Protein AF-0000000070730296 (afdb_homodimer)

Solvent-accessible surface area (backbone atoms only — not comparable to full-atom values): 23753 Å² total; per-residue (Å²): 88,36,36,36,37,32,30,54,25,33,41,62,68,58,47,52,51,47,56,69,66,56,75,72,57,91,71,47,45,78,48,78,43,66,24,54,77,90,18,42,64,61,72,83,48,72,69,43,32,53,50,13,29,54,49,40,52,51,51,37,58,76,68,54,49,53,80,74,41,52,30,38,37,37,55,45,58,41,85,49,63,42,41,45,54,48,26,67,72,51,72,35,52,35,42,28,20,40,57,30,42,54,48,48,59,63,52,40,64,84,56,56,21,29,30,38,44,30,36,38,57,84,45,24,68,59,48,44,49,35,53,20,59,64,64,24,45,94,56,75,35,65,63,39,35,53,77,42,44,39,68,67,43,61,54,91,45,48,70,37,74,83,39,43,60,57,52,51,51,50,51,45,46,40,56,68,57,79,39,46,88,61,59,64,32,32,38,34,43,37,36,56,40,48,51,68,44,27,62,63,49,27,68,75,36,75,83,31,46,42,42,37,21,62,61,47,26,51,31,42,46,55,18,49,36,57,48,55,73,76,100,88,36,35,36,38,33,29,54,25,33,42,62,67,58,47,52,52,46,56,69,65,56,76,73,58,92,71,48,47,79,46,78,43,66,25,55,79,90,18,40,65,60,72,82,47,70,69,43,33,52,51,14,28,53,49,40,52,51,50,36,58,76,67,53,49,52,80,76,41,51,30,39,34,37,54,46,57,38,84,50,62,42,41,45,54,49,25,66,72,53,72,34,52,34,42,28,21,38,56,30,41,53,47,48,58,63,51,41,66,86,57,54,19,28,30,38,44,29,37,37,56,85,45,24,67,58,47,43,49,34,54,20,59,62,63,23,47,94,57,77,35,64,64,39,35,52,75,41,44,40,68,67,43,60,54,92,46,49,69,36,74,84,39,43,61,57,52,51,51,50,50,46,44,40,57,67,54,78,39,48,87,60,59,66,32,31,38,34,43,37,35,56,42,48,50,69,45,28,62,62,51,28,70,74,36,75,83,32,47,41,42,38,20,63,61,46,26,52,30,43,46,54,18,49,36,58,49,54,74,75,99

Structure (mmCIF, N/CA/C/O backbone):
data_AF-0000000070730296-model_v1
#
loop_
_entity.id
_entity.type
_entity.pdbx_description
1 polymer 'Hydantoin racemase'
#
loop_
_atom_site.group_PDB
_atom_site.id
_atom_site.type_symbol
_atom_site.label_atom_id
_atom_site.label_alt_id
_atom_site.label_comp_id
_atom_site.label_asym_id
_atom_site.label_entity_id
_atom_site.label_seq_id
_atom_site.pdbx_PDB_ins_code
_atom_site.Cartn_x
_atom_site.Cartn_y
_atom_site.Cartn_z
_atom_site.occupancy
_atom_site.B_iso_or_equiv
_atom_site.auth_seq_id
_atom_site.auth_comp_id
_atom_site.auth_asym_id
_atom_site.auth_atom_id
_atom_site.pdbx_PDB_model_num
ATOM 1 N N . MET A 1 1 ? 8.211 -3.508 18.797 1 95.44 1 MET A N 1
ATOM 2 C CA . MET A 1 1 ? 8.516 -2.568 17.719 1 95.44 1 MET A CA 1
ATOM 3 C C . MET A 1 1 ? 8.258 -1.132 18.156 1 95.44 1 MET A C 1
ATOM 5 O O . MET A 1 1 ? 7.254 -0.851 18.812 1 95.44 1 MET A O 1
ATOM 9 N N . LYS A 1 2 ? 9.227 -0.217 17.938 1 98.31 2 LYS A N 1
ATOM 10 C CA . LYS A 1 2 ? 9.078 1.189 18.297 1 98.31 2 LYS A CA 1
ATOM 11 C C . LYS A 1 2 ? 8.867 2.059 17.062 1 98.31 2 LYS A C 1
ATOM 13 O O . LYS A 1 2 ? 9.703 2.072 16.156 1 98.31 2 LYS A O 1
ATOM 18 N N . ILE A 1 3 ? 7.801 2.777 17.016 1 98.44 3 ILE A N 1
ATOM 19 C CA . ILE A 1 3 ? 7.441 3.627 15.883 1 98.44 3 ILE A CA 1
ATOM 20 C C . ILE A 1 3 ? 7.336 5.078 16.344 1 98.44 3 ILE A C 1
ATOM 22 O O . ILE A 1 3 ? 6.793 5.363 17.406 1 98.44 3 ILE A O 1
ATOM 26 N N . LEU A 1 4 ? 7.883 6.008 15.625 1 98.5 4 LEU A N 1
ATOM 27 C CA . LEU A 1 4 ? 7.828 7.434 15.93 1 98.5 4 LEU A CA 1
ATOM 28 C C . LEU A 1 4 ? 6.871 8.156 14.984 1 98.5 4 LEU A C 1
ATOM 30 O O . LEU A 1 4 ? 7.031 8.094 13.766 1 98.5 4 LEU A O 1
ATOM 34 N N . LEU A 1 5 ? 5.863 8.742 15.555 1 97.56 5 LEU A N 1
ATOM 35 C CA . LEU A 1 5 ? 5.051 9.711 14.82 1 97.56 5 LEU A CA 1
ATOM 36 C C . LEU A 1 5 ? 5.754 11.062 14.742 1 97.56 5 LEU A C 1
ATOM 38 O O . LEU A 1 5 ? 6.035 11.688 15.766 1 97.56 5 LEU A O 1
ATOM 42 N N . VAL A 1 6 ? 5.988 11.523 13.531 1 98.12 6 VAL A N 1
ATOM 43 C CA . VAL A 1 6 ? 6.746 12.758 13.359 1 98.12 6 VAL A CA 1
ATOM 44 C C . VAL A 1 6 ? 5.812 13.875 12.898 1 98.12 6 VAL A C 1
ATOM 46 O O . VAL A 1 6 ? 5.402 13.906 11.734 1 98.12 6 VAL A O 1
ATOM 49 N N . ASN A 1 7 ? 5.434 14.711 13.766 1 96.88 7 ASN A N 1
ATOM 50 C CA . ASN A 1 7 ? 4.824 15.984 13.398 1 96.88 7 ASN A CA 1
ATOM 51 C C . ASN A 1 7 ? 5.867 16.984 12.906 1 96.88 7 ASN A C 1
ATOM 53 O O . ASN A 1 7 ? 6.641 17.516 13.703 1 96.88 7 ASN A O 1
ATOM 57 N N . PRO A 1 8 ? 5.828 17.25 11.602 1 97.25 8 PRO A N 1
ATOM 58 C CA . PRO A 1 8 ? 6.922 18.078 11.094 1 97.25 8 PRO A CA 1
ATOM 59 C C . PRO A 1 8 ? 6.66 19.562 11.281 1 97.25 8 PRO A C 1
ATOM 61 O O . PRO A 1 8 ? 7.445 20.406 10.812 1 97.25 8 PRO A O 1
ATOM 64 N N . ASN A 1 9 ? 5.562 19.969 11.844 1 93.88 9 ASN A N 1
ATOM 65 C CA . ASN A 1 9 ? 5.367 21.344 12.266 1 93.88 9 ASN A CA 1
ATOM 66 C C . ASN A 1 9 ? 5.527 21.484 13.781 1 93.88 9 ASN A C 1
ATOM 68 O O . ASN A 1 9 ? 5.656 20.5 14.492 1 93.88 9 ASN A O 1
ATOM 72 N N . SER A 1 10 ? 5.477 22.703 14.273 1 95.62 10 SER A N 1
ATOM 73 C CA . SER A 1 10 ? 5.867 22.922 15.656 1 95.62 10 SER A CA 1
ATOM 74 C C . SER A 1 10 ? 4.645 23.016 16.562 1 95.62 10 SER A C 1
ATOM 76 O O . SER A 1 10 ? 4.75 23.438 17.719 1 95.62 10 SER A O 1
ATOM 78 N N . SER A 1 11 ? 3.439 22.641 16.094 1 89.88 11 SER A N 1
ATOM 79 C CA . SER A 1 11 ? 2.227 22.719 16.906 1 89.88 11 SER A CA 1
ATOM 80 C C . SER A 1 11 ? 2.057 21.5 17.781 1 89.88 11 SER A C 1
ATOM 82 O O . SER A 1 11 ? 1.746 20.406 17.297 1 89.88 11 SER A O 1
ATOM 84 N N . GLU A 1 12 ? 2.129 21.656 19.078 1 91.94 12 GLU A N 1
ATOM 85 C CA . GLU A 1 12 ? 1.917 20.562 20.031 1 91.94 12 GLU A CA 1
ATOM 86 C C . GLU A 1 12 ? 0.47 20.078 20 1 91.94 12 GLU A C 1
ATOM 88 O O . GLU A 1 12 ? 0.199 18.906 20.234 1 91.94 12 GLU A O 1
ATOM 93 N N . LYS A 1 13 ? -0.394 21 19.766 1 85.12 13 LYS A N 1
ATOM 94 C CA . LYS A 1 13 ? -1.811 20.656 19.688 1 85.12 13 LYS A CA 1
ATOM 95 C C . LYS A 1 13 ? -2.059 19.578 18.625 1 85.12 13 LYS A C 1
ATOM 97 O O . LYS A 1 13 ? -2.805 18.625 18.859 1 85.12 13 LYS A O 1
ATOM 102 N N . VAL A 1 14 ? -1.4 19.734 17.5 1 84.31 14 VAL A N 1
ATOM 103 C CA . VAL A 1 14 ? -1.542 18.781 16.422 1 84.31 14 VAL A CA 1
ATOM 104 C C . VAL A 1 14 ? -1 17.422 16.859 1 84.31 14 VAL A C 1
ATOM 106 O O . VAL A 1 14 ? -1.634 16.391 16.625 1 84.31 14 VAL A O 1
ATOM 109 N N . SER A 1 15 ? 0.139 17.406 17.531 1 90.88 15 SER A N 1
ATOM 110 C CA . SER A 1 15 ? 0.751 16.172 18.031 1 90.88 15 SER A CA 1
ATOM 111 C C . SER A 1 15 ? -0.183 15.438 18.984 1 90.88 15 SER A C 1
ATOM 113 O O . SER A 1 15 ? -0.392 14.227 18.844 1 90.88 15 SER A O 1
ATOM 115 N N . HIS A 1 16 ? -0.716 16.156 19.859 1 88.5 16 HIS A N 1
ATOM 116 C CA . HIS A 1 16 ? -1.602 15.57 20.859 1 88.5 16 HIS A CA 1
ATOM 117 C C . HIS A 1 16 ? -2.85 14.984 20.219 1 88.5 16 HIS A C 1
ATOM 119 O O . HIS A 1 16 ? -3.275 13.883 20.562 1 88.5 16 HIS A O 1
ATOM 125 N N . ASN A 1 17 ? -3.377 15.695 19.266 1 82.06 17 ASN A N 1
ATOM 126 C CA . ASN A 1 17 ? -4.574 15.234 18.578 1 82.06 17 ASN A CA 1
ATOM 127 C C . ASN A 1 17 ? -4.316 13.93 17.828 1 82.06 17 ASN A C 1
ATOM 129 O O . ASN A 1 17 ? -5.121 13 17.875 1 82.06 17 ASN A O 1
ATOM 133 N N . MET A 1 18 ? -3.236 13.844 17.141 1 85 18 MET A N 1
ATOM 134 C CA . MET A 1 18 ? -2.889 12.664 16.359 1 85 18 MET A CA 1
ATOM 135 C C . MET A 1 18 ? -2.672 11.453 17.266 1 85 18 MET A C 1
ATOM 137 O O . MET A 1 18 ? -3.164 10.359 16.984 1 85 18 MET A O 1
ATOM 141 N N . ARG A 1 19 ? -1.994 11.719 18.359 1 89.25 19 ARG A N 1
ATOM 142 C CA . ARG A 1 19 ? -1.667 10.625 19.266 1 89.25 19 ARG A CA 1
ATOM 143 C C . ARG A 1 19 ? -2.92 10.086 19.953 1 89.25 19 ARG A C 1
ATOM 145 O O . ARG A 1 19 ? -3.025 8.883 20.219 1 89.25 19 ARG A O 1
ATOM 152 N N . SER A 1 20 ? -3.83 10.891 20.141 1 85.94 20 SER A N 1
ATOM 153 C CA . SER A 1 20 ? -4.992 10.539 20.953 1 85.94 20 SER A CA 1
ATOM 154 C C . SER A 1 20 ? -5.934 9.609 20.203 1 85.94 20 SER A C 1
ATOM 156 O O . SER A 1 20 ? -6.711 8.875 20.812 1 85.94 20 SER A O 1
ATOM 158 N N . VAL A 1 21 ? -5.816 9.57 18.938 1 82.62 21 VAL A N 1
ATOM 159 C CA . VAL A 1 21 ? -6.785 8.805 18.156 1 82.62 21 VAL A CA 1
ATOM 160 C C . VAL A 1 21 ? -6.223 7.418 17.859 1 82.62 21 VAL A C 1
ATOM 162 O O . VAL A 1 21 ? -6.934 6.555 17.328 1 82.62 21 VAL A O 1
ATOM 165 N N . LEU A 1 22 ? -4.973 7.211 18.141 1 91.31 22 LEU A N 1
ATOM 166 C CA . LEU A 1 22 ? -4.328 5.957 17.766 1 91.31 22 LEU A CA 1
ATOM 167 C C . LEU A 1 22 ? -4.297 4.988 18.938 1 91.31 22 LEU A C 1
ATOM 169 O O . LEU A 1 22 ? -4.059 5.395 20.078 1 91.31 22 LEU A O 1
ATOM 173 N N . THR A 1 23 ? -4.621 3.791 18.703 1 88.81 23 THR A N 1
ATOM 174 C CA . THR A 1 23 ? -4.441 2.666 19.625 1 88.81 23 THR A CA 1
ATOM 175 C C . THR A 1 23 ? -3.512 1.619 19.016 1 88.81 23 THR A C 1
ATOM 177 O O . THR A 1 23 ? -3.949 0.777 18.219 1 88.81 23 THR A O 1
ATOM 180 N N . PRO A 1 24 ? -2.289 1.726 19.312 1 92.12 24 PRO A N 1
ATOM 181 C CA . PRO A 1 24 ? -1.345 0.775 18.719 1 92.12 24 PRO A CA 1
ATOM 182 C C . PRO A 1 24 ? -1.651 -0.673 19.094 1 92.12 24 PRO A C 1
ATOM 184 O O . PRO A 1 24 ? -2.082 -0.943 20.219 1 92.12 24 PRO A O 1
ATOM 187 N N . PRO A 1 25 ? -1.531 -1.575 18.188 1 92.38 25 PRO A N 1
ATOM 188 C CA . PRO A 1 25 ? -1.714 -2.99 18.516 1 92.38 25 PRO A CA 1
ATOM 189 C C . PRO A 1 25 ? -0.648 -3.51 19.484 1 92.38 25 PRO A C 1
ATOM 191 O O . PRO A 1 25 ? 0.315 -2.801 19.781 1 92.38 25 PRO A O 1
ATOM 194 N N . GLN A 1 26 ? -0.911 -4.703 19.969 1 91.19 26 GLN A N 1
ATOM 195 C CA . GLN A 1 26 ? 0.031 -5.328 20.906 1 91.19 26 GLN A CA 1
ATOM 196 C C . GLN A 1 26 ? 1.423 -5.43 20.281 1 91.19 26 GLN A C 1
ATOM 198 O O . GLN A 1 26 ? 1.562 -5.754 19.094 1 91.19 26 GLN A O 1
ATOM 203 N N . GLY A 1 27 ? 2.477 -5.09 21.062 1 94.31 27 GLY A N 1
ATOM 204 C CA . GLY A 1 27 ? 3.854 -5.223 20.625 1 94.31 27 GLY A CA 1
ATOM 205 C C . GLY A 1 27 ? 4.379 -3.984 19.922 1 94.31 27 GLY A C 1
ATOM 206 O O . GLY A 1 27 ? 5.531 -3.947 19.5 1 94.31 27 GLY A O 1
ATOM 207 N N . VAL A 1 28 ? 3.543 -2.965 19.797 1 96.62 28 VAL A N 1
ATOM 208 C CA . VAL A 1 28 ? 3.947 -1.733 19.125 1 96.62 28 VAL A CA 1
ATOM 209 C C . VAL A 1 28 ? 3.98 -0.584 20.141 1 96.62 28 VAL A C 1
ATOM 211 O O . VAL A 1 28 ? 2.988 -0.317 20.812 1 96.62 28 VAL A O 1
ATOM 214 N N . GLU A 1 29 ? 5.098 0.028 20.344 1 97.62 29 GLU A N 1
ATOM 215 C CA . GLU A 1 29 ? 5.258 1.255 21.109 1 97.62 29 GLU A CA 1
ATOM 216 C C . GLU A 1 29 ? 5.238 2.484 20.203 1 97.62 29 GLU A C 1
ATOM 218 O O . GLU A 1 29 ? 6.023 2.582 19.266 1 97.62 29 GLU A O 1
ATOM 223 N N . LEU A 1 30 ? 4.387 3.354 20.484 1 97 30 LEU A N 1
ATOM 224 C CA . LEU A 1 30 ? 4.215 4.555 19.688 1 97 30 LEU A CA 1
ATOM 225 C C . LEU A 1 30 ? 4.633 5.801 20.453 1 97 30 LEU A C 1
ATOM 227 O O . LEU A 1 30 ? 4.191 6.004 21.594 1 97 30 LEU A O 1
ATOM 231 N N . GLN A 1 31 ? 5.512 6.559 19.938 1 96.81 31 GLN A N 1
ATOM 232 C CA . GLN A 1 31 ? 5.902 7.855 20.484 1 96.81 31 GLN A CA 1
ATOM 233 C C . GLN A 1 31 ? 5.684 8.969 19.453 1 96.81 31 GLN A C 1
ATOM 235 O O . GLN A 1 31 ? 5.551 8.703 18.266 1 96.81 31 GLN A O 1
ATOM 240 N N . ILE A 1 32 ? 5.648 10.188 19.938 1 96.81 32 ILE A N 1
ATOM 241 C CA . ILE A 1 32 ? 5.375 11.305 19.047 1 96.81 32 ILE A CA 1
ATOM 242 C C . ILE A 1 32 ? 6.512 12.32 19.141 1 96.81 32 ILE A C 1
ATOM 244 O O . ILE A 1 32 ? 7.031 12.586 20.234 1 96.81 32 ILE A O 1
ATOM 248 N N . TYR A 1 33 ? 6.965 12.766 18.047 1 97.94 33 TYR A N 1
ATOM 249 C CA . TYR A 1 33 ? 7.926 13.852 17.875 1 97.94 33 TYR A CA 1
ATOM 250 C C . TYR A 1 33 ? 7.242 15.109 17.359 1 97.94 33 TYR A C 1
ATOM 252 O O . TYR A 1 33 ? 6.473 15.062 16.391 1 97.94 33 TYR A O 1
ATOM 260 N N . THR A 1 34 ? 7.48 16.188 18.016 1 97.62 34 THR A N 1
ATOM 261 C CA . THR A 1 34 ? 7.051 17.5 17.547 1 97.62 34 THR A CA 1
ATOM 262 C C . THR A 1 34 ? 8.25 18.344 17.125 1 97.62 34 THR A C 1
ATOM 264 O O . THR A 1 34 ? 9.227 18.453 17.891 1 97.62 34 THR A O 1
ATOM 267 N N . ALA A 1 35 ? 8.164 18.906 15.953 1 98.06 35 ALA A N 1
ATOM 268 C CA . ALA A 1 35 ? 9.273 19.719 15.461 1 98.06 35 ALA A CA 1
ATOM 269 C C . ALA A 1 35 ? 9.562 20.875 16.406 1 98.06 35 ALA A C 1
ATOM 271 O O . ALA A 1 35 ? 8.672 21.359 17.109 1 98.06 35 ALA A O 1
ATOM 272 N N . PRO A 1 36 ? 10.836 21.312 16.453 1 97.69 36 PRO A N 1
ATOM 273 C CA . PRO A 1 36 ? 11.203 22.469 17.281 1 97.69 36 PRO A CA 1
ATOM 274 C C . PRO A 1 36 ? 10.477 23.75 16.859 1 97.69 36 PRO A C 1
ATOM 276 O O . PRO A 1 36 ? 9.945 23.828 15.758 1 97.69 36 PRO A O 1
ATOM 279 N N . ASP A 1 37 ? 10.508 24.703 17.688 1 96.88 37 ASP A N 1
ATOM 280 C CA . ASP A 1 37 ? 9.797 25.969 17.484 1 96.88 37 ASP A CA 1
ATOM 281 C C . ASP A 1 37 ? 10.297 26.688 16.234 1 96.88 37 ASP A C 1
ATOM 283 O O . ASP A 1 37 ? 9.586 27.516 15.656 1 96.88 37 ASP A O 1
ATOM 287 N N . SER A 1 38 ? 11.508 26.406 15.875 1 97.44 38 SER A N 1
ATOM 288 C CA . SER A 1 38 ? 12.07 27.062 14.695 1 97.44 38 SER A CA 1
ATOM 289 C C . SER A 1 38 ? 11.438 26.531 13.414 1 97.44 38 SER A C 1
ATOM 291 O O . SER A 1 38 ? 11.609 27.109 12.344 1 97.44 38 SER A O 1
ATOM 293 N N . ALA A 1 39 ? 10.727 25.391 13.484 1 97.81 39 ALA A N 1
ATOM 294 C CA . ALA A 1 39 ? 9.961 24.891 12.352 1 97.81 39 ALA A CA 1
ATOM 295 C C . ALA A 1 39 ? 8.648 25.656 12.195 1 97.81 39 ALA A C 1
ATOM 297 O O . ALA A 1 39 ? 8.164 26.266 13.148 1 97.81 39 ALA A O 1
ATOM 298 N N . PRO A 1 40 ? 8.133 25.688 11.008 1 96.25 40 PRO A N 1
ATOM 299 C CA . PRO A 1 40 ? 6.836 26.344 10.836 1 96.25 40 PRO A CA 1
ATOM 300 C C . PRO A 1 40 ? 5.75 25.75 11.727 1 96.25 40 PRO A C 1
ATOM 302 O O . PRO A 1 40 ? 5.727 24.531 11.953 1 96.25 40 PRO A O 1
ATOM 305 N N . ARG A 1 41 ? 4.895 26.594 12.242 1 91.81 41 ARG A N 1
ATOM 306 C CA . ARG A 1 41 ? 3.768 26.141 13.047 1 91.81 41 ARG A CA 1
ATOM 307 C C . ARG A 1 41 ? 2.764 25.359 12.203 1 91.81 41 ARG A C 1
ATOM 309 O O . ARG A 1 41 ? 2.059 24.5 12.719 1 91.81 41 ARG A O 1
ATOM 316 N N . GLU A 1 42 ? 2.699 25.703 10.953 1 88.56 42 GLU A N 1
ATOM 317 C CA . GLU A 1 42 ? 1.858 25.047 9.961 1 88.56 42 GLU A CA 1
ATOM 318 C C . GLU A 1 42 ? 2.586 24.906 8.625 1 88.56 42 GLU A C 1
ATOM 320 O O . GLU A 1 42 ? 3.287 25.828 8.195 1 88.56 42 GLU A O 1
ATOM 325 N N . ILE A 1 43 ? 2.496 23.75 8.047 1 92.12 43 ILE A N 1
ATOM 326 C CA . ILE A 1 43 ? 3.01 23.562 6.695 1 92.12 43 ILE A CA 1
ATOM 327 C C . ILE A 1 43 ? 1.969 24.031 5.68 1 92.12 43 ILE A C 1
ATOM 329 O O . ILE A 1 43 ? 0.852 23.516 5.641 1 92.12 43 ILE A O 1
ATOM 333 N N . THR A 1 44 ? 2.279 24.984 4.836 1 88.62 44 THR A N 1
ATOM 334 C CA . THR A 1 44 ? 1.276 25.609 3.979 1 88.62 44 THR A CA 1
ATOM 335 C C . THR A 1 44 ? 1.589 25.359 2.508 1 88.62 44 THR A C 1
ATOM 337 O O . THR A 1 44 ? 0.829 25.766 1.626 1 88.62 44 THR A O 1
ATOM 340 N N . GLY A 1 45 ? 2.707 24.719 2.275 1 90.12 45 GLY A N 1
ATOM 341 C CA . GLY A 1 45 ? 3.1 24.438 0.901 1 90.12 45 GLY A CA 1
ATOM 342 C C . GLY A 1 45 ? 4.543 23.984 0.773 1 90.12 45 GLY A C 1
ATOM 343 O O . GLY A 1 45 ? 5.129 23.5 1.738 1 90.12 45 GLY A O 1
ATOM 344 N N . VAL A 1 46 ? 5.07 24.172 -0.385 1 92.31 46 VAL A N 1
ATOM 345 C CA . VAL A 1 46 ? 6.375 23.641 -0.754 1 92.31 46 VAL A CA 1
ATOM 346 C C . VAL A 1 46 ? 7.465 24.312 0.073 1 92.31 46 VAL A C 1
ATOM 348 O O . VAL A 1 46 ? 8.328 23.641 0.65 1 92.31 46 VAL A O 1
ATOM 351 N N . GLU A 1 47 ? 7.406 25.625 0.183 1 95.12 47 GLU A N 1
ATOM 352 C CA . GLU A 1 47 ? 8.445 26.391 0.873 1 95.12 47 GLU A CA 1
ATOM 353 C C . GLU A 1 47 ? 8.5 26.016 2.354 1 95.12 47 GLU A C 1
ATOM 355 O O . GLU A 1 47 ? 9.578 25.766 2.896 1 95.12 47 GLU A O 1
ATOM 360 N N . THR A 1 48 ? 7.375 26.031 2.965 1 96 48 THR A N 1
ATOM 361 C CA . THR A 1 48 ? 7.344 25.719 4.387 1 96 48 THR A CA 1
ATOM 362 C C . THR A 1 48 ? 7.688 24.25 4.617 1 96 48 THR A C 1
ATOM 364 O O . THR A 1 48 ? 8.227 23.891 5.664 1 96 48 THR A O 1
ATOM 367 N N . SER A 1 49 ? 7.426 23.359 3.693 1 96.88 49 SER A N 1
ATOM 368 C CA . SER A 1 49 ? 7.805 21.953 3.793 1 96.88 49 SER A CA 1
ATOM 369 C C . SER A 1 49 ? 9.32 21.781 3.805 1 96.88 49 SER A C 1
ATOM 371 O O . SER A 1 49 ? 9.859 20.984 4.574 1 96.88 49 SER A O 1
ATOM 373 N N . LYS A 1 50 ? 9.953 22.531 2.947 1 97.94 50 LYS A N 1
ATOM 374 C CA . LYS A 1 50 ? 11.414 22.469 2.875 1 97.94 50 LYS A CA 1
ATOM 375 C C . LYS A 1 50 ? 12.047 22.984 4.164 1 97.94 50 LYS A C 1
ATOM 377 O O . LYS A 1 50 ? 13.016 22.391 4.66 1 97.94 50 LYS A O 1
ATOM 382 N N . LYS A 1 51 ? 11.516 24.078 4.637 1 98.25 51 LYS A N 1
ATOM 383 C CA . LYS A 1 51 ? 12 24.625 5.902 1 98.25 51 LYS A CA 1
ATOM 384 C C . LYS A 1 51 ? 11.805 23.625 7.035 1 98.25 51 LYS A C 1
ATOM 386 O O . LYS A 1 51 ? 12.719 23.391 7.828 1 98.25 51 LYS A O 1
ATOM 391 N N . SER A 1 52 ? 10.664 23.062 7.07 1 98.19 52 SER A N 1
ATOM 392 C CA . SER A 1 52 ? 10.352 22.031 8.07 1 98.19 52 SER A CA 1
ATOM 393 C C . SER A 1 52 ? 11.312 20.859 7.969 1 98.19 52 SER A C 1
ATOM 395 O O . SER A 1 52 ? 11.82 20.391 8.984 1 98.19 52 SER A O 1
ATOM 397 N N . GLU A 1 53 ? 11.539 20.344 6.781 1 98.62 53 GLU A N 1
ATOM 398 C CA . GLU A 1 53 ? 12.461 19.234 6.559 1 98.62 53 GLU A CA 1
ATOM 399 C C . GLU A 1 53 ? 13.836 19.531 7.152 1 98.62 53 GLU A C 1
ATOM 401 O O . GLU A 1 53 ? 14.391 18.719 7.891 1 98.62 53 GLU A O 1
ATOM 406 N N . SER A 1 54 ? 14.328 20.719 6.793 1 98.62 54 SER A N 1
ATOM 407 C CA . SER A 1 54 ? 15.664 21.094 7.23 1 98.62 54 SER A CA 1
ATOM 408 C C . SER A 1 54 ? 15.758 21.125 8.75 1 98.62 54 SER A C 1
ATOM 410 O O . SER A 1 54 ? 16.672 20.531 9.328 1 98.62 54 SER A O 1
ATOM 412 N N . VAL A 1 55 ? 14.836 21.719 9.406 1 98.75 55 VAL A N 1
ATOM 413 C CA . VAL A 1 55 ? 14.844 21.891 10.852 1 98.75 55 VAL A CA 1
ATOM 414 C C . VAL A 1 55 ? 14.688 20.531 11.539 1 98.75 55 VAL A C 1
ATOM 416 O O . VAL A 1 55 ? 15.438 20.203 12.453 1 98.75 55 VAL A O 1
ATOM 419 N N . VAL A 1 56 ? 13.734 19.766 11.055 1 98.75 56 VAL A N 1
ATOM 420 C CA . VAL A 1 56 ? 13.406 18.484 11.68 1 98.75 56 VAL A CA 1
ATOM 421 C C . VAL A 1 56 ? 14.562 17.5 11.484 1 98.75 56 VAL A C 1
ATOM 423 O O . VAL A 1 56 ? 14.984 16.828 12.43 1 98.75 56 VAL A O 1
ATOM 426 N N . LEU A 1 57 ? 15.047 17.406 10.242 1 98.62 57 LEU A N 1
ATOM 427 C CA . LEU A 1 57 ? 16.125 16.469 9.953 1 98.62 57 LEU A CA 1
ATOM 428 C C . LEU A 1 57 ? 17.359 16.781 10.789 1 98.62 57 LEU A C 1
ATOM 430 O O . LEU A 1 57 ? 18 15.875 11.328 1 98.62 57 LEU A O 1
ATOM 434 N N . GLU A 1 58 ? 17.719 18.047 10.883 1 98.38 58 GLU A N 1
ATOM 435 C CA . GLU A 1 58 ? 18.859 18.453 11.688 1 98.38 58 GLU A CA 1
ATOM 436 C C . GLU A 1 58 ? 18.656 18.078 13.156 1 98.38 58 GLU A C 1
ATOM 438 O O . GLU A 1 58 ? 19.578 17.578 13.805 1 98.38 58 GLU A O 1
ATOM 443 N N . ASP A 1 59 ? 17.5 18.312 13.672 1 98.69 59 ASP A N 1
ATOM 444 C CA . ASP A 1 59 ? 17.203 17.984 15.062 1 98.69 59 ASP A CA 1
ATOM 445 C C . ASP A 1 59 ? 17.281 16.469 15.305 1 98.69 59 ASP A C 1
ATOM 447 O O . ASP A 1 59 ? 17.875 16.031 16.281 1 98.69 59 ASP A O 1
ATOM 451 N N . ILE A 1 60 ? 16.688 15.688 14.422 1 98.44 60 ILE A N 1
ATOM 452 C CA . ILE A 1 60 ? 16.688 14.234 14.531 1 98.44 60 ILE A CA 1
ATOM 453 C C . ILE A 1 60 ? 18.125 13.719 14.453 1 98.44 60 ILE A C 1
ATOM 455 O O . ILE A 1 60 ? 18.5 12.82 15.211 1 98.44 60 ILE A O 1
ATOM 459 N N . LYS A 1 61 ? 18.922 14.266 13.57 1 97.88 61 LYS A N 1
ATOM 460 C CA . LYS A 1 61 ? 20.312 13.875 13.422 1 97.88 61 LYS A CA 1
ATOM 461 C C . LYS A 1 61 ? 21.125 14.219 14.672 1 97.88 61 LYS A C 1
ATOM 463 O O . LYS A 1 61 ? 21.812 13.367 15.219 1 97.88 61 LYS A O 1
ATOM 468 N N . SER A 1 62 ? 21.016 15.477 15.148 1 97.88 62 SER A N 1
ATOM 469 C CA . SER A 1 62 ? 21.812 15.977 16.266 1 97.88 62 SER A CA 1
ATOM 470 C C . SER A 1 62 ? 21.516 15.227 17.547 1 97.88 62 SER A C 1
ATOM 472 O O . SER A 1 62 ? 22.391 15.031 18.391 1 97.88 62 SER A O 1
ATOM 474 N N . ARG A 1 63 ? 20.297 14.789 17.719 1 97.94 63 ARG A N 1
ATOM 475 C CA . ARG A 1 63 ? 19.875 14.102 18.938 1 97.94 63 ARG A CA 1
ATOM 476 C C . ARG A 1 63 ? 19.922 12.594 18.75 1 97.94 63 ARG A C 1
ATOM 478 O O . ARG A 1 63 ? 19.547 11.844 19.656 1 97.94 63 ARG A O 1
ATOM 485 N N . ASN A 1 64 ? 20.297 12.109 17.594 1 97.5 64 ASN A N 1
ATOM 486 C CA . ASN A 1 64 ? 20.406 10.695 17.219 1 97.5 64 ASN A CA 1
ATOM 487 C C . ASN A 1 64 ? 19.094 9.961 17.484 1 97.5 64 ASN A C 1
ATOM 489 O O . ASN A 1 64 ? 19.094 8.844 18.016 1 97.5 64 ASN A O 1
ATOM 493 N N . ILE A 1 65 ? 18.016 10.57 17.156 1 97.62 65 ILE A N 1
ATOM 494 C CA . ILE A 1 65 ? 16.688 10.047 17.438 1 97.62 65 ILE A CA 1
ATOM 495 C C . ILE A 1 65 ? 16.406 8.828 16.562 1 97.62 65 ILE A C 1
ATOM 497 O O . ILE A 1 65 ? 15.82 7.848 17.031 1 97.62 65 ILE A O 1
ATOM 501 N N . ALA A 1 66 ? 16.828 8.836 15.344 1 97 66 ALA A N 1
ATOM 502 C CA . ALA A 1 66 ? 16.469 7.832 14.344 1 97 66 ALA A CA 1
ATOM 503 C C . ALA A 1 66 ? 16.922 6.441 14.781 1 97 66 ALA A C 1
ATOM 505 O O . ALA A 1 66 ? 16.281 5.445 14.461 1 97 66 ALA A O 1
ATOM 506 N N . ALA A 1 67 ? 17.969 6.371 15.57 1 96.5 67 ALA A N 1
ATOM 507 C CA . ALA A 1 67 ? 18.562 5.098 15.953 1 96.5 67 ALA A CA 1
ATOM 508 C C . ALA A 1 67 ? 17.672 4.344 16.938 1 96.5 67 ALA A C 1
ATOM 510 O O . ALA A 1 67 ? 17.797 3.127 17.094 1 96.5 67 ALA A O 1
ATOM 511 N N . SER A 1 68 ? 16.719 5.031 17.562 1 97.56 68 SER A N 1
ATOM 512 C CA . SER A 1 68 ? 15.938 4.469 18.672 1 97.56 68 SER A CA 1
ATOM 513 C C . SER A 1 68 ? 14.625 3.881 18.172 1 97.56 68 SER A C 1
ATOM 515 O O . SER A 1 68 ? 13.852 3.32 18.953 1 97.56 68 SER A O 1
ATOM 517 N N . TYR A 1 69 ? 14.359 3.992 16.891 1 98.56 69 TYR A N 1
ATOM 518 C CA . TYR A 1 69 ? 13.047 3.594 16.391 1 98.56 69 TYR A CA 1
ATOM 519 C C . TYR A 1 69 ? 13.18 2.631 15.227 1 98.56 69 TYR A C 1
ATOM 521 O O . TYR A 1 69 ? 14.211 2.604 14.547 1 98.56 69 TYR A O 1
ATOM 529 N N . ASP A 1 70 ? 12.148 1.853 15.016 1 98.5 70 ASP A N 1
ATOM 530 C CA . ASP A 1 70 ? 12.133 0.848 13.953 1 98.5 70 ASP A CA 1
ATOM 531 C C . ASP A 1 70 ? 11.469 1.394 12.695 1 98.5 70 ASP A C 1
ATOM 533 O O . ASP A 1 70 ? 11.609 0.817 11.609 1 98.5 70 ASP A O 1
ATOM 537 N N . GLY A 1 71 ? 10.727 2.471 12.758 1 98.69 71 GLY A N 1
ATOM 538 C CA . GLY A 1 71 ? 10.031 3.086 11.641 1 98.69 71 GLY A CA 1
ATOM 539 C C . GLY A 1 71 ? 9.438 4.441 11.977 1 98.69 71 GLY A C 1
ATOM 540 O O . GLY A 1 71 ? 9.344 4.809 13.156 1 98.69 71 GLY A O 1
ATOM 541 N N . PHE A 1 72 ? 9.008 5.172 10.961 1 98.88 72 PHE A N 1
ATOM 542 C CA . PHE A 1 72 ? 8.578 6.555 11.141 1 98.88 72 PHE A CA 1
ATOM 543 C C . PHE A 1 72 ? 7.355 6.855 10.289 1 98.88 72 PHE A C 1
ATOM 545 O O . PHE A 1 72 ? 7.234 6.359 9.164 1 98.88 72 PHE A O 1
ATOM 552 N N . ILE A 1 73 ? 6.516 7.625 10.82 1 98.31 73 ILE A N 1
ATOM 553 C CA . ILE A 1 73 ? 5.383 8.18 10.086 1 98.31 73 ILE A CA 1
ATOM 554 C C . ILE A 1 73 ? 5.5 9.703 10.039 1 98.31 73 ILE A C 1
ATOM 556 O O . ILE A 1 73 ? 5.504 10.367 11.078 1 98.31 73 ILE A O 1
ATOM 560 N N . VAL A 1 74 ? 5.641 10.258 8.867 1 98.5 74 VAL A N 1
ATOM 561 C CA . VAL A 1 74 ? 5.645 11.711 8.703 1 98.5 74 VAL A CA 1
ATOM 562 C C . VAL A 1 74 ? 4.211 12.219 8.578 1 98.5 74 VAL A C 1
ATOM 564 O O . VAL A 1 74 ? 3.512 11.891 7.613 1 98.5 74 VAL A O 1
ATOM 567 N N . CYS A 1 75 ? 3.812 13.062 9.5 1 96.31 75 CYS A N 1
ATOM 568 C CA . CYS A 1 75 ? 2.398 13.367 9.688 1 96.31 75 CYS A CA 1
ATOM 569 C C . CYS A 1 75 ? 2.055 14.734 9.094 1 96.31 75 CYS A C 1
ATOM 571 O O . CYS A 1 75 ? 1.423 15.562 9.75 1 96.31 75 CYS A O 1
ATOM 573 N N . CYS A 1 76 ? 2.432 15.023 7.941 1 95.56 76 CYS A N 1
ATOM 574 C CA . CYS A 1 76 ? 1.947 16.078 7.055 1 95.56 76 CYS A CA 1
ATOM 575 C C . CYS A 1 76 ? 1.305 15.492 5.805 1 95.56 76 CYS A C 1
ATOM 577 O O . CYS A 1 76 ? 1.916 14.672 5.113 1 95.56 76 CYS A O 1
ATOM 579 N N . TYR A 1 77 ? 0.107 15.906 5.605 1 95.94 77 TYR A N 1
ATOM 580 C CA . TYR A 1 77 ? -0.587 15.312 4.465 1 95.94 77 TYR A CA 1
ATOM 581 C C . TYR A 1 77 ? -0.129 15.953 3.158 1 95.94 77 TYR A C 1
ATOM 583 O O . TYR A 1 77 ? -0.825 16.797 2.598 1 95.94 77 TYR A O 1
ATOM 591 N N . SER A 1 78 ? 0.956 15.508 2.688 1 96.69 78 SER A N 1
ATOM 592 C CA . SER A 1 78 ? 1.59 15.93 1.442 1 96.69 78 SER A CA 1
ATOM 593 C C . SER A 1 78 ? 2.766 15.023 1.09 1 96.69 78 SER A C 1
ATOM 595 O O . SER A 1 78 ? 3.109 14.117 1.854 1 96.69 78 SER A O 1
ATOM 597 N N . ASP A 1 79 ? 3.256 15.18 -0.122 1 96.75 79 ASP A N 1
ATOM 598 C CA . ASP A 1 79 ? 4.547 14.586 -0.443 1 96.75 79 ASP A CA 1
ATOM 599 C C . ASP A 1 79 ? 5.688 15.352 0.223 1 96.75 79 ASP A C 1
ATOM 601 O O . ASP A 1 79 ? 6.512 15.969 -0.459 1 96.75 79 ASP A O 1
ATOM 605 N N . HIS A 1 80 ? 5.711 15.336 1.553 1 97.62 80 HIS A N 1
ATOM 606 C CA . HIS A 1 80 ? 6.676 16.078 2.355 1 97.62 80 HIS A CA 1
ATOM 607 C C . HIS A 1 80 ? 8.094 15.562 2.127 1 97.62 80 HIS A C 1
ATOM 609 O O . HIS A 1 80 ? 8.336 14.352 2.195 1 97.62 80 HIS A O 1
ATOM 615 N N . PRO A 1 81 ? 9.062 16.422 1.881 1 98.12 81 PRO A N 1
ATOM 616 C CA . PRO A 1 81 ? 10.43 15.992 1.563 1 98.12 81 PRO A CA 1
ATOM 617 C C . PRO A 1 81 ? 11.094 15.25 2.719 1 98.12 81 PRO A C 1
ATOM 619 O O . PRO A 1 81 ? 12.039 14.484 2.502 1 98.12 81 PRO A O 1
ATOM 622 N N . LEU A 1 82 ? 10.617 15.391 3.967 1 98.69 82 LEU A N 1
ATOM 623 C CA . LEU A 1 82 ? 11.164 14.719 5.141 1 98.69 82 LEU A CA 1
ATOM 624 C C . LEU A 1 82 ? 11.039 13.203 5.008 1 98.69 82 LEU A C 1
ATOM 626 O O . LEU A 1 82 ? 11.828 12.453 5.586 1 98.69 82 LEU A O 1
ATOM 630 N N . ILE A 1 83 ? 10.102 12.719 4.262 1 98.69 83 ILE A N 1
ATOM 631 C CA . ILE A 1 83 ? 9.875 11.289 4.082 1 98.69 83 ILE A CA 1
ATOM 632 C C . ILE A 1 83 ? 11.133 10.641 3.498 1 98.69 83 ILE A C 1
ATOM 634 O O . ILE A 1 83 ? 11.672 9.695 4.074 1 98.69 83 ILE A O 1
ATOM 638 N N . LYS A 1 84 ? 11.602 11.195 2.398 1 97.88 84 LYS A N 1
ATOM 639 C CA . LYS A 1 84 ? 12.773 10.648 1.721 1 97.88 84 LYS A CA 1
ATOM 640 C C . LYS A 1 84 ? 14.039 10.852 2.553 1 97.88 84 LYS A C 1
ATOM 642 O O . LYS A 1 84 ? 14.852 9.938 2.693 1 97.88 84 LYS A O 1
ATOM 647 N N . SER A 1 85 ? 14.195 12.062 3.1 1 98.44 85 SER A N 1
ATOM 648 C CA . SER A 1 85 ? 15.422 12.375 3.828 1 98.44 85 SER A CA 1
ATOM 649 C C . SER A 1 85 ? 15.523 11.555 5.113 1 98.44 85 SER A C 1
ATOM 651 O O . SER A 1 85 ? 16.609 11.102 5.48 1 98.44 85 SER A O 1
ATOM 653 N N . LEU A 1 86 ? 14.406 11.367 5.824 1 98.62 86 LEU A N 1
ATOM 654 C CA . LEU A 1 86 ? 14.398 10.578 7.047 1 98.62 86 LEU A CA 1
ATOM 655 C C . LEU A 1 86 ? 14.641 9.102 6.742 1 98.62 86 LEU A C 1
ATOM 657 O O . LEU A 1 86 ? 15.32 8.406 7.5 1 98.62 86 LEU A O 1
ATOM 661 N N . ALA A 1 87 ? 14.055 8.609 5.645 1 98.31 87 ALA A N 1
ATOM 662 C CA . ALA A 1 87 ? 14.305 7.238 5.219 1 98.31 87 ALA A CA 1
ATOM 663 C C . ALA A 1 87 ? 15.789 7.023 4.922 1 98.31 87 ALA A C 1
ATOM 665 O O . ALA A 1 87 ? 16.375 6.012 5.328 1 98.31 87 ALA A O 1
ATOM 666 N N . ALA A 1 88 ? 16.391 7.961 4.227 1 96.75 88 ALA A N 1
ATOM 667 C CA . ALA A 1 88 ? 17.812 7.879 3.904 1 96.75 88 ALA A CA 1
ATOM 668 C C . ALA A 1 88 ? 18.656 7.914 5.168 1 96.75 88 ALA A C 1
ATOM 670 O O . ALA A 1 88 ? 19.625 7.148 5.297 1 96.75 88 ALA A O 1
ATOM 671 N N . LEU A 1 89 ? 18.328 8.766 6.094 1 97.5 89 LEU A N 1
ATOM 672 C CA . LEU A 1 89 ? 19.094 8.945 7.324 1 97.5 89 LEU A CA 1
ATOM 673 C C . LEU A 1 89 ? 18.984 7.715 8.219 1 97.5 89 LEU A C 1
ATOM 675 O O . LEU A 1 89 ? 19.984 7.254 8.766 1 97.5 89 LEU A O 1
ATOM 679 N N . SER A 1 90 ? 17.781 7.172 8.383 1 97.44 90 SER A N 1
ATOM 680 C CA . SER A 1 90 ? 17.531 6.137 9.383 1 97.44 90 SER A CA 1
ATOM 681 C C . SER A 1 90 ? 17.797 4.746 8.82 1 97.44 90 SER A C 1
ATOM 683 O O . SER A 1 90 ? 18.109 3.818 9.57 1 97.44 90 SER A O 1
ATOM 685 N N . GLY A 1 91 ? 17.594 4.59 7.477 1 95.5 91 GLY A N 1
ATOM 686 C CA . GLY A 1 91 ? 17.641 3.268 6.875 1 95.5 91 GLY A CA 1
ATOM 687 C C . GLY A 1 91 ? 16.453 2.398 7.254 1 95.5 91 GLY A C 1
ATOM 688 O O . GLY A 1 91 ? 16.516 1.175 7.121 1 95.5 91 GLY A O 1
ATOM 689 N N . LYS A 1 92 ? 15.438 3.047 7.875 1 97.69 92 LYS A N 1
ATOM 690 C CA . LYS A 1 92 ? 14.242 2.352 8.352 1 97.69 92 LYS A CA 1
ATOM 691 C C . LYS A 1 92 ? 13.031 2.691 7.488 1 97.69 92 LYS A C 1
ATOM 693 O O . LYS A 1 92 ? 13.047 3.666 6.734 1 97.69 92 LYS A O 1
ATOM 698 N N . PRO A 1 93 ? 11.984 1.849 7.543 1 98.5 93 PRO A N 1
ATOM 699 C CA . PRO A 1 93 ? 10.75 2.199 6.84 1 98.5 93 PRO A CA 1
ATOM 700 C C . PRO A 1 93 ? 10.172 3.537 7.297 1 98.5 93 PRO A C 1
ATOM 702 O O . PRO A 1 93 ? 10.078 3.797 8.5 1 98.5 93 PRO A O 1
ATOM 705 N N . VAL A 1 94 ? 9.898 4.383 6.352 1 98.81 94 VAL A N 1
ATOM 706 C CA . VAL A 1 94 ? 9.242 5.668 6.562 1 98.81 94 VAL A CA 1
ATOM 707 C C . VAL A 1 94 ? 8.023 5.785 5.645 1 98.81 94 VAL A C 1
ATOM 709 O O . VAL A 1 94 ? 8.094 5.441 4.461 1 98.81 94 VAL A O 1
ATOM 712 N N . ILE A 1 95 ? 6.906 6.188 6.148 1 98.81 95 ILE A N 1
ATOM 713 C CA . ILE A 1 95 ? 5.715 6.395 5.336 1 98.81 95 ILE A CA 1
ATOM 714 C C . ILE A 1 95 ? 5.105 7.758 5.652 1 98.81 95 ILE A C 1
ATOM 716 O O . ILE A 1 95 ? 5.105 8.195 6.805 1 98.81 95 ILE A O 1
ATOM 720 N N . GLY A 1 96 ? 4.703 8.5 4.691 1 98.56 96 GLY A N 1
ATOM 721 C CA . GLY A 1 96 ? 3.859 9.672 4.875 1 98.56 96 GLY A CA 1
ATOM 722 C C . GLY A 1 96 ? 2.381 9.336 4.957 1 98.56 96 GLY A C 1
ATOM 723 O O . GLY A 1 96 ? 1.93 8.352 4.363 1 98.56 96 GLY A O 1
ATOM 724 N N . ILE A 1 97 ? 1.659 10.203 5.586 1 97.75 97 ILE A N 1
ATOM 725 C CA . ILE A 1 97 ? 0.252 9.883 5.801 1 97.75 97 ILE A CA 1
ATOM 726 C C . ILE A 1 97 ? -0.524 10.062 4.5 1 97.75 97 ILE A C 1
ATOM 728 O O . ILE A 1 97 ? -1.517 9.375 4.258 1 97.75 97 ILE A O 1
ATOM 732 N N . MET A 1 98 ? -0.14 10.969 3.59 1 98.38 98 MET A N 1
ATOM 733 C CA . MET A 1 98 ? -0.774 11.039 2.275 1 98.38 98 MET A CA 1
ATOM 734 C C . MET A 1 98 ? -0.535 9.75 1.489 1 98.38 98 MET A C 1
ATOM 736 O O . MET A 1 98 ? -1.479 9.148 0.975 1 98.38 98 MET A O 1
ATOM 740 N N . GLN A 1 99 ? 0.762 9.305 1.432 1 98.62 99 GLN A N 1
ATOM 741 C CA . GLN A 1 99 ? 1.119 8.086 0.715 1 98.62 99 GLN A CA 1
ATOM 742 C C . GLN A 1 99 ? 0.354 6.883 1.26 1 98.62 99 GLN A C 1
ATOM 744 O O . GLN A 1 99 ? -0.102 6.031 0.493 1 98.62 99 GLN A O 1
ATOM 749 N N . ALA A 1 100 ? 0.197 6.859 2.578 1 98.62 100 ALA A N 1
ATOM 750 C CA . ALA A 1 100 ? -0.512 5.75 3.209 1 98.62 100 ALA A CA 1
ATOM 751 C C . ALA A 1 100 ? -1.954 5.672 2.717 1 98.62 100 ALA A C 1
ATOM 753 O O . ALA A 1 100 ? -2.463 4.578 2.445 1 98.62 100 ALA A O 1
ATOM 754 N N . THR A 1 101 ? -2.645 6.832 2.609 1 98.62 101 THR A N 1
ATOM 755 C CA . THR A 1 101 ? -4.031 6.812 2.158 1 98.62 101 THR A CA 1
ATOM 756 C C . THR A 1 101 ? -4.117 6.391 0.694 1 98.62 101 THR A C 1
ATOM 758 O O . THR A 1 101 ? -5.055 5.691 0.298 1 98.62 101 THR A O 1
ATOM 761 N N . LEU A 1 102 ? -3.176 6.824 -0.118 1 98.75 102 LEU A N 1
ATOM 762 C CA . LEU A 1 102 ? -3.143 6.418 -1.519 1 98.75 102 LEU A CA 1
ATOM 763 C C . LEU A 1 102 ? -2.91 4.918 -1.646 1 98.75 102 LEU A C 1
ATOM 765 O O . LEU A 1 102 ? -3.557 4.25 -2.457 1 98.75 102 LEU A O 1
ATOM 769 N N . LEU A 1 103 ? -1.998 4.367 -0.839 1 98.81 103 LEU A N 1
ATOM 770 C CA . LEU A 1 103 ? -1.757 2.93 -0.808 1 98.81 103 LEU A CA 1
ATOM 771 C C . LEU A 1 103 ? -3.025 2.174 -0.425 1 98.81 103 LEU A C 1
ATOM 773 O O . LEU A 1 103 ? -3.348 1.148 -1.028 1 98.81 103 LEU A O 1
ATOM 777 N N . TYR A 1 104 ? -3.736 2.705 0.536 1 98.62 104 TYR A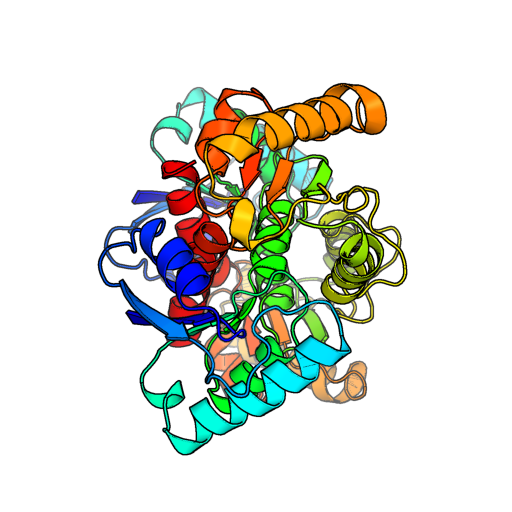 N 1
ATOM 778 C CA . TYR A 1 104 ? -4.988 2.072 0.937 1 98.62 104 TYR A CA 1
ATOM 779 C C . TYR A 1 104 ? -5.977 2.033 -0.223 1 98.62 104 TYR A C 1
ATOM 781 O O . TYR A 1 104 ? -6.555 0.987 -0.52 1 98.62 104 TYR A O 1
ATOM 789 N N . ALA A 1 105 ? -6.156 3.191 -0.84 1 98.5 105 ALA A N 1
ATOM 790 C CA . ALA A 1 105 ? -7.109 3.287 -1.941 1 98.5 105 ALA A CA 1
ATOM 791 C C . ALA A 1 105 ? -6.781 2.281 -3.041 1 98.5 105 ALA A C 1
ATOM 793 O O . ALA A 1 105 ? -7.68 1.654 -3.607 1 98.5 105 ALA A O 1
ATOM 794 N N . LEU A 1 106 ? -5.508 2.107 -3.311 1 98.31 106 LEU A N 1
ATOM 795 C CA . LEU A 1 106 ? -5.074 1.188 -4.355 1 98.31 106 LEU A CA 1
ATOM 796 C C . LEU A 1 106 ? -5.199 -0.26 -3.895 1 98.31 106 LEU A C 1
ATOM 798 O O . LEU A 1 106 ? -5.398 -1.162 -4.711 1 98.31 106 LEU A O 1
ATOM 802 N N . SER A 1 107 ? -5.082 -0.527 -2.613 1 98.12 107 SER A N 1
ATOM 803 C CA . SER A 1 107 ? -5.023 -1.884 -2.076 1 98.12 107 SER A CA 1
ATOM 804 C C . SER A 1 107 ? -6.414 -2.504 -1.992 1 98.12 107 SER A C 1
ATOM 806 O O . SER A 1 107 ? -6.551 -3.729 -1.961 1 98.12 107 SER A O 1
ATOM 808 N N . ASN A 1 108 ? -7.434 -1.684 -1.816 1 97.5 108 ASN A N 1
ATOM 809 C CA . ASN A 1 108 ? -8.789 -2.168 -1.603 1 97.5 108 ASN A CA 1
ATOM 810 C C . ASN A 1 108 ? -9.5 -2.449 -2.924 1 97.5 108 ASN A C 1
ATOM 812 O O . ASN A 1 108 ? -9.891 -1.52 -3.633 1 97.5 108 ASN A O 1
ATOM 816 N N . PRO A 1 109 ? -9.695 -3.73 -3.238 1 96.25 109 PRO A N 1
ATOM 817 C CA . PRO A 1 109 ? -10.234 -4.074 -4.555 1 96.25 109 PRO A CA 1
ATOM 818 C C . PRO A 1 109 ? -11.703 -3.67 -4.715 1 96.25 109 PRO A C 1
ATOM 820 O O . PRO A 1 109 ? -12.227 -3.672 -5.832 1 96.25 109 PRO A O 1
ATOM 823 N N . ASN A 1 110 ? -12.344 -3.293 -3.666 1 94.5 110 ASN A N 1
ATOM 824 C CA . ASN A 1 110 ? -13.758 -2.934 -3.725 1 94.5 110 ASN A CA 1
ATOM 825 C C . ASN A 1 110 ? -13.945 -1.453 -4.047 1 94.5 110 ASN A C 1
ATOM 827 O O . ASN A 1 110 ? -15.055 -1.019 -4.363 1 94.5 110 ASN A O 1
ATOM 831 N N . LEU A 1 111 ? -12.922 -0.698 -3.967 1 96.5 111 LEU A N 1
ATOM 832 C CA . LEU A 1 111 ? -13.047 0.741 -4.172 1 96.5 111 LEU A CA 1
ATOM 833 C C . LEU A 1 111 ? -13.031 1.081 -5.656 1 96.5 111 LEU A C 1
ATOM 835 O O . LEU A 1 111 ? -12.266 0.491 -6.426 1 96.5 111 LEU A O 1
ATOM 839 N N . GLN A 1 112 ? -13.852 1.974 -6.004 1 95.5 112 GLN A N 1
ATOM 840 C CA . GLN A 1 112 ? -13.93 2.42 -7.391 1 95.5 112 GLN A CA 1
ATOM 841 C C . GLN A 1 112 ? -13.172 3.73 -7.59 1 95.5 112 GLN A C 1
ATOM 843 O O . GLN A 1 112 ? -12.32 3.83 -8.477 1 95.5 112 GLN A O 1
ATOM 848 N N . LYS A 1 113 ? -13.562 4.703 -6.828 1 97.75 113 LYS A N 1
ATOM 849 C CA . LYS A 1 113 ? -13.008 6.043 -7.008 1 97.75 113 LYS A CA 1
ATOM 850 C C . LYS A 1 113 ? -12.844 6.754 -5.664 1 97.75 113 LYS A C 1
ATOM 852 O O . LYS A 1 113 ? -13.734 6.688 -4.812 1 97.75 113 LYS A O 1
ATOM 857 N N . SER A 1 114 ? -11.688 7.438 -5.449 1 98.62 114 SER A N 1
ATOM 858 C CA . SER A 1 114 ? -11.383 8.164 -4.219 1 98.62 114 SER A CA 1
ATOM 859 C C . SER A 1 114 ? -11.062 9.625 -4.508 1 98.62 114 SER A C 1
ATOM 861 O O . SER A 1 114 ? -10.734 9.984 -5.637 1 98.62 114 SER A O 1
ATOM 863 N N . PHE A 1 115 ? -11.195 10.469 -3.611 1 98.56 115 PHE A N 1
ATOM 864 C CA . PHE A 1 115 ? -10.641 11.812 -3.682 1 98.56 115 PHE A CA 1
ATOM 865 C C . PHE A 1 115 ? -10.133 12.266 -2.316 1 98.56 115 PHE A C 1
ATOM 867 O O . PHE A 1 115 ? -10.508 11.695 -1.29 1 98.56 115 PHE A O 1
ATOM 874 N N . ILE A 1 116 ? -9.25 13.203 -2.297 1 98.44 116 ILE A N 1
ATOM 875 C CA . ILE A 1 116 ? -8.68 13.781 -1.084 1 98.44 116 ILE A CA 1
ATOM 876 C C . ILE A 1 116 ? -9.539 14.953 -0.617 1 98.44 116 ILE A C 1
ATOM 878 O O . ILE A 1 116 ? -9.859 15.852 -1.405 1 98.44 116 ILE A O 1
ATOM 882 N N . LEU A 1 117 ? -10.023 14.898 0.576 1 96.94 117 LEU A N 1
ATOM 883 C CA . LEU A 1 117 ? -10.648 16.031 1.256 1 96.94 117 LEU A CA 1
ATOM 884 C C . LEU A 1 117 ? -9.656 16.734 2.178 1 96.94 117 LEU A C 1
ATOM 886 O O . LEU A 1 117 ? -9.234 16.156 3.189 1 96.94 117 LEU A O 1
ATOM 890 N N . THR A 1 118 ? -9.273 17.969 1.854 1 93.94 118 THR A N 1
ATOM 891 C CA . THR A 1 118 ? -8.219 18.641 2.6 1 93.94 118 THR A CA 1
ATOM 892 C C . THR A 1 118 ? -8.758 19.891 3.293 1 93.94 118 THR A C 1
ATOM 894 O O . THR A 1 118 ? -9.961 20.172 3.232 1 93.94 118 THR A O 1
ATOM 897 N N . SER A 1 119 ? -7.934 20.547 4.043 1 87.56 119 SER A N 1
ATOM 898 C CA . SER A 1 119 ? -8.328 21.656 4.895 1 87.56 119 SER A CA 1
ATOM 899 C C . SER A 1 119 ? -8.656 22.891 4.07 1 87.56 119 SER A C 1
ATOM 901 O O . SER A 1 119 ? -9.734 23.484 4.211 1 87.56 119 SER A O 1
ATOM 903 N N . THR A 1 120 ? -7.695 23.281 3.166 1 89.62 120 THR A N 1
ATOM 904 C CA . THR A 1 120 ? -7.891 24.5 2.396 1 89.62 120 THR A CA 1
ATOM 905 C C . THR A 1 120 ? -7.668 24.25 0.909 1 89.62 120 THR A C 1
ATOM 907 O O . THR A 1 120 ? -6.906 23.344 0.534 1 89.62 120 THR A O 1
ATOM 910 N N . SER A 1 121 ? -8.266 25.156 0.076 1 92.56 121 SER A N 1
ATOM 911 C CA . SER A 1 121 ? -8.211 25.016 -1.375 1 92.56 121 SER A CA 1
ATOM 912 C C . SER A 1 121 ? -6.809 25.266 -1.907 1 92.56 121 SER A C 1
ATOM 914 O O . SER A 1 121 ? -6.473 24.828 -3.016 1 92.56 121 SER A O 1
ATOM 916 N N . GLY A 1 122 ? -6.039 25.938 -1.125 1 91.62 122 GLY A N 1
ATOM 917 C CA . GLY A 1 122 ? -4.664 26.172 -1.526 1 91.62 122 GLY A CA 1
ATOM 918 C C . GLY A 1 122 ? -3.869 24.906 -1.732 1 91.62 122 GLY A C 1
ATOM 919 O O . GLY A 1 122 ? -2.916 24.875 -2.516 1 91.62 122 GLY A O 1
ATOM 920 N N . TRP A 1 123 ? -4.266 23.781 -1.171 1 93.38 123 TRP A N 1
ATOM 921 C CA . TRP A 1 123 ? -3.555 22.5 -1.227 1 93.38 123 TRP A CA 1
ATOM 922 C C . TRP A 1 123 ? -3.988 21.688 -2.439 1 93.38 123 TRP A C 1
ATOM 924 O O . TRP A 1 123 ? -3.326 20.719 -2.814 1 93.38 123 TRP A O 1
ATOM 934 N N . GLU A 1 124 ? -5.074 22.078 -3.074 1 96.62 124 GLU A N 1
ATOM 935 C CA . GLU A 1 124 ? -5.68 21.25 -4.102 1 96.62 124 GLU A CA 1
ATOM 936 C C . GLU A 1 124 ? -4.691 20.938 -5.219 1 96.62 124 GLU A C 1
ATOM 938 O O . GLU A 1 124 ? -4.402 19.766 -5.496 1 96.62 124 GLU A O 1
ATOM 943 N N . PRO A 1 125 ? -4.02 21.984 -5.84 1 97 125 PRO A N 1
ATOM 944 C CA . PRO A 1 125 ? -3.098 21.641 -6.926 1 97 125 PRO A CA 1
ATOM 945 C C . PRO A 1 125 ? -1.862 20.891 -6.441 1 97 125 PRO A C 1
ATOM 947 O O . PRO A 1 125 ? -1.325 20.047 -7.16 1 97 125 PRO A O 1
ATOM 950 N N . ILE A 1 126 ? -1.399 21.109 -5.246 1 96.62 126 ILE A N 1
ATOM 951 C CA . ILE A 1 126 ? -0.194 20.5 -4.695 1 96.62 126 ILE A CA 1
ATOM 952 C C . ILE A 1 126 ? -0.436 19.016 -4.438 1 96.62 126 ILE A C 1
ATOM 954 O O . ILE A 1 126 ? 0.392 18.172 -4.797 1 96.62 126 ILE A O 1
ATOM 958 N N . LEU A 1 127 ? -1.587 18.703 -3.906 1 97.94 127 LEU A N 1
ATOM 959 C CA . LEU A 1 127 ? -1.899 17.312 -3.576 1 97.94 127 LEU A CA 1
ATOM 960 C C . LEU A 1 127 ? -2.215 16.516 -4.836 1 97.94 127 LEU A C 1
ATOM 962 O O . LEU A 1 127 ? -1.87 15.336 -4.93 1 97.94 127 LEU A O 1
ATOM 966 N N . ASP A 1 128 ? -2.889 17.188 -5.812 1 98.31 128 ASP A N 1
ATOM 967 C CA . ASP A 1 128 ? -3.109 16.516 -7.094 1 98.31 128 ASP A CA 1
ATOM 968 C C . ASP A 1 128 ? -1.785 16.156 -7.758 1 98.31 128 ASP A C 1
ATOM 970 O O . ASP A 1 128 ? -1.622 15.039 -8.258 1 98.31 128 ASP A O 1
ATOM 974 N N . GLN A 1 129 ? -0.874 17.109 -7.703 1 97.88 129 GLN A N 1
ATOM 975 C CA . GLN A 1 129 ? 0.454 16.828 -8.234 1 97.88 129 GLN A CA 1
ATOM 976 C C . GLN A 1 129 ? 1.137 15.719 -7.43 1 97.88 129 GLN A C 1
ATOM 978 O O . GLN A 1 129 ? 1.854 14.883 -7.992 1 97.88 129 GLN A O 1
ATOM 983 N N . GLY A 1 130 ? 0.896 15.695 -6.148 1 97.44 130 GLY A N 1
ATOM 984 C CA . GLY A 1 130 ? 1.432 14.648 -5.289 1 97.44 130 GLY A CA 1
ATOM 985 C C . GLY A 1 130 ? 0.975 13.258 -5.688 1 97.44 130 GLY A C 1
ATOM 986 O O . GLY A 1 130 ? 1.753 12.305 -5.633 1 97.44 130 GLY A O 1
ATOM 987 N N . ILE A 1 131 ? -0.296 13.117 -6.098 1 98.31 131 ILE A N 1
ATOM 988 C CA . ILE A 1 131 ? -0.827 11.836 -6.555 1 98.31 131 ILE A CA 1
ATOM 989 C C . ILE A 1 131 ? -0.086 11.391 -7.816 1 98.31 131 ILE A C 1
ATOM 991 O O . ILE A 1 131 ? 0.341 10.242 -7.918 1 98.31 131 ILE A O 1
ATOM 995 N N . ILE A 1 132 ? 0.088 12.328 -8.727 1 97.62 132 ILE A N 1
ATOM 996 C CA . ILE A 1 132 ? 0.757 12.062 -9.992 1 97.62 132 ILE A CA 1
ATOM 997 C C . ILE A 1 132 ? 2.186 11.594 -9.742 1 97.62 132 ILE A C 1
ATOM 999 O O . ILE A 1 132 ? 2.607 10.562 -10.266 1 97.62 132 ILE A O 1
ATOM 1003 N N . ASP A 1 133 ? 2.902 12.289 -8.891 1 96.94 133 ASP A N 1
ATOM 1004 C CA . ASP A 1 133 ? 4.293 11.969 -8.578 1 96.94 133 ASP A CA 1
ATOM 1005 C C . ASP A 1 133 ? 4.398 10.633 -7.852 1 96.94 133 ASP A C 1
ATOM 1007 O O . ASP A 1 133 ? 5.301 9.836 -8.125 1 96.94 133 ASP A O 1
ATOM 1011 N N . PHE A 1 134 ? 3.504 10.391 -6.984 1 97.69 134 PHE A N 1
ATOM 1012 C CA . PHE A 1 134 ? 3.49 9.156 -6.199 1 97.69 134 PHE A CA 1
ATOM 1013 C C . PHE A 1 134 ? 3.373 7.938 -7.105 1 97.69 134 PHE A C 1
ATOM 1015 O O . PHE A 1 134 ? 4.07 6.941 -6.902 1 97.69 134 PHE A O 1
ATOM 1022 N N . LEU A 1 135 ? 2.541 8.039 -8.109 1 97.31 135 LEU A N 1
ATOM 1023 C CA . LEU A 1 135 ? 2.27 6.91 -8.992 1 97.31 135 LEU A CA 1
ATOM 1024 C C . LEU A 1 135 ? 3.301 6.84 -10.117 1 97.31 135 LEU A C 1
ATOM 1026 O O . LEU A 1 135 ? 3.373 5.844 -10.836 1 97.31 135 LEU A O 1
ATOM 1030 N N . GLY A 1 136 ? 4.16 7.867 -10.25 1 95.62 136 GLY A N 1
ATOM 1031 C CA . GLY A 1 136 ? 5.184 7.891 -11.289 1 95.62 136 GLY A CA 1
ATOM 1032 C C . GLY A 1 136 ? 4.613 7.992 -12.688 1 95.62 136 GLY A C 1
ATOM 1033 O O . GLY A 1 136 ? 5.082 7.316 -13.609 1 95.62 136 GLY A O 1
ATOM 1034 N N . VAL A 1 137 ? 3.574 8.805 -12.828 1 96.31 137 VAL A N 1
ATOM 1035 C CA . VAL A 1 137 ? 2.908 8.945 -14.117 1 96.31 137 VAL A CA 1
ATOM 1036 C C . VAL A 1 137 ? 2.906 10.406 -14.547 1 96.31 137 VAL A C 1
ATOM 1038 O O . VAL A 1 137 ? 3.373 11.281 -13.805 1 96.31 137 VAL A O 1
ATOM 1041 N N . ASP A 1 138 ? 2.439 10.703 -15.766 1 95.12 138 ASP A N 1
ATOM 1042 C CA . ASP A 1 138 ? 2.518 12.062 -16.297 1 95.12 138 ASP A CA 1
ATOM 1043 C C . ASP A 1 138 ? 1.16 12.758 -16.219 1 95.12 138 ASP A C 1
ATOM 1045 O O . ASP A 1 138 ? 1.085 13.992 -16.266 1 95.12 138 ASP A O 1
ATOM 1049 N N . GLU A 1 139 ? 0.116 11.961 -16.078 1 95.38 139 GLU A N 1
ATOM 1050 C CA . GLU A 1 139 ? -1.231 12.523 -16.031 1 95.38 139 GLU A CA 1
ATOM 1051 C C . GLU A 1 139 ? -1.981 12.078 -14.781 1 95.38 139 GLU A C 1
ATOM 1053 O O . GLU A 1 139 ? -1.652 11.047 -14.188 1 95.38 139 GLU A O 1
ATOM 1058 N N . PHE A 1 140 ? -2.949 12.945 -14.391 1 96.94 140 PHE A N 1
ATOM 1059 C CA . PHE A 1 140 ? -3.762 12.625 -13.219 1 96.94 140 PHE A CA 1
ATOM 1060 C C . PHE A 1 140 ? -4.523 11.328 -13.438 1 96.94 140 PHE A C 1
ATOM 1062 O O . PHE A 1 140 ? -5.137 11.125 -14.484 1 96.94 140 PHE A O 1
ATOM 1069 N N . PRO A 1 141 ? -4.465 10.391 -12.5 1 97.19 141 PRO A N 1
ATOM 1070 C CA . PRO A 1 141 ? -5.082 9.078 -12.664 1 97.19 141 PRO A CA 1
ATOM 1071 C C . PRO A 1 141 ? -6.59 9.102 -12.43 1 97.19 141 PRO A C 1
ATOM 1073 O O . PRO A 1 141 ? -7.066 8.602 -11.406 1 97.19 141 PRO A O 1
ATOM 1076 N N . THR A 1 142 ? -7.359 9.469 -13.336 1 96.06 142 THR A N 1
ATOM 1077 C CA . THR A 1 142 ? -8.781 9.766 -13.219 1 96.06 142 THR A CA 1
ATOM 1078 C C . THR A 1 142 ? -9.594 8.492 -13.047 1 96.06 142 THR A C 1
ATOM 1080 O O . THR A 1 142 ? -10.766 8.539 -12.672 1 96.06 142 THR A O 1
ATOM 1083 N N . LYS A 1 143 ? -9.023 7.344 -13.352 1 96.56 143 LYS A N 1
ATOM 1084 C CA . LYS A 1 143 ? -9.766 6.094 -13.219 1 96.56 143 LYS A CA 1
ATOM 1085 C C . LYS A 1 143 ? -9.859 5.652 -11.766 1 96.56 143 LYS A C 1
ATOM 1087 O O . LYS A 1 143 ? -10.719 4.852 -11.406 1 96.56 143 LYS A O 1
ATOM 1092 N N . LYS A 1 144 ? -8.953 6.203 -10.906 1 97.69 144 LYS A N 1
ATOM 1093 C CA . LYS A 1 144 ? -8.922 5.773 -9.516 1 97.69 144 LYS A CA 1
ATOM 1094 C C . LYS A 1 144 ? -9.172 6.945 -8.57 1 97.69 144 LYS A C 1
ATOM 1096 O O . LYS A 1 144 ? -9.57 6.754 -7.422 1 97.69 144 LYS A O 1
ATOM 1101 N N . PHE A 1 145 ? -8.938 8.141 -9.078 1 98.31 145 PHE A N 1
ATOM 1102 C CA . PHE A 1 145 ? -9 9.305 -8.188 1 98.31 145 PHE A CA 1
ATOM 1103 C C . PHE A 1 145 ? -9.773 10.438 -8.844 1 98.31 145 PHE A C 1
ATOM 1105 O O . PHE A 1 145 ? -9.75 10.594 -10.062 1 98.31 145 PHE A O 1
ATOM 1112 N N . GLN A 1 146 ? -10.477 11.211 -8.094 1 98.31 146 GLN A N 1
ATOM 1113 C CA . GLN A 1 146 ? -10.938 12.547 -8.453 1 98.31 146 GLN A CA 1
ATOM 1114 C C . GLN A 1 146 ? -10.062 13.625 -7.832 1 98.31 146 GLN A C 1
ATOM 1116 O O . GLN A 1 146 ? -9.258 13.336 -6.941 1 98.31 146 GLN A O 1
ATOM 1121 N N . ARG A 1 147 ? -10.203 14.828 -8.297 1 98.38 147 ARG A N 1
ATOM 1122 C CA . ARG A 1 147 ? -9.375 15.945 -7.848 1 98.38 147 ARG A CA 1
ATOM 1123 C C . ARG A 1 147 ? -9.625 16.25 -6.375 1 98.38 147 ARG A C 1
ATOM 1125 O O . ARG A 1 147 ? -10.742 16.094 -5.883 1 98.38 147 ARG A O 1
ATOM 1132 N N . THR A 1 148 ? -8.609 16.703 -5.754 1 98.31 148 THR A N 1
ATOM 1133 C CA . THR A 1 148 ? -8.648 17.094 -4.352 1 98.31 148 THR A CA 1
ATOM 1134 C C . THR A 1 148 ? -9.617 18.266 -4.148 1 98.31 148 THR A C 1
ATOM 1136 O O . THR A 1 148 ? -9.695 19.172 -4.98 1 98.31 148 THR A O 1
ATOM 1139 N N . ILE A 1 149 ? -10.32 18.25 -3.049 1 97.56 149 ILE A N 1
ATOM 1140 C CA . ILE A 1 149 ? -11.195 19.375 -2.713 1 97.56 149 ILE A CA 1
ATOM 1141 C C . ILE A 1 149 ? -10.859 19.875 -1.312 1 97.56 149 ILE A C 1
ATOM 1143 O O . ILE A 1 149 ? -10.711 19.094 -0.375 1 97.56 149 ILE A O 1
ATOM 1147 N N . GLY A 1 150 ? -10.781 21.156 -1.164 1 94.5 150 GLY A N 1
ATOM 1148 C CA . GLY A 1 150 ? -10.547 21.812 0.116 1 94.5 150 GLY A CA 1
ATOM 1149 C C . GLY A 1 150 ? -11.82 22.219 0.818 1 94.5 150 GLY A C 1
ATOM 1150 O O . GLY A 1 150 ? -12.773 22.672 0.175 1 94.5 150 GLY A O 1
ATOM 1151 N N . LEU A 1 151 ? -11.805 22.078 2.086 1 90.38 151 LEU A N 1
ATOM 1152 C CA . LEU A 1 151 ? -12.938 22.469 2.92 1 90.38 151 LEU A CA 1
ATOM 1153 C C . LEU A 1 151 ? -12.93 23.969 3.184 1 90.38 151 LEU A C 1
ATOM 1155 O O . LEU A 1 151 ? -13.969 24.547 3.508 1 90.38 151 LEU A O 1
ATOM 1159 N N . ASP A 1 152 ? -11.781 24.562 3.082 1 88.19 152 ASP A N 1
ATOM 1160 C CA . ASP A 1 152 ? -11.523 25.938 3.477 1 88.19 152 ASP A CA 1
ATOM 1161 C C . ASP A 1 152 ? -11.805 26.156 4.965 1 88.19 152 ASP A C 1
ATOM 1163 O O . ASP A 1 152 ? -12.5 27.094 5.348 1 88.19 152 ASP A O 1
ATOM 1167 N N . ILE A 1 153 ? -11.445 25.25 5.789 1 82.06 153 ILE A N 1
ATOM 1168 C CA . ILE A 1 153 ? -11.398 25.266 7.246 1 82.06 153 ILE A CA 1
ATOM 1169 C C . ILE A 1 153 ? -9.969 25.047 7.719 1 82.06 153 ILE A C 1
ATOM 1171 O O . ILE A 1 153 ? -9.281 24.141 7.258 1 82.06 153 ILE A O 1
ATOM 1175 N N . ALA A 1 154 ? -9.602 25.938 8.617 1 74.94 154 ALA A N 1
ATOM 1176 C CA . ALA A 1 154 ? -8.234 25.812 9.117 1 74.94 154 ALA A CA 1
ATOM 1177 C C . ALA A 1 154 ? -8.047 24.484 9.852 1 74.94 154 ALA A C 1
ATOM 1179 O O . ALA A 1 154 ? -8.938 24.031 10.578 1 74.94 154 ALA A O 1
ATOM 1180 N N . VAL A 1 155 ? -6.824 23.891 9.758 1 70.88 155 VAL A N 1
ATOM 1181 C CA . VAL A 1 155 ? -6.469 22.578 10.305 1 70.88 155 VAL A CA 1
ATOM 1182 C C . VAL A 1 155 ? -6.707 22.578 11.812 1 70.88 155 VAL A C 1
ATOM 1184 O O . VAL A 1 155 ? -7.23 21.609 12.359 1 70.88 155 VAL A O 1
ATOM 1187 N N . THR A 1 156 ? -6.434 23.656 12.484 1 70.19 156 THR A N 1
ATOM 1188 C CA . THR A 1 156 ? -6.508 23.766 13.938 1 70.19 156 THR A CA 1
ATOM 1189 C C . THR A 1 156 ? -7.961 23.734 14.406 1 70.19 156 THR A C 1
ATOM 1191 O O . THR A 1 156 ? -8.227 23.516 15.594 1 70.19 156 THR A O 1
ATOM 1194 N N . ASN A 1 157 ? -8.867 23.891 13.484 1 73.75 157 ASN A N 1
ATOM 1195 C CA . ASN A 1 157 ? -10.273 23.984 13.844 1 73.75 157 ASN A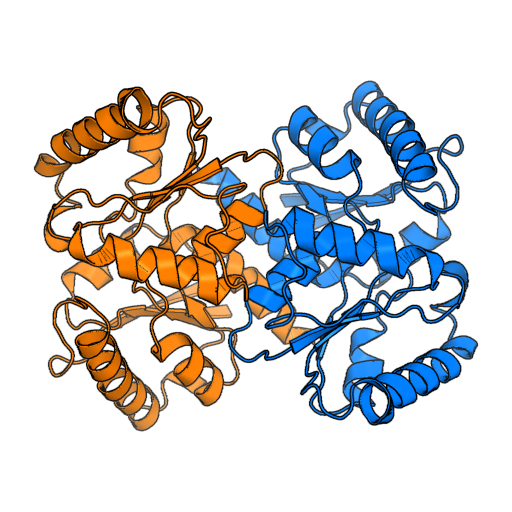 CA 1
ATOM 1196 C C . ASN A 1 157 ? -11.031 22.719 13.445 1 73.75 157 ASN A C 1
ATOM 1198 O O . ASN A 1 157 ? -12.18 22.516 13.852 1 73.75 157 ASN A O 1
ATOM 1202 N N . LEU A 1 158 ? -10.359 21.844 12.812 1 72.81 158 LEU A N 1
ATOM 1203 C CA . LEU A 1 158 ? -11.062 20.719 12.18 1 72.81 158 LEU A CA 1
ATOM 1204 C C . LEU A 1 158 ? -11.57 19.734 13.219 1 72.81 158 LEU A C 1
ATOM 1206 O O . LEU A 1 158 ? -12.602 19.078 13.016 1 72.81 158 LEU A O 1
ATOM 1210 N N . ALA A 1 159 ? -10.93 19.656 14.359 1 67.81 159 ALA A N 1
ATOM 1211 C CA . ALA A 1 159 ? -11.312 18.688 15.367 1 67.81 159 ALA A CA 1
ATOM 1212 C C . ALA A 1 159 ? -12.359 19.25 16.312 1 67.81 159 ALA A C 1
ATOM 1214 O O . ALA A 1 159 ? -12.875 18.531 17.188 1 67.81 159 ALA A O 1
ATOM 1215 N N . ASN A 1 160 ? -12.656 20.469 16.031 1 73.88 160 ASN A N 1
ATOM 1216 C CA . ASN A 1 160 ? -13.672 21.094 16.859 1 73.88 160 ASN A CA 1
ATOM 1217 C C . ASN A 1 160 ? -15.078 20.641 16.484 1 73.88 160 ASN A C 1
ATOM 1219 O O . ASN A 1 160 ? -15.445 20.672 15.305 1 73.88 160 ASN A O 1
ATOM 1223 N N . GLU A 1 161 ? -15.812 20.219 17.469 1 75.5 161 GLU A N 1
ATOM 1224 C CA . GLU A 1 161 ? -17.172 19.719 17.266 1 75.5 161 GLU A CA 1
ATOM 1225 C C . GLU A 1 161 ? -18.031 20.75 16.531 1 75.5 161 GLU A C 1
ATOM 1227 O O . GLU A 1 161 ? -18.906 20.391 15.742 1 75.5 161 GLU A O 1
ATOM 1232 N N . GLU A 1 162 ? -17.688 22 16.812 1 79.94 162 GLU A N 1
ATOM 1233 C CA . GLU A 1 162 ? -18.484 23.078 16.203 1 79.94 162 GLU A CA 1
ATOM 1234 C C . GLU A 1 162 ? -18.266 23.125 14.695 1 79.94 162 GLU A C 1
ATOM 1236 O O . GLU A 1 162 ? -19.156 23.547 13.953 1 79.94 162 GLU A O 1
ATOM 1241 N N . GLU A 1 163 ? -17.141 22.578 14.336 1 83.12 163 GLU A N 1
ATOM 1242 C CA . GLU A 1 163 ? -16.812 22.656 12.914 1 83.12 163 GLU A CA 1
ATOM 1243 C C . GLU A 1 163 ? -17.281 21.422 12.164 1 83.12 163 GLU A C 1
ATOM 1245 O O . GLU A 1 163 ? -17.281 21.391 10.938 1 83.12 163 GLU A O 1
ATOM 1250 N N . TYR A 1 164 ? -17.688 20.438 12.852 1 87.94 164 TYR A N 1
ATOM 1251 C CA . TYR A 1 164 ? -18.078 19.188 12.211 1 87.94 164 TYR A CA 1
ATOM 1252 C C . TYR A 1 164 ? -19.25 19.406 11.258 1 87.94 164 TYR A C 1
ATOM 1254 O O . TYR A 1 164 ? -19.297 18.797 10.18 1 87.94 164 TYR A O 1
ATOM 1262 N N . SER A 1 165 ? -20.172 20.25 11.664 1 88.5 165 SER A N 1
ATOM 1263 C CA . SER A 1 165 ? -21.328 20.516 10.82 1 88.5 165 SER A CA 1
ATOM 1264 C C . SER A 1 165 ? -20.922 21.094 9.469 1 88.5 165 SER A C 1
ATOM 1266 O O . SER A 1 165 ? -21.516 20.781 8.445 1 88.5 165 SER A O 1
ATOM 1268 N N . LYS A 1 166 ? -19.969 21.922 9.477 1 89.56 166 LYS A N 1
ATOM 1269 C CA . LYS A 1 166 ? -19.453 22.516 8.242 1 89.56 166 LYS A CA 1
ATOM 1270 C C . LYS A 1 166 ? -18.812 21.469 7.355 1 89.56 166 LYS A C 1
ATOM 1272 O O . LYS A 1 166 ? -19 21.453 6.141 1 89.56 166 LYS A O 1
ATOM 1277 N N . ILE A 1 167 ? -18.062 20.594 7.992 1 91 167 ILE A N 1
ATOM 1278 C CA . ILE A 1 167 ? -17.422 19.5 7.27 1 91 167 ILE A CA 1
ATOM 1279 C C . ILE A 1 167 ? -18.469 18.609 6.625 1 91 167 ILE A C 1
ATOM 1281 O O . ILE A 1 167 ? -18.375 18.266 5.441 1 91 167 ILE A O 1
ATOM 1285 N N . ARG A 1 168 ? -19.438 18.297 7.387 1 93.31 168 ARG A N 1
ATOM 1286 C CA . ARG A 1 168 ? -20.516 17.422 6.906 1 93.31 168 ARG A CA 1
ATOM 1287 C C . ARG A 1 168 ? -21.25 18.078 5.742 1 93.31 168 ARG A C 1
ATOM 1289 O O . ARG A 1 168 ? -21.578 17.406 4.762 1 93.31 168 ARG A O 1
ATOM 1296 N N . GLU A 1 169 ? -21.516 19.344 5.895 1 94.19 169 GLU A N 1
ATOM 1297 C CA . GLU A 1 169 ? -22.219 20.062 4.836 1 94.19 169 GLU A CA 1
ATOM 1298 C C . GLU A 1 169 ? -21.406 20.078 3.545 1 94.19 169 GLU A C 1
ATOM 1300 O O . GLU A 1 169 ? -21.938 19.844 2.463 1 94.19 169 GLU A O 1
ATOM 1305 N N . LYS A 1 170 ? -20.203 20.359 3.66 1 93.69 170 LYS A N 1
ATOM 1306 C CA . LYS A 1 170 ? -19.344 20.391 2.486 1 93.69 170 LYS A CA 1
ATOM 1307 C C . LYS A 1 170 ? -19.234 19 1.856 1 93.69 170 LYS A C 1
ATOM 1309 O O . LYS A 1 170 ? -19.328 18.859 0.636 1 93.69 170 LYS A O 1
ATOM 1314 N N . ALA A 1 171 ? -19.016 17.984 2.711 1 95.12 171 ALA A N 1
ATOM 1315 C CA . ALA A 1 171 ? -18.953 16.609 2.217 1 95.12 171 ALA A CA 1
ATOM 1316 C C . ALA A 1 171 ? -20.234 16.219 1.492 1 95.12 171 ALA A C 1
ATOM 1318 O O . ALA A 1 171 ? -20.203 15.562 0.451 1 95.12 171 ALA A O 1
ATOM 1319 N N . THR A 1 172 ? -21.328 16.688 2.008 1 96.69 172 THR A N 1
ATOM 1320 C CA . THR A 1 172 ? -22.625 16.438 1.379 1 96.69 172 THR A CA 1
ATOM 1321 C C . THR A 1 172 ? -22.688 17.062 -0.009 1 96.69 172 THR A C 1
ATOM 1323 O O . THR A 1 172 ? -23.062 16.406 -0.98 1 96.69 172 THR A O 1
ATOM 1326 N N . HIS A 1 173 ? -22.297 18.297 -0.041 1 97.12 173 HIS A N 1
ATOM 1327 C CA . HIS A 1 173 ? -22.312 19.016 -1.314 1 97.12 173 HIS A CA 1
ATOM 1328 C C . HIS A 1 173 ? -21.422 18.328 -2.346 1 97.12 173 HIS A C 1
ATOM 1330 O O . HIS A 1 173 ? -21.828 18.141 -3.494 1 97.12 173 HIS A O 1
ATOM 1336 N N . ILE A 1 174 ? -20.25 17.922 -1.938 1 97.12 174 ILE A N 1
ATOM 1337 C CA . ILE A 1 174 ? -19.297 17.312 -2.842 1 97.12 174 ILE A CA 1
ATOM 1338 C C . ILE A 1 174 ? -19.844 15.977 -3.342 1 97.12 174 ILE A C 1
ATOM 1340 O O . ILE A 1 174 ? -19.906 15.734 -4.551 1 97.12 174 ILE A O 1
ATOM 1344 N N . LEU A 1 175 ? -20.297 15.07 -2.455 1 97.25 175 LEU A N 1
ATOM 1345 C CA . LEU A 1 175 ? -20.656 13.695 -2.766 1 97.25 175 LEU A CA 1
ATOM 1346 C C . LEU A 1 175 ? -22.016 13.641 -3.459 1 97.25 175 LEU A C 1
ATOM 1348 O O . LEU A 1 175 ? -22.25 12.789 -4.32 1 97.25 175 LEU A O 1
ATOM 1352 N N . LYS A 1 176 ? -22.859 14.617 -3.154 1 96.88 176 LYS A N 1
ATOM 1353 C CA . LYS A 1 176 ? -24.234 14.539 -3.656 1 96.88 176 LYS A CA 1
ATOM 1354 C C . LYS A 1 176 ? -24.438 15.492 -4.828 1 96.88 176 LYS A C 1
ATOM 1356 O O . LYS A 1 176 ? -25.453 15.406 -5.531 1 96.88 176 LYS A O 1
ATOM 1361 N N . THR A 1 177 ? -23.531 16.453 -5.066 1 97.19 177 THR A N 1
ATOM 1362 C CA . THR A 1 177 ? -23.703 17.422 -6.141 1 97.19 177 THR A CA 1
ATOM 1363 C C . THR A 1 177 ? -22.5 17.422 -7.066 1 97.19 177 THR A C 1
ATOM 1365 O O . THR A 1 177 ? -22.578 16.984 -8.211 1 97.19 177 THR A O 1
ATOM 1368 N N . GLN A 1 178 ? -21.391 17.859 -6.59 1 97 178 GLN A N 1
ATOM 1369 C CA . GLN A 1 178 ? -20.203 18.078 -7.414 1 97 178 GLN A CA 1
ATOM 1370 C C . GLN A 1 178 ? -19.719 16.766 -8.047 1 97 178 GLN A C 1
ATOM 1372 O O . GLN A 1 178 ? -19.422 16.719 -9.242 1 97 178 GLN A O 1
ATOM 1377 N N . TYR A 1 179 ? -19.625 15.664 -7.184 1 97.31 179 TYR A N 1
ATOM 1378 C CA . TYR A 1 179 ? -19.109 14.383 -7.656 1 97.31 179 TYR A CA 1
ATOM 1379 C C . TYR A 1 179 ? -20.203 13.336 -7.695 1 97.31 179 TYR A C 1
ATOM 1381 O O . TYR A 1 179 ? -19.938 12.133 -7.633 1 97.31 179 TYR A O 1
ATOM 1389 N N . LYS A 1 180 ? -21.422 13.719 -7.816 1 95.94 180 LYS A N 1
ATOM 1390 C CA . LYS A 1 180 ? -22.578 12.836 -7.754 1 95.94 180 LYS A CA 1
ATOM 1391 C C . LYS A 1 180 ? -22.484 11.734 -8.805 1 95.94 180 LYS A C 1
ATOM 1393 O O . LYS A 1 180 ? -22.859 10.586 -8.539 1 95.94 180 LYS A O 1
ATOM 1398 N N . ALA A 1 181 ? -21.953 12.023 -9.945 1 96.38 181 ALA A N 1
ATOM 1399 C CA . ALA A 1 181 ? -21.953 11.086 -11.062 1 96.38 181 ALA A CA 1
ATOM 1400 C C . ALA A 1 181 ? -20.641 10.328 -11.141 1 96.38 181 ALA A C 1
ATOM 1402 O O . ALA A 1 181 ? -20.422 9.539 -12.062 1 96.38 181 ALA A O 1
ATOM 1403 N N . ASP A 1 182 ? -19.719 10.492 -10.188 1 96 182 ASP A N 1
ATOM 1404 C CA . ASP A 1 182 ? -18.344 9.992 -10.305 1 96 182 ASP A CA 1
ATOM 1405 C C . ASP A 1 182 ? -18.156 8.727 -9.477 1 96 182 ASP A C 1
ATOM 1407 O O . ASP A 1 182 ? -17.031 8.211 -9.375 1 96 182 ASP A O 1
ATOM 1411 N N . ASN A 1 183 ? -19.156 8.156 -8.844 1 94.44 183 ASN A N 1
ATOM 1412 C CA . ASN A 1 183 ? -19.125 6.895 -8.117 1 94.44 183 ASN A CA 1
ATOM 1413 C C . ASN A 1 183 ? -18.078 6.914 -7.004 1 94.44 183 ASN A C 1
ATOM 1415 O O . ASN A 1 183 ? -17.281 5.977 -6.879 1 94.44 183 ASN A O 1
ATOM 1419 N N . ILE A 1 184 ? -17.984 8.055 -6.316 1 97.88 184 ILE A N 1
ATOM 1420 C CA . ILE A 1 184 ? -17.047 8.156 -5.199 1 97.88 184 ILE A CA 1
ATOM 1421 C C . ILE A 1 184 ? -17.484 7.227 -4.07 1 97.88 184 ILE A C 1
ATOM 1423 O O . ILE A 1 184 ? -18.609 7.332 -3.574 1 97.88 184 ILE A O 1
ATOM 1427 N N . ASP A 1 185 ? -16.594 6.34 -3.682 1 97.75 185 ASP A N 1
ATOM 1428 C CA . ASP A 1 185 ? -16.938 5.43 -2.588 1 97.75 185 ASP A CA 1
ATOM 1429 C C . ASP A 1 185 ? -15.844 5.438 -1.517 1 97.75 185 ASP A C 1
ATOM 1431 O O . ASP A 1 185 ? -15.852 4.602 -0.612 1 97.75 185 ASP A O 1
ATOM 1435 N N . CYS A 1 186 ? -14.922 6.398 -1.61 1 98.06 186 CYS A N 1
ATOM 1436 C CA . CYS A 1 186 ? -13.852 6.512 -0.629 1 98.06 186 CYS A CA 1
ATOM 1437 C C . CYS A 1 186 ? -13.32 7.938 -0.564 1 98.06 186 CYS A C 1
ATOM 1439 O O . CYS A 1 186 ? -13 8.531 -1.596 1 98.06 186 CYS A O 1
ATOM 1441 N N . VAL A 1 187 ? -13.273 8.523 0.586 1 98.31 187 VAL A N 1
ATOM 1442 C CA . VAL A 1 187 ? -12.727 9.852 0.826 1 98.31 187 VAL A CA 1
ATOM 1443 C C . VAL A 1 187 ? -11.469 9.742 1.692 1 98.31 187 VAL A C 1
ATOM 1445 O O . VAL A 1 187 ? -11.508 9.148 2.77 1 98.31 187 VAL A O 1
ATOM 1448 N N . LEU A 1 188 ? -10.398 10.25 1.207 1 98.19 188 LEU A N 1
ATOM 1449 C CA . LEU A 1 188 ? -9.133 10.289 1.924 1 98.19 188 LEU A CA 1
ATOM 1450 C C . LEU A 1 188 ? -9 11.57 2.738 1 98.19 188 LEU A C 1
ATOM 1452 O O . LEU A 1 188 ? -8.898 12.664 2.174 1 98.19 188 LEU A O 1
ATOM 1456 N N . LEU A 1 189 ? -9.031 11.43 4.043 1 95.44 189 LEU A N 1
ATOM 1457 C CA . LEU A 1 189 ? -8.992 12.609 4.906 1 95.44 189 LEU A CA 1
ATOM 1458 C C . LEU A 1 189 ? -7.586 13.203 4.945 1 95.44 189 LEU A C 1
ATOM 1460 O O . LEU A 1 189 ? -6.664 12.594 5.496 1 95.44 189 LEU A O 1
ATOM 1464 N N . GLY A 1 190 ? -7.523 14.422 4.391 1 92.25 190 GLY A N 1
ATOM 1465 C CA . GLY A 1 190 ? -6.262 15.008 3.967 1 92.25 190 GLY A CA 1
ATOM 1466 C C . GLY A 1 190 ? -5.621 15.875 5.039 1 92.25 190 GLY A C 1
ATOM 1467 O O . GLY A 1 190 ? -5.047 16.922 4.738 1 92.25 190 GLY A O 1
ATOM 1468 N N . CYS A 1 191 ? -5.723 15.609 6.148 1 85.62 191 CYS A N 1
ATOM 1469 C CA . CYS A 1 191 ? -4.949 16.312 7.168 1 85.62 191 CYS A CA 1
ATOM 1470 C C . CYS A 1 191 ? -5.012 15.57 8.5 1 85.62 191 CYS A C 1
ATOM 1472 O O . CYS A 1 191 ? -6.016 14.93 8.812 1 85.62 191 CYS A O 1
ATOM 1474 N N . ALA A 1 192 ? -3.91 15.711 9.211 1 80.88 192 ALA A N 1
ATOM 1475 C CA . ALA A 1 192 ? -3.822 15.047 10.508 1 80.88 192 ALA A CA 1
ATOM 1476 C C . ALA A 1 192 ? -4.836 15.633 11.492 1 80.88 192 ALA A C 1
ATOM 1478 O O . ALA A 1 192 ? -5.254 14.969 12.438 1 80.88 192 ALA A O 1
ATOM 1479 N N . GLY A 1 193 ? -5.242 16.828 11.219 1 78 193 GLY A N 1
ATOM 1480 C CA . GLY A 1 193 ? -6.215 17.5 12.07 1 78 193 GLY A CA 1
ATOM 1481 C C . GLY A 1 193 ? -7.598 16.875 12 1 78 193 GLY A C 1
ATOM 1482 O O . GLY A 1 193 ? -8.445 17.141 12.859 1 78 193 GLY A O 1
ATOM 1483 N N . MET A 1 194 ? -7.848 16.047 11.008 1 82.5 194 MET A N 1
ATOM 1484 C CA . MET A 1 194 ? -9.133 15.383 10.844 1 82.5 194 MET A CA 1
ATOM 1485 C C . MET A 1 194 ? -9.094 13.977 11.43 1 82.5 194 MET A C 1
ATOM 1487 O O . MET A 1 194 ? -10.039 13.203 11.258 1 82.5 194 MET A O 1
ATOM 1491 N N . ALA A 1 195 ? -8.008 13.719 12.094 1 81.06 195 ALA A N 1
ATOM 1492 C CA . ALA A 1 195 ? -7.852 12.406 12.703 1 81.06 195 ALA A CA 1
ATOM 1493 C C . ALA A 1 195 ? -9.016 12.094 13.641 1 81.06 195 ALA A C 1
ATOM 1495 O O . ALA A 1 195 ? -9.414 12.93 14.453 1 81.06 195 ALA A O 1
ATOM 1496 N N . GLY A 1 196 ? -9.648 10.906 13.398 1 83.81 196 GLY A N 1
ATOM 1497 C CA . GLY A 1 196 ? -10.719 10.453 14.273 1 83.81 196 GLY A CA 1
ATOM 1498 C C . GLY A 1 196 ? -12.102 10.758 13.734 1 83.81 196 GLY A C 1
ATOM 1499 O O . GLY A 1 196 ? -13.102 10.289 14.281 1 83.81 196 GLY A O 1
ATOM 1500 N N . LEU A 1 197 ? -12.188 11.516 12.68 1 86.69 197 LEU A N 1
ATOM 1501 C CA . LEU A 1 197 ? -13.484 11.922 12.156 1 86.69 197 LEU A CA 1
ATOM 1502 C C . LEU A 1 197 ? -14.07 10.852 11.25 1 86.69 197 LEU A C 1
ATOM 1504 O O . LEU A 1 197 ? -15.258 10.906 10.898 1 86.69 197 LEU A O 1
ATOM 1508 N N . ASN A 1 198 ? -13.266 9.883 10.852 1 90.25 198 ASN A N 1
ATOM 1509 C CA . ASN A 1 198 ? -13.656 8.883 9.852 1 90.25 198 ASN A CA 1
ATOM 1510 C C . ASN A 1 198 ? -14.898 8.117 10.281 1 90.25 198 ASN A C 1
ATOM 1512 O O . ASN A 1 198 ? -15.797 7.887 9.477 1 90.25 198 ASN A O 1
ATOM 1516 N N . LYS A 1 199 ? -15.023 7.785 11.547 1 88.31 199 LYS A N 1
ATOM 1517 C CA . LYS A 1 199 ? -16.156 6.996 12.023 1 88.31 199 LYS A CA 1
ATOM 1518 C C . LYS A 1 199 ? -17.453 7.793 11.945 1 88.31 199 LYS A C 1
ATOM 1520 O O . LYS A 1 199 ? -18.469 7.289 11.461 1 88.31 199 LYS A O 1
ATOM 1525 N N . LYS A 1 200 ? -17.375 9.086 12.414 1 89.44 200 LYS A N 1
ATOM 1526 C CA . LYS A 1 200 ? -18.547 9.953 12.359 1 89.44 200 LYS A CA 1
ATOM 1527 C C . LYS A 1 200 ? -19 10.195 10.922 1 89.44 200 LYS A C 1
ATOM 1529 O O . LYS A 1 200 ? -20.188 10.102 10.609 1 89.44 200 LYS A O 1
ATOM 1534 N N . LEU A 1 201 ? -18.078 10.414 10.086 1 93.38 201 LEU A N 1
ATOM 1535 C CA . LEU A 1 201 ? -18.375 10.68 8.688 1 93.38 201 LEU A CA 1
ATOM 1536 C C . LEU A 1 201 ? -18.922 9.438 7.996 1 93.38 201 LEU A C 1
ATOM 1538 O O . LEU A 1 201 ? -19.875 9.523 7.211 1 93.38 201 LEU A O 1
ATOM 1542 N N . SER A 1 202 ? -18.328 8.297 8.266 1 92.06 202 SER A N 1
ATOM 1543 C CA . SER A 1 202 ? -18.797 7.055 7.652 1 92.06 202 SER A CA 1
ATOM 1544 C C . SER A 1 202 ? -20.234 6.742 8.062 1 92.06 202 SER A C 1
ATOM 1546 O O . SER A 1 202 ? -21 6.184 7.277 1 92.06 202 SER A O 1
ATOM 1548 N N . SER A 1 203 ? -20.562 7.055 9.281 1 92.81 203 SER A N 1
ATOM 1549 C CA . SER A 1 203 ? -21.922 6.871 9.75 1 92.81 203 SER A CA 1
ATOM 1550 C C . SER A 1 203 ? -22.891 7.797 9.023 1 92.81 203 SER A C 1
ATOM 1552 O O . SER A 1 203 ? -24.016 7.398 8.688 1 92.81 203 SER A O 1
ATOM 1554 N N . ASP A 1 204 ? -22.469 8.984 8.734 1 94.62 204 ASP A N 1
ATOM 1555 C CA . ASP A 1 204 ? -23.312 10 8.109 1 94.62 204 ASP A CA 1
ATOM 1556 C C . ASP A 1 204 ? -23.453 9.75 6.609 1 94.62 204 ASP A C 1
ATOM 1558 O O . ASP A 1 204 ? -24.391 10.234 5.977 1 94.62 204 ASP A O 1
ATOM 1562 N N . PHE A 1 205 ? -22.516 9.078 6.02 1 95.88 205 PHE A N 1
ATOM 1563 C CA . PHE A 1 205 ? -22.5 8.828 4.582 1 95.88 205 PHE A CA 1
ATOM 1564 C C . PHE A 1 205 ? -22.375 7.336 4.293 1 95.88 205 PHE A C 1
ATOM 1566 O O . PHE A 1 205 ? -21.344 6.887 3.777 1 95.88 205 PHE A O 1
ATOM 1573 N N . PRO A 1 206 ? -23.453 6.602 4.512 1 93.88 206 PRO A N 1
ATOM 1574 C CA . PRO A 1 206 ? -23.391 5.164 4.246 1 93.88 206 PRO A CA 1
ATOM 1575 C C . PRO A 1 206 ? -22.953 4.848 2.818 1 93.88 206 PRO A C 1
ATOM 1577 O O . PRO A 1 206 ? -23.359 5.535 1.878 1 93.88 206 PRO A O 1
ATOM 1580 N N . GLY A 1 207 ? -22.047 3.879 2.658 1 93.44 207 GLY A N 1
ATOM 1581 C CA . GLY A 1 207 ? -21.578 3.469 1.345 1 93.44 207 GLY A CA 1
ATOM 1582 C C . GLY A 1 207 ? -20.281 4.156 0.93 1 93.44 207 GLY A C 1
ATOM 1583 O O . GLY A 1 207 ? -19.688 3.809 -0.093 1 93.44 207 GLY A O 1
ATOM 1584 N N . VAL A 1 208 ? -19.875 5.172 1.696 1 96.56 208 VAL A N 1
ATOM 1585 C CA . VAL A 1 208 ? -18.625 5.867 1.436 1 96.56 208 VAL A CA 1
ATOM 1586 C C . VAL A 1 208 ? -17.656 5.637 2.596 1 96.56 208 VAL A C 1
ATOM 1588 O O . VAL A 1 208 ? -18 5.836 3.758 1 96.56 208 VAL A O 1
ATOM 1591 N N . LEU A 1 209 ? -16.547 5.168 2.299 1 96.44 209 LEU A N 1
ATOM 1592 C CA . LEU A 1 209 ? -15.5 5.031 3.311 1 96.44 209 LEU A CA 1
ATOM 1593 C C . LEU A 1 209 ? -14.758 6.352 3.51 1 96.44 209 LEU A C 1
ATOM 1595 O O . LEU A 1 209 ? -14.484 7.062 2.541 1 96.44 209 LEU A O 1
ATOM 1599 N N . PHE A 1 210 ? -14.477 6.707 4.715 1 96.69 210 PHE A N 1
ATOM 1600 C CA . PHE A 1 210 ? -13.602 7.816 5.078 1 96.69 210 PHE A CA 1
ATOM 1601 C C . PHE A 1 210 ? -12.344 7.305 5.77 1 96.69 210 PHE A C 1
ATOM 1603 O O . PHE A 1 210 ? -12.422 6.648 6.812 1 96.69 210 PHE A O 1
ATOM 1610 N N . ILE A 1 211 ? -11.211 7.613 5.238 1 96.69 211 ILE A N 1
ATOM 1611 C CA . ILE A 1 211 ? -9.969 6.973 5.664 1 96.69 211 ILE A CA 1
ATOM 1612 C C . ILE A 1 211 ? -9.164 7.938 6.531 1 96.69 211 ILE A C 1
ATOM 1614 O O . ILE A 1 211 ? -8.742 8.992 6.066 1 96.69 211 ILE A O 1
ATOM 1618 N N . ASP A 1 212 ? -9 7.551 7.754 1 95.38 212 ASP A N 1
ATOM 1619 C CA . ASP A 1 212 ? -8.102 8.289 8.633 1 95.38 212 ASP A CA 1
ATOM 1620 C C . ASP A 1 212 ? -6.645 8.078 8.219 1 95.38 212 ASP A C 1
ATOM 1622 O O . ASP A 1 212 ? -6.145 6.953 8.227 1 95.38 212 ASP A O 1
ATOM 1626 N N . SER A 1 213 ? -6.016 9.148 7.926 1 96.06 213 SER A N 1
ATOM 1627 C CA . SER A 1 213 ? -4.688 9.086 7.324 1 96.06 213 SER A CA 1
ATOM 1628 C C . SER A 1 213 ? -3.652 8.57 8.312 1 96.06 213 SER A C 1
ATOM 1630 O O . SER A 1 213 ? -2.764 7.801 7.945 1 96.06 213 SER A O 1
ATOM 1632 N N . VAL A 1 214 ? -3.736 8.898 9.562 1 95.5 214 VAL A N 1
ATOM 1633 C CA . VAL A 1 214 ? -2.754 8.516 10.57 1 95.5 214 VAL A CA 1
ATOM 1634 C C . VAL A 1 214 ? -2.951 7.055 10.953 1 95.5 214 VAL A C 1
ATOM 1636 O O . VAL A 1 214 ? -1.981 6.305 11.086 1 95.5 214 VAL A O 1
ATOM 1639 N N . GLU A 1 215 ? -4.156 6.613 11.102 1 95.5 215 GLU A N 1
ATOM 1640 C CA . GLU A 1 215 ? -4.457 5.227 11.453 1 95.5 215 GLU A CA 1
ATOM 1641 C C . GLU A 1 215 ? -3.963 4.262 10.383 1 95.5 215 GLU A C 1
ATOM 1643 O O . GLU A 1 215 ? -3.312 3.262 10.688 1 95.5 215 GLU A O 1
ATOM 1648 N N . ILE A 1 216 ? -4.281 4.582 9.109 1 97 216 ILE A N 1
ATOM 1649 C CA . ILE A 1 216 ? -3.891 3.668 8.039 1 97 216 ILE A CA 1
ATOM 1650 C C . ILE A 1 216 ? -2.371 3.66 7.895 1 97 216 ILE A C 1
ATOM 1652 O O . ILE A 1 216 ? -1.774 2.621 7.598 1 97 216 ILE A O 1
ATOM 1656 N N . ALA A 1 217 ? -1.762 4.824 8.086 1 97.69 217 ALA A N 1
ATOM 1657 C CA . ALA A 1 217 ? -0.303 4.891 8.031 1 97.69 217 ALA A CA 1
ATOM 1658 C C . ALA A 1 217 ? 0.326 3.967 9.07 1 97.69 217 ALA A C 1
ATOM 1660 O O . ALA A 1 217 ? 1.279 3.244 8.773 1 97.69 217 ALA A O 1
ATOM 1661 N N . LEU A 1 218 ? -0.194 3.996 10.297 1 97.38 218 LEU A N 1
ATOM 1662 C CA . LEU A 1 218 ? 0.335 3.152 11.359 1 97.38 218 LEU A CA 1
ATOM 1663 C C . LEU A 1 218 ? 0.225 1.678 10.992 1 97.38 218 LEU A C 1
ATOM 1665 O O . LEU A 1 218 ? 1.206 0.936 11.086 1 97.38 218 LEU A O 1
ATOM 1669 N N . GLU A 1 219 ? -0.93 1.283 10.531 1 97.56 219 GLU A N 1
ATOM 1670 C CA . GLU A 1 219 ? -1.175 -0.123 10.227 1 97.56 219 GLU A CA 1
ATOM 1671 C C . GLU A 1 219 ? -0.271 -0.608 9.094 1 97.56 219 GLU A C 1
ATOM 1673 O O . GLU A 1 219 ? 0.308 -1.693 9.18 1 97.56 219 GLU A O 1
ATOM 1678 N N . LEU A 1 220 ? -0.13 0.169 8.047 1 98.5 220 LEU A N 1
ATOM 1679 C CA . LEU A 1 220 ? 0.71 -0.23 6.926 1 98.5 220 LEU A CA 1
ATOM 1680 C C . LEU A 1 220 ? 2.184 -0.231 7.32 1 98.5 220 LEU A C 1
ATOM 1682 O O . LEU A 1 220 ? 2.932 -1.136 6.945 1 98.5 220 LEU A O 1
ATOM 1686 N N . LEU A 1 221 ? 2.602 0.785 8.117 1 98.69 221 LEU A N 1
ATOM 1687 C CA . LEU A 1 221 ? 4.004 0.871 8.508 1 98.69 221 LEU A CA 1
ATOM 1688 C C . LEU A 1 221 ? 4.406 -0.335 9.352 1 98.69 221 LEU A C 1
ATOM 1690 O O . LEU A 1 221 ? 5.52 -0.845 9.219 1 98.69 221 LEU A O 1
ATOM 1694 N N . ILE A 1 222 ? 3.555 -0.774 10.242 1 98.12 222 ILE A N 1
ATOM 1695 C CA . ILE A 1 222 ? 3.836 -1.936 11.078 1 98.12 222 ILE A CA 1
ATOM 1696 C C . ILE A 1 222 ? 4.195 -3.131 10.203 1 98.12 222 ILE A C 1
ATOM 1698 O O . ILE A 1 222 ? 5.172 -3.834 10.469 1 98.12 222 ILE A O 1
ATOM 1702 N N . GLY A 1 223 ? 3.383 -3.334 9.141 1 97.62 223 GLY A N 1
ATOM 1703 C CA . GLY A 1 223 ? 3.678 -4.406 8.211 1 97.62 223 GLY A CA 1
ATOM 1704 C C . GLY A 1 223 ? 5.004 -4.227 7.488 1 97.62 223 GLY A C 1
ATOM 1705 O O . GLY A 1 223 ? 5.758 -5.188 7.316 1 97.62 223 GLY A O 1
ATOM 1706 N N . LEU A 1 224 ? 5.281 -2.996 7.082 1 98.31 224 LEU A N 1
ATOM 1707 C CA . LEU A 1 224 ? 6.52 -2.701 6.367 1 98.31 224 LEU A CA 1
ATOM 1708 C C . LEU A 1 224 ? 7.73 -2.904 7.27 1 98.31 224 LEU A C 1
ATOM 1710 O O . LEU A 1 224 ? 8.781 -3.369 6.816 1 98.31 224 LEU A O 1
ATOM 1714 N N . VAL A 1 225 ? 7.621 -2.557 8.555 1 98.06 225 VAL A N 1
ATOM 1715 C CA . VAL A 1 225 ? 8.703 -2.738 9.523 1 98.06 225 VAL A CA 1
ATOM 1716 C C . VAL A 1 225 ? 8.969 -4.227 9.727 1 98.06 225 VAL A C 1
ATOM 1718 O O . VAL A 1 225 ? 10.117 -4.668 9.688 1 98.06 225 VAL A O 1
ATOM 1721 N N . ARG A 1 226 ? 7.953 -5.043 9.922 1 96.31 226 ARG A N 1
ATOM 1722 C CA . ARG A 1 226 ? 8.133 -6.484 10.07 1 96.31 226 ARG A CA 1
ATOM 1723 C C . ARG A 1 226 ? 8.781 -7.09 8.836 1 96.31 226 ARG A C 1
ATOM 1725 O O . ARG A 1 226 ? 9.672 -7.934 8.938 1 96.31 226 ARG A O 1
ATOM 1732 N N . PHE A 1 227 ? 8.305 -6.641 7.703 1 96.06 227 PHE A N 1
ATOM 1733 C CA . PHE A 1 227 ? 8.844 -7.141 6.441 1 96.06 227 PHE A CA 1
ATOM 1734 C C . PHE A 1 227 ? 10.336 -6.828 6.324 1 96.06 227 PHE A C 1
ATOM 1736 O O . PHE A 1 227 ? 11.117 -7.672 5.891 1 96.06 227 PHE A O 1
ATOM 1743 N N . SER A 1 228 ? 10.688 -5.594 6.691 1 93.81 228 SER A N 1
ATOM 1744 C CA . SER A 1 228 ? 12.062 -5.137 6.574 1 93.81 228 SER A CA 1
ATOM 1745 C C . SER A 1 228 ? 12.984 -5.91 7.512 1 93.81 228 SER A C 1
ATOM 1747 O O . SER A 1 228 ? 14.18 -6.039 7.246 1 93.81 228 SER A O 1
ATOM 1749 N N . ASN A 1 229 ? 12.453 -6.453 8.609 1 88 229 ASN A N 1
ATOM 1750 C CA . ASN A 1 229 ? 13.242 -7.23 9.562 1 88 229 ASN A CA 1
ATOM 1751 C C . ASN A 1 229 ? 13.586 -8.609 9.008 1 88 229 ASN A C 1
ATOM 1753 O O . ASN A 1 229 ? 14.516 -9.266 9.492 1 88 229 ASN A O 1
ATOM 1757 N N . HIS A 1 230 ? 12.82 -9.055 7.996 1 76.12 230 HIS A N 1
ATOM 1758 C CA . HIS A 1 230 ? 13.023 -10.383 7.43 1 76.12 230 HIS A CA 1
ATOM 1759 C C . HIS A 1 230 ? 13.797 -10.312 6.117 1 76.12 230 HIS A C 1
ATOM 1761 O O . HIS A 1 230 ? 14.141 -11.344 5.535 1 76.12 230 HIS A O 1
ATOM 1767 N N . THR A 1 231 ? 14 -9.125 5.59 1 67.94 231 THR A N 1
ATOM 1768 C CA . THR A 1 231 ? 14.648 -8.992 4.289 1 67.94 231 THR A CA 1
ATOM 1769 C C . THR A 1 231 ? 16.094 -8.562 4.453 1 67.94 231 THR A C 1
ATOM 1771 O O . THR A 1 231 ? 16.438 -7.844 5.398 1 67.94 231 THR A O 1
ATOM 1774 N N . MET B 1 1 ? -6.113 -13.141 14.766 1 95.44 1 MET B N 1
ATOM 1775 C CA . MET B 1 1 ? -6.531 -12.898 13.391 1 95.44 1 MET B CA 1
ATOM 1776 C C . MET B 1 1 ? -6.289 -14.125 12.516 1 95.44 1 MET B C 1
ATOM 1778 O O . MET B 1 1 ? -5.246 -14.773 12.633 1 95.44 1 MET B O 1
ATOM 1782 N N . LYS B 1 2 ? -7.301 -14.555 11.719 1 98.31 2 LYS B N 1
ATOM 1783 C CA . LYS B 1 2 ? -7.172 -15.711 10.836 1 98.31 2 LYS B CA 1
ATOM 1784 C C . LYS B 1 2 ? -7.078 -15.273 9.375 1 98.31 2 LYS B C 1
ATOM 1786 O O . LYS B 1 2 ? -7.977 -14.602 8.867 1 98.31 2 LYS B O 1
ATOM 1791 N N . ILE B 1 3 ? -6.051 -15.641 8.711 1 98.44 3 ILE B N 1
ATOM 1792 C CA . ILE B 1 3 ? -5.809 -15.273 7.32 1 98.44 3 ILE B CA 1
ATOM 1793 C C . ILE B 1 3 ? -5.719 -16.531 6.457 1 98.44 3 ILE B C 1
ATOM 1795 O O . ILE B 1 3 ? -5.109 -17.531 6.859 1 98.44 3 ILE B O 1
ATOM 1799 N N . LEU B 1 4 ? -6.344 -16.562 5.328 1 98.5 4 LEU B N 1
ATOM 1800 C CA . LEU B 1 4 ? -6.316 -17.688 4.402 1 98.5 4 LEU B CA 1
ATOM 1801 C C . LEU B 1 4 ? -5.457 -17.359 3.182 1 98.5 4 LEU B C 1
ATOM 1803 O O . LEU B 1 4 ? -5.699 -16.375 2.49 1 98.5 4 LEU B O 1
ATOM 1807 N N . LEU B 1 5 ? -4.434 -18.141 2.994 1 97.62 5 LEU B N 1
ATOM 1808 C CA . LEU B 1 5 ? -3.705 -18.141 1.729 1 97.62 5 LEU B CA 1
ATOM 1809 C C . LEU B 1 5 ? -4.457 -18.938 0.669 1 97.62 5 LEU B C 1
ATOM 1811 O O . LEU B 1 5 ? -4.68 -20.141 0.834 1 97.62 5 LEU B O 1
ATOM 1815 N N . VAL B 1 6 ? -4.793 -18.281 -0.423 1 98.12 6 VAL B N 1
ATOM 1816 C CA . VAL B 1 6 ? -5.605 -18.938 -1.441 1 98.12 6 VAL B CA 1
ATOM 1817 C C . VAL B 1 6 ? -4.75 -19.234 -2.672 1 98.12 6 VAL B C 1
ATOM 1819 O O . VAL B 1 6 ? -4.434 -18.328 -3.449 1 98.12 6 VAL B O 1
ATOM 1822 N N . ASN B 1 7 ? -4.328 -20.422 -2.809 1 96.88 7 ASN B N 1
ATOM 1823 C CA . ASN B 1 7 ? -3.787 -20.906 -4.074 1 96.88 7 ASN B CA 1
ATOM 1824 C C . ASN B 1 7 ? -4.895 -21.188 -5.086 1 96.88 7 ASN B C 1
ATOM 1826 O O . ASN B 1 7 ? -5.621 -22.172 -4.957 1 96.88 7 ASN B O 1
ATOM 1830 N N . PRO B 1 8 ? -4.965 -20.312 -6.098 1 97.25 8 PRO B N 1
ATOM 1831 C CA . PRO B 1 8 ? -6.117 -20.469 -6.984 1 97.25 8 PRO B CA 1
ATOM 1832 C C . PRO B 1 8 ? -5.891 -21.547 -8.055 1 97.25 8 PRO B C 1
ATOM 1834 O O . PRO B 1 8 ? -6.738 -21.719 -8.938 1 97.25 8 PRO B O 1
ATOM 1837 N N . ASN B 1 9 ? -4.762 -22.172 -8.109 1 93.81 9 ASN B N 1
ATOM 1838 C CA . ASN B 1 9 ? -4.578 -23.359 -8.938 1 93.81 9 ASN B CA 1
ATOM 1839 C C . ASN B 1 9 ? -4.633 -24.641 -8.109 1 93.81 9 ASN B C 1
ATOM 1841 O O . ASN B 1 9 ? -4.676 -24.594 -6.879 1 93.81 9 ASN B O 1
ATOM 1845 N N . SER B 1 10 ? -4.598 -25.781 -8.75 1 95.56 10 SER B N 1
ATOM 1846 C CA . SER B 1 10 ? -4.883 -27.031 -8.047 1 95.56 10 SER B CA 1
ATOM 1847 C C . SER B 1 10 ? -3.6 -27.75 -7.652 1 95.56 10 SER B C 1
ATOM 1849 O O . SER B 1 10 ? -3.633 -28.922 -7.266 1 95.56 10 SER B O 1
ATOM 1851 N N . SER B 1 11 ? -2.424 -27.078 -7.727 1 89.69 11 SER B N 1
ATOM 1852 C CA . SER B 1 11 ? -1.157 -27.719 -7.387 1 89.69 11 SER B CA 1
ATOM 1853 C C . SER B 1 11 ? -0.884 -27.656 -5.891 1 89.69 11 SER B C 1
ATOM 1855 O O . SER B 1 11 ? -0.578 -26.578 -5.363 1 89.69 11 SER B O 1
ATOM 1857 N N . GLU B 1 12 ? -0.865 -28.766 -5.199 1 91.94 12 GLU B N 1
ATOM 1858 C CA . GLU B 1 12 ? -0.553 -28.828 -3.775 1 91.94 12 GLU B CA 1
ATOM 1859 C C . GLU B 1 12 ? 0.903 -28.453 -3.512 1 91.94 12 GLU B C 1
ATOM 1861 O O . GLU B 1 12 ? 1.225 -27.891 -2.465 1 91.94 12 GLU B O 1
ATOM 1866 N N . LYS B 1 13 ? 1.724 -28.797 -4.441 1 85.25 13 LYS B N 1
ATOM 1867 C CA . LYS B 1 13 ? 3.143 -28.469 -4.316 1 85.25 13 LYS B CA 1
ATOM 1868 C C . LYS B 1 13 ? 3.348 -26.969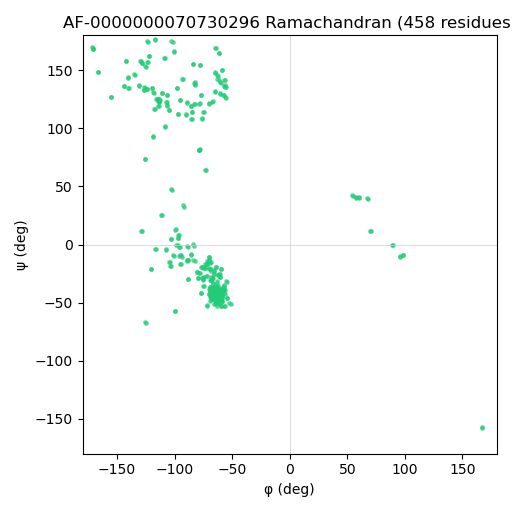 -4.145 1 85.25 13 LYS B C 1
ATOM 1870 O O . LYS B 1 13 ? 4.141 -26.531 -3.303 1 85.25 13 LYS B O 1
ATOM 1875 N N . VAL B 1 14 ? 2.6 -26.203 -4.914 1 84.38 14 VAL B N 1
ATOM 1876 C CA . VAL B 1 14 ? 2.695 -24.75 -4.844 1 84.38 14 VAL B CA 1
ATOM 1877 C C . VAL B 1 14 ? 2.227 -24.266 -3.473 1 84.38 14 VAL B C 1
ATOM 1879 O O . VAL B 1 14 ? 2.873 -23.422 -2.852 1 84.38 14 VAL B O 1
ATOM 1882 N N . SER B 1 15 ? 1.139 -24.844 -2.955 1 91.06 15 SER B N 1
ATOM 1883 C CA . SER B 1 15 ? 0.604 -24.5 -1.644 1 91.06 15 SER B CA 1
ATOM 1884 C C . SER B 1 15 ? 1.628 -24.75 -0.543 1 91.06 15 SER B C 1
ATOM 1886 O O . SER B 1 15 ? 1.865 -23.891 0.303 1 91.06 15 SER B O 1
ATOM 1888 N N . HIS B 1 16 ? 2.191 -25.875 -0.606 1 88.5 16 HIS B N 1
ATOM 1889 C CA . HIS B 1 16 ? 3.166 -26.25 0.407 1 88.5 16 HIS B CA 1
ATOM 1890 C C . HIS B 1 16 ? 4.383 -25.328 0.383 1 88.5 16 HIS B C 1
ATOM 1892 O O . HIS B 1 16 ? 4.867 -24.906 1.435 1 88.5 16 HIS B O 1
ATOM 1898 N N . ASN B 1 17 ? 4.82 -25.016 -0.8 1 82.31 17 ASN B N 1
ATOM 1899 C CA . ASN B 1 17 ? 5.977 -24.141 -0.942 1 82.31 17 ASN B CA 1
ATOM 1900 C C . ASN B 1 17 ? 5.703 -22.75 -0.373 1 82.31 17 ASN B C 1
ATOM 1902 O O . ASN B 1 17 ? 6.535 -22.188 0.338 1 82.31 17 ASN B O 1
ATOM 1906 N N . MET B 1 18 ? 4.57 -22.219 -0.652 1 85.12 18 MET B N 1
ATOM 1907 C CA . MET B 1 18 ? 4.199 -20.875 -0.181 1 85.12 18 MET B CA 1
ATOM 1908 C C . MET B 1 18 ? 4.09 -20.859 1.34 1 85.12 18 MET B C 1
ATOM 1910 O O . MET B 1 18 ? 4.594 -19.938 1.986 1 85.12 18 MET B O 1
ATOM 1914 N N . ARG B 1 19 ? 3.49 -21.891 1.858 1 89.5 19 ARG B N 1
ATOM 1915 C CA . ARG B 1 19 ? 3.268 -21.938 3.301 1 89.5 19 ARG B CA 1
ATOM 1916 C C . ARG B 1 19 ? 4.586 -22.094 4.051 1 89.5 19 ARG B C 1
ATOM 1918 O O . ARG B 1 19 ? 4.75 -21.547 5.145 1 89.5 19 ARG B O 1
ATOM 1925 N N . SER B 1 20 ? 5.484 -22.703 3.477 1 86.25 20 SER B N 1
ATOM 1926 C CA . SER B 1 20 ? 6.711 -23.078 4.168 1 86.25 20 SER B CA 1
ATOM 1927 C C . SER B 1 20 ? 7.629 -21.875 4.367 1 86.25 20 SER B C 1
ATOM 1929 O O . SER B 1 20 ? 8.469 -21.875 5.266 1 86.25 20 SER B O 1
ATOM 1931 N N . VAL B 1 21 ? 7.434 -20.891 3.621 1 82.75 21 VAL B N 1
ATOM 1932 C CA . VAL B 1 21 ? 8.375 -19.766 3.676 1 82.75 21 VAL B CA 1
ATOM 1933 C C . VAL B 1 21 ? 7.844 -18.688 4.613 1 82.75 21 VAL B C 1
ATOM 1935 O O . VAL B 1 21 ? 8.547 -17.719 4.918 1 82.75 21 VAL B O 1
ATOM 1938 N N . LEU B 1 22 ? 6.621 -18.828 5.043 1 91.56 22 LEU B N 1
ATOM 1939 C CA . LEU B 1 22 ? 5.996 -17.781 5.836 1 91.56 22 LEU B CA 1
ATOM 1940 C C . LEU B 1 22 ? 6.082 -18.094 7.324 1 91.56 22 LEU B C 1
ATOM 1942 O O . LEU B 1 22 ? 5.914 -19.25 7.73 1 91.56 22 LEU B O 1
ATOM 1946 N N . THR B 1 23 ? 6.426 -17.156 8.094 1 89.06 23 THR B N 1
ATOM 1947 C CA . THR B 1 23 ? 6.352 -17.172 9.547 1 89.06 23 THR B CA 1
ATOM 1948 C C . THR B 1 23 ? 5.422 -16.078 10.055 1 89.06 23 THR B C 1
ATOM 1950 O O . THR B 1 23 ? 5.832 -14.914 10.195 1 89.06 23 THR B O 1
ATOM 1953 N N . PRO B 1 24 ? 4.211 -16.406 10.242 1 92.38 24 PRO B N 1
ATOM 1954 C CA . PRO B 1 24 ? 3.262 -15.391 10.688 1 92.38 24 PRO B CA 1
ATO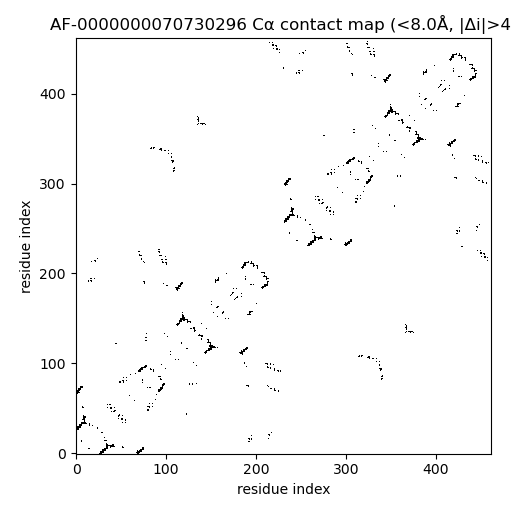M 1955 C C . PRO B 1 24 ? 3.643 -14.773 12.031 1 92.38 24 PRO B C 1
ATOM 1957 O O . PRO B 1 24 ? 4.156 -15.477 12.914 1 92.38 24 PRO B O 1
ATOM 1960 N N . PRO B 1 25 ? 3.502 -13.5 12.195 1 92.56 25 PRO B N 1
ATOM 1961 C CA . PRO B 1 25 ? 3.752 -12.883 13.5 1 92.56 25 PRO B CA 1
ATOM 1962 C C . PRO B 1 25 ? 2.773 -13.352 14.578 1 92.56 25 PRO B C 1
ATOM 1964 O O . PRO B 1 25 ? 1.81 -14.055 14.273 1 92.56 25 PRO B O 1
ATOM 1967 N N . GLN B 1 26 ? 3.105 -12.992 15.789 1 91.38 26 GLN B N 1
ATOM 1968 C CA . GLN B 1 26 ? 2.252 -13.367 16.922 1 91.38 26 GLN B CA 1
ATOM 1969 C C . GLN B 1 26 ? 0.824 -12.867 16.703 1 91.38 26 GLN B C 1
ATOM 1971 O O . GLN B 1 26 ? 0.612 -11.75 16.234 1 91.38 26 GLN B O 1
ATOM 1976 N N . GLY B 1 27 ? -0.181 -13.727 17.016 1 94.38 27 GLY B N 1
ATOM 1977 C CA . GLY B 1 27 ? -1.581 -13.344 16.938 1 94.38 27 GLY B CA 1
ATOM 1978 C C . GLY B 1 27 ? -2.193 -13.586 15.57 1 94.38 27 GLY B C 1
ATOM 1979 O O . GLY B 1 27 ? -3.377 -13.312 15.352 1 94.38 27 GLY B O 1
ATOM 1980 N N . VAL B 1 28 ? -1.406 -14.094 14.641 1 96.62 28 VAL B N 1
ATOM 1981 C CA . VAL B 1 28 ? -1.897 -14.352 13.289 1 96.62 28 VAL B CA 1
ATOM 1982 C C . VAL B 1 28 ? -1.898 -15.852 13.016 1 96.62 28 VAL B C 1
ATOM 1984 O O . VAL B 1 28 ? -0.87 -16.516 13.156 1 96.62 28 VAL B O 1
ATOM 1987 N N . GLU B 1 29 ? -3.012 -16.438 12.742 1 97.62 29 GLU B N 1
ATOM 1988 C CA . GLU B 1 29 ? -3.16 -17.812 12.273 1 97.62 29 GLU B CA 1
ATOM 1989 C C . GLU B 1 29 ? -3.244 -17.859 10.75 1 97.62 29 GLU B C 1
ATOM 1991 O O . GLU B 1 29 ? -4.098 -17.203 10.148 1 97.62 29 GLU B O 1
ATOM 1996 N N . LEU B 1 30 ? -2.412 -18.594 10.18 1 97.06 30 LEU B N 1
ATOM 1997 C CA . LEU B 1 30 ? -2.336 -18.703 8.727 1 97.06 30 LEU B CA 1
ATOM 1998 C C . LEU B 1 30 ? -2.736 -20.094 8.258 1 97.06 30 LEU B C 1
ATOM 2000 O O . LEU B 1 30 ? -2.223 -21.094 8.766 1 97.06 30 LEU B O 1
ATOM 2004 N N . GLN B 1 31 ? -3.67 -20.188 7.398 1 96.88 31 GLN B N 1
ATOM 2005 C CA . GLN B 1 31 ? -4.066 -21.438 6.746 1 96.88 31 GLN B CA 1
ATOM 2006 C C . GLN B 1 31 ? -3.959 -21.312 5.23 1 96.88 31 GLN B C 1
ATOM 2008 O O . GLN B 1 31 ? -3.906 -20.219 4.688 1 96.88 31 GLN B O 1
ATOM 2013 N N . ILE B 1 32 ? -3.928 -22.453 4.574 1 96.88 32 ILE B N 1
ATOM 2014 C CA . ILE B 1 32 ? -3.762 -22.438 3.125 1 96.88 32 ILE B CA 1
ATOM 2015 C C . ILE B 1 32 ? -4.918 -23.188 2.467 1 96.88 32 ILE B C 1
ATOM 2017 O O . ILE B 1 32 ? -5.359 -24.219 2.973 1 96.88 32 ILE B O 1
ATOM 2021 N N . TYR B 1 33 ? -5.461 -22.625 1.473 1 97.94 33 TYR B N 1
ATOM 2022 C CA . TYR B 1 33 ? -6.469 -23.203 0.588 1 97.94 33 TYR B CA 1
ATOM 2023 C C . TYR B 1 33 ? -5.867 -23.547 -0.766 1 97.94 33 TYR B C 1
ATOM 2025 O O . TYR B 1 33 ? -5.164 -22.734 -1.373 1 97.94 33 TYR B O 1
ATOM 2033 N N . THR B 1 34 ? -6.09 -24.75 -1.188 1 97.62 34 THR B N 1
ATOM 2034 C CA . THR B 1 34 ? -5.746 -25.172 -2.539 1 97.62 34 THR B CA 1
ATOM 2035 C C . THR B 1 34 ? -7 -25.422 -3.367 1 97.62 34 THR B C 1
ATOM 2037 O O . THR B 1 34 ? -7.918 -26.109 -2.922 1 97.62 34 THR B O 1
ATOM 2040 N N . ALA B 1 35 ? -7.023 -24.844 -4.555 1 98.06 35 ALA B N 1
ATOM 2041 C CA . ALA B 1 35 ? -8.195 -25 -5.41 1 98.06 35 ALA B CA 1
ATOM 2042 C C . ALA B 1 35 ? -8.453 -26.484 -5.711 1 98.06 35 ALA B C 1
ATOM 2044 O O . ALA B 1 35 ? -7.523 -27.297 -5.719 1 98.06 35 ALA B O 1
ATOM 2045 N N . PRO B 1 36 ? -9.734 -26.844 -5.93 1 97.69 36 PRO B N 1
ATOM 2046 C CA . PRO B 1 36 ? -10.07 -28.219 -6.293 1 97.69 36 PRO B CA 1
ATOM 2047 C C . PRO B 1 36 ? -9.43 -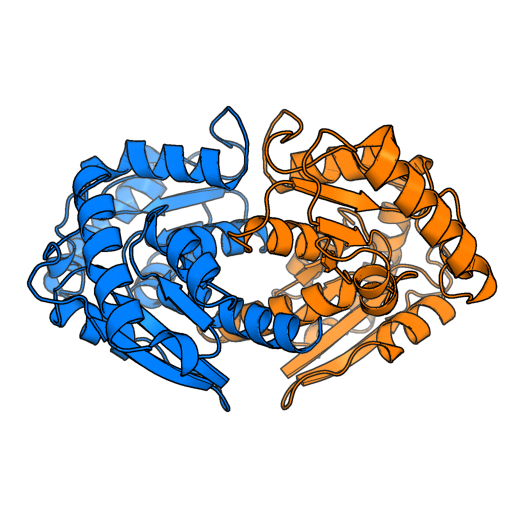28.656 -7.605 1 97.69 36 PRO B C 1
ATOM 2049 O O . PRO B 1 36 ? -8.984 -27.812 -8.398 1 97.69 36 PRO B O 1
ATOM 2052 N N . ASP B 1 37 ? -9.414 -29.906 -7.848 1 96.88 37 ASP B N 1
ATOM 2053 C CA . ASP B 1 37 ? -8.766 -30.5 -9.008 1 96.88 37 ASP B CA 1
ATOM 2054 C C . ASP B 1 37 ? -9.383 -29.984 -10.312 1 96.88 37 ASP B C 1
ATOM 2056 O O . ASP B 1 37 ? -8.742 -30.031 -11.359 1 96.88 37 ASP B O 1
ATOM 2060 N N . SER B 1 38 ? -10.609 -29.578 -10.227 1 97.38 38 SER B N 1
ATOM 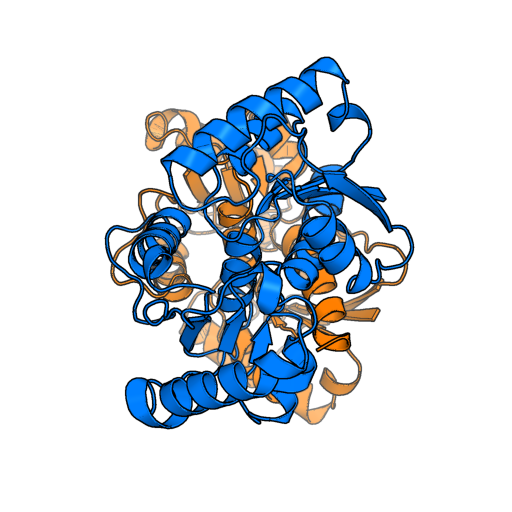2061 C CA . SER B 1 38 ? -11.281 -29.078 -11.422 1 97.38 38 SER B CA 1
ATOM 2062 C C . SER B 1 38 ? -10.727 -27.719 -11.836 1 97.38 38 SER B C 1
ATOM 2064 O O . SER B 1 38 ? -11 -27.25 -12.945 1 97.38 38 SER B O 1
ATOM 2066 N N . ALA B 1 39 ? -9.977 -27.047 -10.953 1 97.81 39 ALA B N 1
ATOM 2067 C CA . ALA B 1 39 ? -9.281 -25.812 -11.32 1 97.81 39 ALA B CA 1
ATOM 2068 C C . ALA B 1 39 ? -8.016 -26.109 -12.109 1 97.81 39 ALA B C 1
ATOM 2070 O O . ALA B 1 39 ? -7.477 -27.219 -12.039 1 97.81 39 ALA B O 1
ATOM 2071 N N . PRO B 1 40 ? -7.578 -25.188 -12.906 1 96.12 40 PRO B N 1
ATOM 2072 C CA . PRO B 1 40 ? -6.316 -25.406 -13.625 1 96.12 40 PRO B CA 1
ATOM 2073 C C . PRO B 1 40 ? -5.152 -25.703 -12.68 1 96.12 40 PRO B C 1
ATOM 2075 O O . PRO B 1 40 ? -5.074 -25.125 -11.594 1 96.12 40 PRO B O 1
ATOM 2078 N N . ARG B 1 41 ? -4.293 -26.594 -13.086 1 91.56 41 ARG B N 1
ATOM 2079 C CA . ARG B 1 41 ? -3.094 -26.906 -12.312 1 91.56 41 ARG B CA 1
ATOM 2080 C C . ARG B 1 41 ? -2.127 -25.719 -12.297 1 91.56 41 ARG B C 1
ATOM 2082 O O . ARG B 1 41 ? -1.355 -25.562 -11.352 1 91.56 41 ARG B O 1
ATOM 2089 N N . GLU B 1 42 ? -2.17 -24.953 -13.328 1 88.56 42 GLU B N 1
ATOM 2090 C CA . GLU B 1 42 ? -1.382 -23.734 -13.492 1 88.56 42 GLU B CA 1
ATOM 2091 C C . GLU B 1 42 ? -2.199 -22.625 -14.156 1 88.56 42 GLU B C 1
ATOM 2093 O O . GLU B 1 42 ? -2.959 -22.891 -15.094 1 88.56 42 GLU B O 1
ATOM 2098 N N . ILE B 1 43 ? -2.115 -21.438 -13.617 1 92.25 43 ILE B N 1
ATOM 2099 C CA . ILE B 1 43 ? -2.717 -20.281 -14.273 1 92.25 43 ILE B CA 1
ATOM 2100 C C . ILE B 1 43 ? -1.769 -19.75 -15.344 1 92.25 43 ILE B C 1
ATOM 2102 O O . ILE B 1 43 ? -0.635 -19.359 -15.039 1 92.25 43 ILE B O 1
ATOM 2106 N N . THR B 1 44 ? -2.172 -19.703 -16.594 1 88.81 44 THR B N 1
ATOM 2107 C CA . THR B 1 44 ? -1.258 -19.375 -17.688 1 88.81 44 THR B CA 1
ATOM 2108 C C . THR B 1 44 ? -1.673 -18.078 -18.375 1 88.81 44 THR B C 1
ATOM 2110 O O . THR B 1 44 ? -0.999 -17.609 -19.281 1 88.81 44 THR B O 1
ATOM 2113 N N . GLY B 1 45 ? -2.785 -17.531 -17.938 1 90.25 45 GLY B N 1
ATOM 2114 C CA . GLY B 1 45 ? -3.271 -16.297 -18.547 1 90.25 45 GLY B CA 1
ATOM 2115 C C . GLY B 1 45 ? -4.699 -15.977 -18.156 1 90.25 45 GLY B C 1
ATOM 2116 O O . GLY B 1 45 ? -5.199 -16.438 -17.125 1 90.25 45 GLY B O 1
ATOM 2117 N N . VAL B 1 46 ? -5.324 -15.203 -18.969 1 92.5 46 VAL B N 1
ATOM 2118 C CA . VAL B 1 46 ? -6.637 -14.633 -18.688 1 92.5 46 VAL B CA 1
ATOM 2119 C C . VAL B 1 46 ? -7.684 -15.742 -18.625 1 92.5 46 VAL B C 1
ATOM 2121 O O . VAL B 1 46 ? -8.469 -15.805 -17.688 1 92.5 46 VAL B O 1
ATOM 2124 N N . GLU B 1 47 ? -7.652 -16.641 -19.609 1 95.25 47 GLU B N 1
ATOM 2125 C CA . GLU B 1 47 ? -8.664 -17.688 -19.688 1 95.25 47 GLU B CA 1
ATOM 2126 C C . GLU B 1 47 ? -8.594 -18.625 -18.5 1 95.25 47 GLU B C 1
ATOM 2128 O O . GLU B 1 47 ? -9.617 -18.922 -17.875 1 95.25 47 GLU B O 1
ATOM 2133 N N . THR B 1 48 ? -7.434 -19.078 -18.219 1 96 48 THR B N 1
ATOM 2134 C CA . THR B 1 48 ? -7.281 -19.984 -17.078 1 96 48 THR B CA 1
ATOM 2135 C C . THR B 1 48 ? -7.562 -19.266 -15.766 1 96 48 THR B C 1
ATOM 2137 O O . THR B 1 48 ? -8.016 -19.891 -14.805 1 96 48 THR B O 1
ATOM 2140 N N . SER B 1 49 ? -7.336 -17.984 -15.656 1 96.88 49 SER B N 1
ATOM 2141 C CA . SER B 1 49 ? -7.664 -17.203 -14.469 1 96.88 49 SER B CA 1
ATOM 2142 C C . SER B 1 49 ? -9.164 -17.156 -14.227 1 96.88 49 SER B C 1
ATOM 2144 O O . SER B 1 49 ? -9.617 -17.297 -13.086 1 96.88 49 SER B O 1
ATOM 2146 N N . LYS B 1 50 ? -9.891 -16.984 -15.289 1 97.94 50 LYS B N 1
ATOM 2147 C CA . LYS B 1 50 ? -11.344 -16.938 -15.18 1 97.94 50 LYS B CA 1
ATOM 2148 C C . LYS B 1 50 ? -11.898 -18.297 -14.734 1 97.94 50 LYS B C 1
ATOM 2150 O O . LYS B 1 50 ? -12.805 -18.344 -13.898 1 97.94 50 LYS B O 1
ATOM 2155 N N . LYS B 1 51 ? -11.359 -19.328 -15.352 1 98.25 51 LYS B N 1
ATOM 2156 C CA . LYS B 1 51 ? -11.773 -20.672 -14.953 1 98.25 51 LYS B CA 1
ATOM 2157 C C . LYS B 1 51 ? -11.461 -20.922 -13.484 1 98.25 51 LYS B C 1
ATOM 2159 O O . LYS B 1 51 ? -12.312 -21.438 -12.75 1 98.25 51 LYS B O 1
ATOM 2164 N N . SER B 1 52 ? -10.305 -20.562 -13.102 1 98.19 52 SER B N 1
ATOM 2165 C CA . SER B 1 52 ? -9.883 -20.703 -11.711 1 98.19 52 SER B CA 1
ATOM 2166 C C . SER B 1 52 ? -10.812 -19.938 -10.781 1 98.19 52 SER B C 1
ATOM 2168 O O . SER B 1 52 ? -11.227 -20.453 -9.742 1 98.19 52 SER B O 1
ATOM 2170 N N . GLU B 1 53 ? -11.102 -18.672 -11.086 1 98.62 53 GLU B N 1
ATOM 2171 C CA . GLU B 1 53 ? -12.008 -17.844 -10.297 1 98.62 53 GLU B CA 1
ATOM 2172 C C . GLU B 1 53 ? -13.344 -18.562 -10.062 1 98.62 53 GLU B C 1
ATOM 2174 O O . GLU B 1 53 ? -13.812 -18.641 -8.93 1 98.62 53 GLU B O 1
ATOM 2179 N N . SER B 1 54 ? -13.898 -19.031 -11.18 1 98.62 54 SER B N 1
ATOM 2180 C CA . SER B 1 54 ? -15.211 -19.656 -11.109 1 98.62 54 SER B CA 1
ATOM 2181 C C . SER B 1 54 ? -15.195 -20.875 -10.18 1 98.62 54 SER B C 1
ATOM 2183 O O . SER B 1 54 ? -16.047 -20.984 -9.297 1 98.62 54 SER B O 1
ATOM 2185 N N . VAL B 1 55 ? -14.25 -21.719 -10.32 1 98.75 55 VAL B N 1
ATOM 2186 C CA . VAL B 1 55 ? -14.156 -22.953 -9.562 1 98.75 55 VAL B CA 1
ATOM 2187 C C . VAL B 1 55 ? -13.898 -22.656 -8.094 1 98.75 55 VAL B C 1
ATOM 2189 O O . VAL B 1 55 ? -14.578 -23.188 -7.211 1 98.75 55 VAL B O 1
ATOM 2192 N N . VAL B 1 56 ? -12.969 -21.75 -7.84 1 98.75 56 VAL B N 1
ATOM 2193 C CA . VAL B 1 56 ? -12.555 -21.438 -6.477 1 98.75 56 VAL B CA 1
ATOM 2194 C C . VAL B 1 56 ? -13.695 -20.719 -5.746 1 98.75 56 VAL B C 1
ATOM 2196 O O . VAL B 1 56 ? -14.016 -21.062 -4.609 1 98.75 56 VAL B O 1
ATOM 2199 N N . LEU B 1 57 ? -14.258 -19.703 -6.402 1 98.62 57 LEU B N 1
ATOM 2200 C CA . LEU B 1 57 ? -15.328 -18.938 -5.773 1 98.62 57 LEU B CA 1
ATOM 2201 C C . LEU B 1 57 ? -16.516 -19.844 -5.418 1 98.62 57 LEU B C 1
ATOM 2203 O O . LEU B 1 57 ? -17.078 -19.719 -4.332 1 98.62 57 LEU B O 1
ATOM 2207 N N . GLU B 1 58 ? -16.891 -20.703 -6.332 1 98.38 58 GLU B N 1
ATOM 2208 C CA . GLU B 1 58 ? -17.984 -21.641 -6.07 1 98.38 58 GLU B CA 1
ATOM 2209 C C . GLU B 1 58 ? -17.656 -22.547 -4.879 1 98.38 58 GLU B C 1
ATOM 2211 O O . GLU B 1 58 ? -18.516 -22.781 -4.023 1 98.38 58 GLU B O 1
ATOM 2216 N N . ASP B 1 59 ? -16.484 -23.047 -4.824 1 98.69 59 ASP B N 1
ATOM 2217 C CA . ASP B 1 59 ? -16.078 -23.922 -3.73 1 98.69 59 ASP B CA 1
ATOM 2218 C C . ASP B 1 59 ? -16.094 -23.172 -2.398 1 98.69 59 ASP B C 1
ATOM 2220 O O . ASP B 1 59 ? -16.594 -23.688 -1.399 1 98.69 59 ASP B O 1
ATOM 2224 N N . ILE B 1 60 ? -15.523 -21.984 -2.355 1 98.5 60 ILE B N 1
ATOM 2225 C CA . ILE B 1 60 ? -15.477 -21.156 -1.151 1 98.5 60 ILE B CA 1
ATOM 2226 C C . ILE B 1 60 ? -16.891 -20.844 -0.688 1 98.5 60 ILE B C 1
ATOM 2228 O O . ILE B 1 60 ? -17.188 -20.891 0.508 1 98.5 60 ILE B O 1
ATOM 2232 N N . LYS B 1 61 ? -17.766 -20.516 -1.615 1 97.88 61 LYS B N 1
ATOM 2233 C CA . LYS B 1 61 ? -19.156 -20.219 -1.306 1 97.88 61 LYS B CA 1
ATOM 2234 C C . LYS B 1 61 ? -19.875 -21.438 -0.744 1 97.88 61 LYS B C 1
ATOM 2236 O O . LYS B 1 61 ? -20.5 -21.359 0.318 1 97.88 61 LYS B O 1
ATOM 2241 N N . SER B 1 62 ? -19.781 -22.578 -1.436 1 97.88 62 SER B N 1
ATOM 2242 C CA . SER B 1 62 ? -20.516 -23.797 -1.084 1 97.88 62 SER B CA 1
ATOM 2243 C C . SER B 1 62 ? -20.094 -24.328 0.279 1 97.88 62 SER B C 1
ATOM 2245 O O . SER B 1 62 ? -20.906 -24.891 1.016 1 97.88 62 SER B O 1
ATOM 2247 N N . ARG B 1 63 ? -18.859 -24.125 0.639 1 97.94 63 ARG B N 1
ATOM 2248 C CA . ARG B 1 63 ? -18.328 -24.641 1.897 1 97.94 63 ARG B CA 1
ATOM 2249 C C . ARG B 1 63 ? -18.328 -23.562 2.973 1 97.94 63 ARG B C 1
ATOM 2251 O O . ARG B 1 63 ? -17.875 -23.797 4.09 1 97.94 63 ARG B O 1
ATOM 2258 N N . ASN B 1 64 ? -18.766 -22.359 2.658 1 97.5 64 ASN B N 1
ATOM 2259 C CA . ASN B 1 64 ? -18.844 -21.203 3.545 1 97.5 64 ASN B CA 1
ATOM 2260 C C . ASN B 1 64 ? -17.5 -20.906 4.188 1 97.5 64 ASN B C 1
ATOM 2262 O O . ASN B 1 64 ? -17.422 -20.625 5.387 1 97.5 64 ASN B O 1
ATOM 2266 N N . ILE B 1 65 ? -16.469 -21 3.438 1 97.62 65 ILE B N 1
ATOM 2267 C CA . ILE B 1 65 ? -15.102 -20.844 3.918 1 97.62 65 ILE B CA 1
ATOM 2268 C C . ILE B 1 65 ? -14.859 -19.391 4.316 1 97.62 65 ILE B C 1
ATOM 2270 O O . ILE B 1 65 ? -14.203 -19.125 5.324 1 97.62 65 ILE B O 1
ATOM 2274 N N . ALA B 1 66 ? -15.367 -18.453 3.582 1 97 66 ALA B N 1
ATOM 2275 C CA . ALA B 1 66 ? -15.047 -17.031 3.732 1 97 66 ALA B CA 1
ATOM 2276 C C . ALA B 1 66 ? -15.422 -16.531 5.125 1 97 66 ALA B C 1
ATOM 2278 O O . ALA B 1 66 ? -14.766 -15.633 5.664 1 97 66 ALA B O 1
ATOM 2279 N N . ALA B 1 67 ? -16.391 -17.141 5.734 1 96.5 67 ALA B N 1
ATOM 2280 C CA . ALA B 1 67 ? -16.922 -16.672 7.016 1 96.5 67 ALA B CA 1
ATOM 2281 C C . ALA B 1 67 ? -15.938 -16.938 8.148 1 96.5 67 ALA B C 1
ATOM 2283 O O . ALA B 1 67 ? -16.031 -16.328 9.211 1 96.5 67 ALA B O 1
ATOM 2284 N N . SER B 1 68 ? -14.961 -17.812 7.926 1 97.56 68 SER B N 1
ATOM 2285 C CA . SER B 1 68 ? -14.094 -18.297 8.992 1 97.56 68 SER B CA 1
ATOM 2286 C C . SER B 1 68 ? -12.797 -17.5 9.055 1 97.56 68 SER B C 1
ATOM 2288 O O . SER B 1 68 ? -11.953 -17.734 9.922 1 97.56 68 SER B O 1
ATOM 2290 N N . TYR B 1 69 ? -12.633 -16.562 8.164 1 98.56 69 TYR B N 1
ATOM 2291 C CA . TYR B 1 69 ? -11.344 -15.867 8.07 1 98.56 69 TYR B CA 1
ATOM 2292 C C . TYR B 1 69 ? -11.531 -14.359 8.109 1 98.56 69 TYR B C 1
ATOM 2294 O O . TYR B 1 69 ? -12.609 -13.852 7.789 1 98.56 69 TYR B O 1
ATOM 2302 N N . ASP B 1 70 ? -10.5 -13.664 8.516 1 98.5 70 ASP B N 1
ATOM 2303 C CA . ASP B 1 70 ? -10.523 -12.211 8.648 1 98.5 70 ASP B CA 1
ATOM 2304 C C . ASP B 1 70 ? -9.977 -11.531 7.395 1 98.5 70 ASP B C 1
ATOM 2306 O O . ASP B 1 70 ? -10.18 -10.336 7.191 1 98.5 70 ASP B O 1
ATOM 2310 N N . GLY B 1 71 ? -9.273 -12.227 6.539 1 98.62 71 GLY B N 1
ATOM 2311 C CA . GLY B 1 71 ? -8.68 -11.711 5.316 1 98.62 71 GLY B CA 1
ATOM 2312 C C . GLY B 1 71 ? -8.109 -12.797 4.422 1 98.62 71 GLY B C 1
ATOM 2313 O O . GLY B 1 71 ? -7.953 -13.938 4.852 1 98.62 71 GLY B O 1
ATOM 2314 N N . PHE B 1 72 ? -7.781 -12.43 3.193 1 98.88 72 PHE B N 1
ATOM 2315 C CA . PHE B 1 72 ? -7.387 -13.414 2.195 1 98.88 72 PHE B CA 1
ATOM 2316 C C . PHE B 1 72 ? -6.238 -12.891 1.342 1 98.88 72 PHE B C 1
ATOM 2318 O O . PHE B 1 72 ? -6.184 -11.703 1.029 1 98.88 72 PHE B O 1
ATOM 2325 N N . ILE B 1 73 ? -5.395 -13.758 0.996 1 98.38 73 ILE B N 1
ATOM 2326 C CA . ILE B 1 73 ? -4.34 -13.484 0.028 1 98.38 73 ILE B CA 1
ATOM 2327 C C . ILE B 1 73 ? -4.508 -14.398 -1.188 1 98.38 73 ILE B C 1
ATOM 2329 O O . ILE B 1 73 ? -4.453 -15.625 -1.064 1 98.38 73 ILE B O 1
ATOM 2333 N N . VAL B 1 74 ? -4.754 -13.828 -2.34 1 98.5 74 VAL B N 1
ATOM 2334 C CA . VAL B 1 74 ? -4.816 -14.602 -3.574 1 98.5 74 VAL B CA 1
ATOM 2335 C C . VAL B 1 74 ? -3.414 -14.766 -4.152 1 98.5 74 VAL B C 1
ATOM 2337 O O . VAL B 1 74 ? -2.777 -13.789 -4.543 1 98.5 74 VAL B O 1
ATOM 2340 N N . CYS B 1 75 ? -2.982 -16 -4.27 1 96.44 75 CYS B N 1
ATOM 2341 C CA . CYS B 1 75 ? -1.57 -16.297 -4.5 1 96.44 75 CYS B CA 1
ATOM 2342 C C . CYS B 1 75 ? -1.317 -16.656 -5.957 1 96.44 75 CYS B C 1
ATOM 2344 O O . CYS B 1 75 ? -0.664 -17.656 -6.242 1 96.44 75 CYS B O 1
ATOM 2346 N N . CYS B 1 76 ? -1.803 -15.953 -6.867 1 95.62 76 CYS B N 1
ATOM 2347 C CA . CYS B 1 76 ? -1.424 -15.898 -8.273 1 95.62 76 CYS B CA 1
ATOM 2348 C C . CYS B 1 76 ? -0.849 -14.531 -8.633 1 95.62 76 CYS B C 1
ATOM 2350 O O . CYS B 1 76 ? -1.474 -13.5 -8.367 1 95.62 76 CYS B O 1
ATOM 2352 N N . TYR B 1 77 ? 0.311 -14.586 -9.164 1 96 77 TYR B N 1
ATOM 2353 C CA . TYR B 1 77 ? 0.941 -13.305 -9.461 1 96 77 TYR B CA 1
ATOM 2354 C C . TYR B 1 77 ? 0.369 -12.695 -10.734 1 96 77 TYR B C 1
ATOM 2356 O O . TYR B 1 77 ? 0.987 -12.773 -11.797 1 96 77 TYR B O 1
ATOM 2364 N N . SER B 1 78 ? -0.718 -12.07 -10.609 1 96.69 78 SER B N 1
ATOM 2365 C CA . SER B 1 78 ? -1.458 -11.383 -11.656 1 96.69 78 SER B CA 1
ATOM 2366 C C . SER B 1 78 ? -2.619 -10.578 -11.07 1 96.69 78 SER B C 1
ATOM 2368 O O . SER B 1 78 ? -2.861 -10.609 -9.867 1 96.69 78 SER B O 1
ATOM 2370 N N . ASP B 1 79 ? -3.213 -9.758 -11.906 1 96.75 79 ASP B N 1
ATOM 2371 C CA . ASP B 1 79 ? -4.504 -9.188 -11.539 1 96.75 79 ASP B CA 1
ATOM 2372 C C . ASP B 1 79 ? -5.617 -10.227 -11.648 1 96.75 79 ASP B C 1
ATOM 2374 O O . ASP B 1 79 ? -6.508 -10.102 -12.492 1 96.75 79 ASP B O 1
ATOM 2378 N N . HIS B 1 80 ? -5.535 -11.258 -10.82 1 97.62 80 HIS B N 1
ATOM 2379 C CA . HIS B 1 80 ? -6.461 -12.383 -10.844 1 97.62 80 HIS B CA 1
ATOM 2380 C C . HIS B 1 80 ? -7.875 -11.945 -10.477 1 97.62 80 HIS B C 1
ATOM 2382 O O . HIS B 1 80 ? -8.07 -11.25 -9.477 1 97.62 80 HIS B O 1
ATOM 2388 N N . PRO B 1 81 ? -8.891 -12.328 -11.227 1 98.12 81 PRO B N 1
ATOM 2389 C CA . PRO B 1 81 ? -10.258 -11.859 -10.984 1 98.12 81 PRO B CA 1
ATOM 2390 C C . PRO B 1 81 ? -10.805 -12.328 -9.641 1 98.12 81 PRO B C 1
ATOM 2392 O O . PRO B 1 81 ? -11.734 -11.719 -9.102 1 98.12 81 PRO B O 1
ATOM 2395 N N . LEU B 1 82 ? -10.242 -13.375 -9.023 1 98.69 82 LEU B N 1
ATOM 2396 C CA . LEU B 1 82 ? -10.672 -13.891 -7.727 1 98.69 82 LEU B CA 1
ATOM 2397 C C . LEU B 1 82 ? -10.5 -12.844 -6.637 1 98.69 82 LEU B C 1
ATOM 2399 O O . LEU B 1 82 ? -11.219 -12.859 -5.633 1 98.69 82 LEU B O 1
ATOM 2403 N N . ILE B 1 83 ? -9.609 -11.922 -6.781 1 98.69 83 ILE B N 1
ATOM 2404 C CA . ILE B 1 83 ? -9.352 -10.883 -5.789 1 98.69 83 ILE B CA 1
ATOM 2405 C C . ILE B 1 83 ? -10.625 -10.07 -5.555 1 98.69 83 ILE B C 1
ATOM 2407 O O . ILE B 1 83 ? -11.094 -9.953 -4.418 1 98.69 83 ILE B O 1
ATOM 2411 N N . LYS B 1 84 ? -11.195 -9.57 -6.629 1 97.81 84 LYS B N 1
ATOM 2412 C CA . LYS B 1 84 ? -12.398 -8.75 -6.535 1 97.81 84 LYS B CA 1
ATOM 2413 C C . LYS B 1 84 ? -13.602 -9.578 -6.094 1 97.81 84 LYS B C 1
ATOM 2415 O O . LYS B 1 84 ? -14.375 -9.148 -5.23 1 97.81 84 LYS B O 1
ATOM 2420 N N . SER B 1 85 ? -13.766 -10.758 -6.691 1 98.44 85 SER B N 1
ATOM 2421 C CA . SER B 1 85 ? -14.938 -11.57 -6.395 1 98.44 85 SER B CA 1
ATOM 2422 C C . SER B 1 85 ? -14.914 -12.07 -4.953 1 98.44 85 SER B C 1
ATOM 2424 O O . SER B 1 85 ? -15.953 -12.109 -4.293 1 98.44 85 SER B O 1
ATOM 2426 N N . LEU B 1 86 ? -13.742 -12.461 -4.453 1 98.56 86 LEU B N 1
ATOM 2427 C CA . LEU B 1 86 ? -13.617 -12.93 -3.076 1 98.56 86 LEU B CA 1
ATOM 2428 C C . LEU B 1 86 ? -13.828 -11.781 -2.092 1 98.56 86 LEU B C 1
ATOM 2430 O O . LEU B 1 86 ? -14.43 -11.969 -1.031 1 98.56 86 LEU B O 1
ATOM 2434 N N . ALA B 1 87 ? -13.312 -10.594 -2.428 1 98.19 87 ALA B N 1
ATOM 2435 C CA . ALA B 1 87 ? -13.547 -9.414 -1.598 1 98.19 87 ALA B CA 1
ATOM 2436 C C . ALA B 1 87 ? -15.039 -9.109 -1.502 1 98.19 87 ALA B C 1
ATOM 2438 O O . ALA B 1 87 ? -15.555 -8.82 -0.417 1 98.19 87 ALA B O 1
ATOM 2439 N N . ALA B 1 88 ? -15.719 -9.172 -2.629 1 96.69 88 ALA B N 1
ATOM 2440 C CA . ALA B 1 88 ? -17.156 -8.922 -2.66 1 96.69 88 ALA B CA 1
ATOM 2441 C C . ALA B 1 88 ? -17.922 -9.961 -1.845 1 96.69 88 ALA B C 1
ATOM 2443 O O . ALA B 1 88 ? -18.828 -9.633 -1.094 1 96.69 88 ALA B O 1
ATOM 2444 N N . LEU B 1 89 ? -17.531 -11.203 -1.956 1 97.5 89 LEU B N 1
ATOM 2445 C CA . LEU B 1 89 ? -18.203 -12.305 -1.283 1 97.5 89 LEU B CA 1
ATOM 2446 C C . LEU B 1 89 ? -18 -12.234 0.226 1 97.5 89 LEU B C 1
ATOM 2448 O O . LEU B 1 89 ? -18.938 -12.414 0.999 1 97.5 89 LEU B O 1
ATOM 2452 N N . SER B 1 90 ? -16.781 -11.984 0.674 1 97.38 90 SER B N 1
ATOM 2453 C CA . SER B 1 90 ? -16.406 -12.117 2.08 1 97.38 90 SER B CA 1
ATOM 2454 C C . SER B 1 90 ? -16.672 -10.82 2.842 1 97.38 90 SER B C 1
ATOM 2456 O O . SER B 1 90 ? -16.891 -10.844 4.055 1 97.38 90 SER B O 1
ATOM 2458 N N . GLY B 1 91 ? -16.578 -9.664 2.117 1 95.38 91 GLY B N 1
ATOM 2459 C CA . GLY B 1 91 ? -16.625 -8.375 2.785 1 95.38 91 GLY B CA 1
ATOM 2460 C C . GLY B 1 91 ? -15.383 -8.086 3.617 1 95.38 91 GLY B C 1
ATOM 2461 O O . GLY B 1 91 ? -15.414 -7.234 4.508 1 95.38 91 GLY B O 1
ATOM 2462 N N . LYS B 1 92 ? -14.336 -8.93 3.416 1 97.62 92 LYS B N 1
ATOM 2463 C CA . LYS B 1 92 ? -13.086 -8.828 4.164 1 97.62 92 LYS B CA 1
ATOM 2464 C C . LYS B 1 92 ? -11.953 -8.32 3.279 1 97.62 92 LYS B C 1
ATOM 2466 O O . LYS B 1 92 ? -12.07 -8.328 2.053 1 97.62 92 LYS B O 1
ATOM 2471 N N . PRO B 1 93 ? -10.891 -7.801 3.893 1 98.5 93 PRO B N 1
ATOM 2472 C CA . PRO B 1 93 ? -9.719 -7.426 3.096 1 98.5 93 PRO B CA 1
ATOM 2473 C C . PRO B 1 93 ? -9.156 -8.594 2.285 1 98.5 93 PRO B C 1
ATOM 2475 O O . PRO B 1 93 ? -8.984 -9.695 2.816 1 98.5 93 PRO B O 1
ATOM 2478 N N . VAL B 1 94 ? -8.977 -8.367 1.02 1 98.81 94 VAL B N 1
ATOM 2479 C CA . VAL B 1 94 ? -8.352 -9.305 0.094 1 98.81 94 VAL B CA 1
ATOM 2480 C C . VAL B 1 94 ? -7.211 -8.617 -0.651 1 98.81 94 VAL B C 1
ATOM 2482 O O . VAL B 1 94 ? -7.363 -7.48 -1.11 1 98.81 94 VAL B O 1
ATOM 2485 N N . ILE B 1 95 ? -6.078 -9.227 -0.735 1 98.81 95 ILE B N 1
ATOM 2486 C CA . ILE B 1 95 ? -4.957 -8.672 -1.488 1 98.81 95 ILE B CA 1
ATOM 2487 C C . ILE B 1 95 ? -4.375 -9.742 -2.406 1 98.81 95 ILE B C 1
ATOM 2489 O O . ILE B 1 95 ? -4.309 -10.914 -2.039 1 98.81 95 ILE B O 1
ATOM 2493 N N . GLY B 1 96 ? -4.062 -9.43 -3.607 1 98.56 96 GLY B N 1
ATOM 2494 C CA . GLY B 1 96 ? -3.25 -10.266 -4.473 1 98.56 96 GLY B CA 1
ATOM 2495 C C . GLY B 1 96 ? -1.761 -10.07 -4.27 1 98.56 96 GLY B C 1
ATOM 2496 O O . GLY B 1 96 ? -1.318 -8.977 -3.902 1 98.56 96 GLY B O 1
ATOM 2497 N N . ILE B 1 97 ? -1.026 -11.078 -4.613 1 97.75 97 ILE B N 1
ATOM 2498 C CA . ILE B 1 97 ? 0.403 -11 -4.328 1 97.75 97 ILE B CA 1
ATOM 2499 C C . ILE B 1 97 ? 1.077 -10.07 -5.332 1 97.75 97 ILE B C 1
ATOM 2501 O O . ILE B 1 97 ? 2.076 -9.422 -5.012 1 97.75 97 ILE B O 1
ATOM 2505 N N . MET B 1 98 ? 0.595 -9.93 -6.574 1 98.38 98 MET B N 1
ATOM 2506 C CA . MET B 1 98 ? 1.126 -8.914 -7.484 1 98.38 98 MET B CA 1
ATOM 2507 C C . MET B 1 98 ? 0.879 -7.512 -6.941 1 98.38 98 MET B C 1
ATOM 2509 O O . MET B 1 98 ? 1.804 -6.703 -6.863 1 98.38 98 MET B O 1
ATOM 2513 N N . GLN B 1 99 ? -0.406 -7.242 -6.527 1 98.62 99 GLN B N 1
ATOM 2514 C CA . GLN B 1 99 ? -0.771 -5.938 -5.984 1 98.62 99 GLN B CA 1
ATOM 2515 C C . GLN B 1 99 ? 0.078 -5.594 -4.766 1 98.62 99 GLN B C 1
ATOM 2517 O O . GLN B 1 99 ? 0.511 -4.449 -4.605 1 98.62 99 GLN B O 1
ATOM 2522 N N . ALA B 1 100 ? 0.333 -6.605 -3.945 1 98.62 100 ALA B N 1
ATOM 2523 C CA . ALA B 1 100 ? 1.127 -6.391 -2.738 1 98.62 100 ALA B CA 1
ATOM 2524 C C . ALA B 1 100 ? 2.531 -5.902 -3.084 1 98.62 100 ALA B C 1
ATOM 2526 O O . ALA B 1 100 ? 3.059 -4.996 -2.436 1 98.62 100 ALA B O 1
ATOM 2527 N N . THR B 1 101 ? 3.174 -6.52 -4.109 1 98.62 101 THR B N 1
ATOM 2528 C CA . THR B 1 101 ? 4.523 -6.109 -4.477 1 98.62 101 THR B CA 1
ATOM 2529 C C . THR B 1 101 ? 4.523 -4.695 -5.055 1 98.62 101 THR B C 1
ATOM 2531 O O . THR B 1 101 ? 5.449 -3.922 -4.82 1 98.62 101 THR B O 1
ATOM 2534 N N . LEU B 1 102 ? 3.508 -4.359 -5.828 1 98.75 102 LEU B N 1
ATOM 2535 C CA . LEU B 1 102 ? 3.389 -3.012 -6.375 1 98.75 102 LEU B CA 1
ATOM 2536 C C . LEU B 1 102 ? 3.203 -1.988 -5.258 1 98.75 102 LEU B C 1
ATOM 2538 O O . LEU B 1 102 ? 3.812 -0.917 -5.289 1 98.75 102 LEU B O 1
ATOM 2542 N N . LEU B 1 103 ? 2.377 -2.312 -4.266 1 98.81 103 LEU B N 1
ATOM 2543 C CA . LEU B 1 103 ? 2.189 -1.452 -3.104 1 98.81 103 LEU B CA 1
ATOM 2544 C C . LEU B 1 103 ? 3.508 -1.242 -2.365 1 98.81 103 LEU B C 1
ATOM 2546 O O . LEU B 1 103 ? 3.822 -0.123 -1.954 1 98.81 103 LEU B O 1
ATOM 2550 N N . TYR B 1 104 ? 4.266 -2.299 -2.242 1 98.62 104 TYR B N 1
ATOM 2551 C CA . TYR B 1 104 ? 5.566 -2.178 -1.59 1 98.62 104 TYR B CA 1
ATOM 2552 C C . TYR B 1 104 ? 6.469 -1.212 -2.348 1 98.62 104 TYR B C 1
ATOM 2554 O O . TYR B 1 104 ? 7.062 -0.31 -1.751 1 98.62 104 TYR B O 1
ATOM 2562 N N . ALA B 1 105 ? 6.559 -1.437 -3.65 1 98.5 105 ALA B N 1
ATOM 2563 C CA . ALA B 1 105 ? 7.43 -0.599 -4.473 1 98.5 105 ALA B CA 1
ATOM 2564 C C . ALA B 1 105 ? 7.055 0.875 -4.34 1 98.5 105 ALA B C 1
ATOM 2566 O O . ALA B 1 105 ? 7.93 1.739 -4.258 1 98.5 105 ALA B O 1
ATOM 2567 N N . LEU B 1 106 ? 5.77 1.146 -4.273 1 98.31 106 LEU B N 1
ATOM 2568 C CA . LEU B 1 106 ? 5.289 2.52 -4.168 1 98.31 106 LEU B CA 1
ATOM 2569 C C . LEU B 1 106 ? 5.496 3.062 -2.76 1 98.31 106 LEU B C 1
ATOM 2571 O O . LEU B 1 106 ? 5.66 4.27 -2.572 1 98.31 106 LEU B O 1
ATOM 2575 N N . SER B 1 107 ? 5.484 2.217 -1.758 1 98.19 107 SER B N 1
ATOM 2576 C CA . SER B 1 107 ? 5.516 2.637 -0.361 1 98.19 107 SER B CA 1
ATOM 2577 C C . SER B 1 107 ? 6.926 3.006 0.076 1 98.19 107 SER B C 1
ATOM 2579 O O . SER B 1 107 ? 7.109 3.748 1.044 1 98.19 107 SER B O 1
ATOM 2581 N N . ASN B 1 108 ? 7.93 2.4 -0.533 1 97.56 108 ASN B N 1
ATOM 2582 C CA . ASN B 1 108 ? 9.312 2.584 -0.12 1 97.56 108 ASN B CA 1
ATOM 2583 C C . ASN B 1 108 ? 9.938 3.816 -0.768 1 97.56 108 ASN B C 1
ATOM 2585 O O . ASN B 1 108 ? 10.234 3.811 -1.964 1 97.56 108 ASN B O 1
ATOM 2589 N N . PRO B 1 109 ? 10.156 4.859 0.028 1 96.31 109 PRO B N 1
ATOM 2590 C CA . PRO B 1 109 ? 10.609 6.121 -0.557 1 96.31 109 PRO B CA 1
ATOM 2591 C C . PRO B 1 109 ? 12.047 6.051 -1.079 1 96.31 109 PRO B C 1
ATOM 2593 O O . PRO B 1 109 ? 12.484 6.945 -1.807 1 96.31 109 PRO B O 1
ATOM 2596 N N . ASN B 1 110 ? 12.758 5.031 -0.771 1 94.56 110 ASN B N 1
ATOM 2597 C CA . ASN B 1 110 ? 14.148 4.906 -1.189 1 94.56 110 ASN B CA 1
ATOM 2598 C C . ASN B 1 110 ? 14.266 4.242 -2.559 1 94.56 110 ASN B C 1
ATOM 2600 O O . ASN B 1 110 ? 15.336 4.266 -3.176 1 94.56 110 ASN B O 1
ATOM 2604 N N . LEU B 1 111 ? 13.219 3.662 -3.025 1 96.56 111 LEU B N 1
ATOM 2605 C CA . LEU B 1 111 ? 13.281 2.932 -4.285 1 96.56 111 LEU B CA 1
ATOM 2606 C C . LEU B 1 111 ? 13.148 3.883 -5.473 1 96.56 111 LEU B C 1
ATOM 2608 O O . LEU B 1 111 ? 12.359 4.828 -5.434 1 96.56 111 LEU B O 1
ATOM 2612 N N . GLN B 1 112 ? 13.906 3.619 -6.441 1 95.56 112 GLN B N 1
ATOM 2613 C CA . GLN B 1 112 ? 13.875 4.43 -7.656 1 95.56 112 GLN B CA 1
ATOM 2614 C C . GLN B 1 112 ? 13.055 3.748 -8.75 1 95.56 112 GLN B C 1
ATOM 2616 O O . GLN B 1 112 ? 12.141 4.348 -9.312 1 95.56 112 GLN B O 1
ATOM 2621 N N . LYS B 1 113 ? 13.469 2.572 -9.062 1 97.75 113 LYS B N 1
ATOM 2622 C CA . LYS B 1 113 ? 12.852 1.862 -10.18 1 97.75 113 LYS B CA 1
ATOM 2623 C C . LYS B 1 113 ? 12.766 0.365 -9.898 1 97.75 113 LYS B C 1
ATOM 2625 O O . LYS B 1 113 ? 13.711 -0.234 -9.391 1 97.75 113 LYS B O 1
ATOM 2630 N N . SER B 1 114 ? 11.594 -0.271 -10.219 1 98.62 114 SER B N 1
ATOM 2631 C CA . SER B 1 114 ? 11.352 -1.694 -10.008 1 98.62 114 SER B CA 1
ATOM 2632 C C . SER B 1 114 ? 10.961 -2.389 -11.305 1 98.62 114 SER B C 1
ATOM 2634 O O . SER B 1 114 ? 10.539 -1.734 -12.266 1 98.62 114 SER B O 1
ATOM 2636 N N . PHE B 1 115 ? 11.133 -3.607 -11.422 1 98.56 115 PHE B N 1
ATOM 2637 C CA . PHE B 1 115 ? 10.523 -4.406 -12.484 1 98.56 115 PHE B CA 1
ATOM 2638 C C . PHE B 1 115 ? 10.102 -5.77 -11.953 1 98.56 115 PHE B C 1
ATOM 2640 O O . PHE B 1 115 ? 10.57 -6.211 -10.906 1 98.56 115 PHE B O 1
ATOM 2647 N N . ILE B 1 116 ? 9.188 -6.41 -12.617 1 98.44 116 ILE B N 1
ATOM 2648 C CA . ILE B 1 116 ? 8.68 -7.734 -12.281 1 98.44 116 ILE B CA 1
ATOM 2649 C C . ILE B 1 116 ? 9.523 -8.805 -12.977 1 98.44 116 ILE B C 1
ATOM 2651 O O . ILE B 1 116 ? 9.758 -8.727 -14.18 1 98.44 116 ILE B O 1
ATOM 2655 N N . LEU B 1 117 ? 10.094 -9.688 -12.219 1 97 117 LEU B N 1
ATOM 2656 C CA . LEU B 1 117 ? 10.719 -10.898 -12.734 1 97 117 LEU B CA 1
ATOM 2657 C C . LEU B 1 117 ? 9.766 -12.086 -12.633 1 97 117 LEU B C 1
ATOM 2659 O O . LEU B 1 117 ? 9.445 -12.539 -11.531 1 97 117 LEU B O 1
ATOM 2663 N N . THR B 1 118 ? 9.312 -12.609 -13.773 1 94 118 THR B N 1
ATOM 2664 C CA . THR B 1 118 ? 8.289 -13.641 -13.766 1 94 118 THR B CA 1
ATOM 2665 C C . THR B 1 118 ? 8.828 -14.945 -14.352 1 94 118 THR B C 1
ATOM 2667 O O . THR B 1 118 ? 10.008 -15.039 -14.695 1 94 118 THR B O 1
ATOM 2670 N N . SER B 1 119 ? 8.031 -15.961 -14.328 1 87.75 119 SER B N 1
ATOM 2671 C CA . SER B 1 119 ? 8.445 -17.312 -14.703 1 87.75 119 SER B CA 1
ATOM 2672 C C . SER B 1 119 ? 8.664 -17.422 -16.203 1 87.75 119 SER B C 1
ATOM 2674 O O . SER B 1 119 ? 9.727 -17.875 -16.641 1 87.75 119 SER B O 1
ATOM 2676 N N . THR B 1 120 ? 7.629 -17 -16.984 1 89.94 120 THR B N 1
ATOM 2677 C CA . THR B 1 120 ? 7.727 -17.156 -18.438 1 89.94 120 THR B CA 1
ATOM 2678 C C . THR B 1 120 ? 7.414 -15.836 -19.141 1 89.94 120 THR B C 1
ATOM 2680 O O . THR B 1 120 ? 6.664 -15.008 -18.625 1 89.94 120 THR B O 1
ATOM 2683 N N . SER B 1 121 ? 7.918 -15.727 -20.406 1 92.75 121 SER B N 1
ATOM 2684 C CA . SER B 1 121 ? 7.777 -14.5 -21.188 1 92.75 121 SER B CA 1
ATOM 2685 C C . SER B 1 121 ? 6.328 -14.281 -21.609 1 92.75 121 SER B C 1
ATOM 2687 O O . SER B 1 121 ? 5.938 -13.164 -21.938 1 92.75 121 SER B O 1
ATOM 2689 N N . GLY B 1 122 ? 5.59 -15.328 -21.609 1 91.75 122 GLY B N 1
ATOM 2690 C CA . GLY B 1 122 ? 4.18 -15.211 -21.953 1 91.75 122 GLY B CA 1
ATOM 2691 C C . GLY B 1 122 ? 3.42 -14.281 -21.031 1 91.75 122 GLY B C 1
ATOM 2692 O O . GLY B 1 122 ? 2.414 -13.688 -21.422 1 91.75 122 GLY B O 1
ATOM 2693 N N . TRP B 1 123 ? 3.898 -14.008 -19.828 1 93.56 123 TRP B N 1
ATOM 2694 C CA . TRP B 1 123 ? 3.23 -13.195 -18.812 1 93.56 123 TRP B CA 1
ATOM 2695 C C . TRP B 1 123 ? 3.605 -11.719 -18.969 1 93.56 123 TRP B C 1
ATOM 2697 O O . TRP B 1 123 ? 2.953 -10.852 -18.391 1 93.56 123 TRP B O 1
ATOM 2707 N N . GLU B 1 124 ? 4.633 -11.438 -19.734 1 96.75 124 GLU B N 1
ATOM 2708 C CA . GLU B 1 124 ? 5.199 -10.094 -19.766 1 96.75 124 GLU B CA 1
ATOM 2709 C C . GLU B 1 124 ? 4.148 -9.055 -20.141 1 96.75 124 GLU B C 1
ATOM 2711 O O . GLU B 1 124 ? 3.885 -8.117 -19.375 1 96.75 124 GLU B O 1
ATOM 2716 N N . PRO B 1 125 ? 3.396 -9.234 -21.297 1 97.06 125 PRO B N 1
ATOM 2717 C CA . PRO B 1 125 ? 2.414 -8.203 -21.641 1 97.06 125 PRO B CA 1
ATOM 2718 C C . PRO B 1 125 ? 1.242 -8.164 -20.656 1 97.06 125 PRO B C 1
ATOM 2720 O O . PRO B 1 125 ? 0.689 -7.09 -20.406 1 97.06 125 PRO B O 1
ATOM 2723 N N . ILE B 1 126 ? 0.862 -9.242 -20.062 1 96.69 126 ILE B N 1
ATOM 2724 C CA . ILE B 1 126 ? -0.279 -9.336 -19.156 1 96.69 126 ILE B CA 1
ATOM 2725 C C . ILE B 1 126 ? 0.035 -8.609 -17.844 1 96.69 126 ILE B C 1
ATOM 2727 O O . ILE B 1 126 ? -0.785 -7.832 -17.344 1 96.69 126 ILE B O 1
ATOM 2731 N N . LEU B 1 127 ? 1.227 -8.805 -17.359 1 97.94 127 LEU B N 1
ATOM 2732 C CA . LEU B 1 127 ? 1.612 -8.188 -16.094 1 97.94 127 LEU B CA 1
ATOM 2733 C C . LEU B 1 127 ? 1.871 -6.695 -16.266 1 97.94 127 LEU B C 1
ATOM 2735 O O . LEU B 1 127 ? 1.565 -5.898 -15.383 1 97.94 127 LEU B O 1
ATOM 2739 N N . ASP B 1 128 ? 2.449 -6.316 -17.438 1 98.25 128 ASP B N 1
ATOM 2740 C CA . ASP B 1 128 ? 2.604 -4.895 -17.734 1 98.25 128 ASP B CA 1
ATOM 2741 C C . ASP B 1 128 ? 1.251 -4.188 -17.766 1 98.25 128 ASP B C 1
ATOM 2743 O O . ASP B 1 128 ? 1.097 -3.111 -17.188 1 98.25 128 ASP B O 1
ATOM 2747 N N . GLN B 1 129 ? 0.311 -4.855 -18.406 1 97.81 129 GLN B N 1
ATOM 2748 C CA . GLN B 1 129 ? -1.039 -4.305 -18.406 1 97.81 129 GLN B CA 1
ATOM 2749 C C . GLN B 1 129 ? -1.624 -4.27 -17 1 97.81 129 GLN B C 1
ATOM 2751 O O . GLN B 1 129 ? -2.348 -3.338 -16.656 1 97.81 129 GLN B O 1
ATOM 2756 N N . GLY B 1 130 ? -1.294 -5.258 -16.219 1 97.44 130 GLY B N 1
ATOM 2757 C CA . GLY B 1 130 ? -1.729 -5.301 -14.828 1 97.44 130 GLY B CA 1
ATOM 2758 C C . GLY B 1 130 ? -1.252 -4.109 -14.016 1 97.44 130 GLY B C 1
ATOM 2759 O O . GLY B 1 130 ? -1.989 -3.588 -13.172 1 97.44 130 GLY B O 1
ATOM 2760 N N . ILE B 1 131 ? -0.007 -3.656 -14.242 1 98.25 131 ILE B N 1
ATOM 2761 C CA . ILE B 1 131 ? 0.538 -2.488 -13.562 1 98.25 131 ILE B CA 1
ATOM 2762 C C . ILE B 1 131 ? -0.271 -1.248 -13.938 1 98.25 131 ILE B C 1
ATOM 2764 O O . ILE B 1 131 ? -0.658 -0.464 -13.07 1 98.25 131 ILE B O 1
ATOM 2768 N N . ILE B 1 132 ? -0.546 -1.115 -15.219 1 97.56 132 ILE B N 1
ATOM 2769 C CA . ILE B 1 132 ? -1.293 0.02 -15.75 1 97.56 132 ILE B CA 1
ATOM 2770 C C . ILE B 1 132 ? -2.682 0.065 -15.117 1 97.56 132 ILE B C 1
ATOM 2772 O O . ILE B 1 132 ? -3.102 1.103 -14.594 1 97.56 132 ILE B O 1
ATOM 2776 N N . ASP B 1 133 ? -3.359 -1.058 -15.094 1 96.81 133 ASP B N 1
ATOM 2777 C CA . ASP B 1 133 ? -4.711 -1.15 -14.547 1 96.81 133 ASP B CA 1
ATOM 2778 C C . ASP B 1 133 ? -4.715 -0.896 -13.039 1 96.81 133 ASP B C 1
ATOM 2780 O O . ASP B 1 133 ? -5.602 -0.218 -12.523 1 96.81 133 ASP B O 1
ATOM 2784 N N . PHE B 1 134 ? -3.748 -1.392 -12.383 1 97.56 134 PHE B N 1
ATOM 2785 C CA . PHE B 1 134 ? -3.631 -1.245 -10.93 1 97.56 134 PHE B CA 1
ATOM 2786 C C . PHE B 1 134 ? -3.531 0.224 -10.547 1 97.56 134 PHE B C 1
ATOM 2788 O O . PHE B 1 134 ? -4.172 0.665 -9.586 1 97.56 134 PHE B O 1
ATOM 2795 N N . LEU B 1 135 ? -2.777 0.986 -11.297 1 97.12 135 LEU B N 1
ATOM 2796 C CA . LEU B 1 135 ? -2.525 2.389 -10.984 1 97.12 135 LEU B CA 1
ATOM 2797 C C . LEU B 1 135 ? -3.631 3.277 -11.547 1 97.12 135 LEU B C 1
ATOM 2799 O O . LEU B 1 135 ? -3.717 4.457 -11.203 1 97.12 135 LEU B O 1
ATOM 2803 N N . GLY B 1 136 ? -4.539 2.717 -12.375 1 95.44 136 GLY B N 1
ATOM 2804 C CA . GLY B 1 136 ? -5.637 3.479 -12.945 1 95.44 136 GLY B CA 1
ATOM 2805 C C . GLY B 1 136 ? -5.18 4.523 -13.945 1 95.44 136 GLY B C 1
ATOM 2806 O O . GLY B 1 136 ? -5.691 5.645 -13.961 1 95.44 136 GLY B O 1
ATOM 2807 N N . VAL B 1 137 ? -4.191 4.16 -14.75 1 96.12 137 VAL B N 1
ATOM 2808 C CA . VAL B 1 137 ? -3.629 5.102 -15.719 1 96.12 137 VAL B CA 1
ATOM 2809 C C . VAL B 1 137 ? -3.709 4.508 -17.125 1 96.12 137 VAL B C 1
ATOM 2811 O O . VAL B 1 137 ? -4.168 3.379 -17.297 1 96.12 137 VAL B O 1
ATOM 2814 N N . ASP B 1 138 ? -3.33 5.277 -18.156 1 95.12 138 ASP B N 1
ATOM 2815 C CA . ASP B 1 138 ? -3.488 4.828 -19.547 1 95.12 138 ASP B CA 1
ATOM 2816 C C . ASP B 1 138 ? -2.15 4.395 -20.125 1 95.12 138 ASP B C 1
ATOM 2818 O O . ASP B 1 138 ? -2.113 3.656 -21.125 1 95.12 138 ASP B O 1
ATOM 2822 N N . GLU B 1 139 ? -1.078 4.824 -19.5 1 95.44 139 GLU B N 1
ATOM 2823 C CA . GLU B 1 139 ? 0.252 4.504 -20 1 95.44 139 GLU B CA 1
ATOM 2824 C C . GLU B 1 139 ? 1.101 3.82 -18.938 1 95.44 139 GLU B C 1
ATOM 2826 O O . GLU B 1 139 ? 0.852 3.982 -17.75 1 95.44 139 GLU B O 1
ATOM 2831 N N . PHE B 1 140 ? 2.053 3.006 -19.422 1 96.94 140 PHE B N 1
ATOM 2832 C CA . PHE B 1 140 ? 2.955 2.322 -18.516 1 96.94 140 PHE B CA 1
ATOM 2833 C C . PHE B 1 140 ? 3.75 3.324 -17.688 1 96.94 140 PHE B C 1
ATOM 2835 O O . PHE B 1 140 ? 4.289 4.293 -18.219 1 96.94 140 PHE B O 1
ATOM 2842 N N . PRO B 1 141 ? 3.793 3.174 -16.375 1 97.19 141 PRO B N 1
ATOM 2843 C CA . PRO B 1 141 ? 4.445 4.141 -15.492 1 97.19 141 PRO B CA 1
ATOM 2844 C C . PRO B 1 141 ? 5.965 3.988 -15.469 1 97.19 141 PRO B C 1
ATOM 2846 O O . PRO B 1 141 ? 6.527 3.504 -14.484 1 97.19 141 PRO B O 1
ATOM 2849 N N . THR B 1 142 ? 6.656 4.492 -16.375 1 96.38 142 THR B N 1
ATOM 2850 C CA . THR B 1 142 ? 8.07 4.258 -16.641 1 96.38 142 THR B CA 1
ATOM 2851 C C . THR B 1 142 ? 8.938 4.949 -15.594 1 96.38 142 THR B C 1
ATOM 2853 O O . THR B 1 142 ? 10.133 4.664 -15.484 1 96.38 142 THR B O 1
ATOM 2856 N N . LYS B 1 143 ? 8.391 5.883 -14.852 1 96.62 143 LYS B N 1
ATOM 2857 C CA . LYS B 1 143 ? 9.18 6.586 -13.844 1 96.62 143 LYS B CA 1
ATOM 2858 C C . LYS B 1 143 ? 9.391 5.715 -12.602 1 96.62 143 LYS B C 1
ATOM 2860 O O . LYS B 1 143 ? 10.312 5.957 -11.82 1 96.62 143 LYS B O 1
ATOM 2865 N N . LYS B 1 144 ? 8.531 4.676 -12.438 1 97.69 144 LYS B N 1
ATOM 2866 C CA . LYS B 1 144 ? 8.609 3.852 -11.234 1 97.69 144 LYS B CA 1
ATOM 2867 C C . LYS B 1 144 ? 8.883 2.393 -11.586 1 97.69 144 LYS B C 1
ATOM 2869 O O . LYS B 1 144 ? 9.375 1.628 -10.75 1 97.69 144 LYS B O 1
ATOM 2874 N N . PHE B 1 145 ? 8.57 2.041 -12.812 1 98.31 145 PHE B N 1
ATOM 2875 C CA . PHE B 1 145 ? 8.648 0.63 -13.18 1 98.31 145 PHE B CA 1
ATOM 2876 C C . PHE B 1 145 ? 9.336 0.455 -14.523 1 98.31 145 PHE B C 1
ATOM 2878 O O . PHE B 1 145 ? 9.219 1.315 -15.398 1 98.31 145 PHE B O 1
ATOM 2885 N N . GLN B 1 146 ? 10.07 -0.593 -14.719 1 98.31 146 GLN B N 1
ATOM 2886 C CA . GLN B 1 146 ? 10.461 -1.123 -16.016 1 98.31 146 GLN B CA 1
ATOM 2887 C C . GLN B 1 146 ? 9.586 -2.312 -16.406 1 98.31 146 GLN B C 1
ATOM 2889 O O . GLN B 1 146 ? 8.859 -2.855 -15.586 1 98.31 146 GLN B O 1
ATOM 2894 N N . ARG B 1 147 ? 9.648 -2.689 -17.656 1 98.38 147 ARG B N 1
ATOM 2895 C CA . ARG B 1 147 ? 8.812 -3.758 -18.203 1 98.38 147 ARG B CA 1
ATOM 2896 C C . ARG B 1 147 ? 9.156 -5.098 -17.547 1 98.38 147 ARG B C 1
ATOM 2898 O O . ARG B 1 147 ? 10.305 -5.344 -17.203 1 98.38 147 ARG B O 1
ATOM 2905 N N . THR B 1 148 ? 8.172 -5.891 -17.438 1 98.31 148 THR B N 1
ATOM 2906 C CA . THR B 1 148 ? 8.289 -7.234 -16.891 1 98.31 148 THR B CA 1
ATOM 2907 C C . THR B 1 148 ? 9.219 -8.086 -17.734 1 98.31 148 THR B C 1
ATOM 2909 O O . THR B 1 148 ? 9.211 -7.996 -18.969 1 98.31 148 THR B O 1
ATOM 2912 N N . ILE B 1 149 ? 10.008 -8.914 -17.109 1 97.62 149 ILE B N 1
ATOM 2913 C CA . ILE B 1 149 ? 10.867 -9.852 -17.844 1 97.62 149 ILE B CA 1
ATOM 2914 C C . ILE B 1 149 ? 10.609 -11.273 -17.344 1 97.62 149 ILE B C 1
ATOM 2916 O O . ILE B 1 149 ? 10.547 -11.523 -16.141 1 97.62 149 ILE B O 1
ATOM 2920 N N . GLY B 1 150 ? 10.484 -12.188 -18.25 1 94.62 150 GLY B N 1
ATOM 2921 C CA . GLY B 1 150 ? 10.312 -13.602 -17.953 1 94.62 150 GLY B CA 1
ATOM 2922 C C . GLY B 1 150 ? 11.617 -14.375 -17.922 1 94.62 150 GLY B C 1
ATOM 2923 O O . GLY B 1 150 ? 12.5 -14.125 -18.75 1 94.62 150 GLY B O 1
ATOM 2924 N N . LEU B 1 151 ? 11.695 -15.281 -17.031 1 90.56 151 LEU B N 1
ATOM 2925 C CA . LEU B 1 151 ? 12.859 -16.141 -16.891 1 90.56 151 LEU B CA 1
ATOM 2926 C C . LEU B 1 151 ? 12.812 -17.281 -17.906 1 90.56 151 LEU B C 1
ATOM 2928 O O . LEU B 1 151 ? 13.844 -17.875 -18.234 1 90.56 151 LEU B O 1
ATOM 2932 N N . ASP B 1 152 ? 11.633 -17.594 -18.359 1 88.25 152 ASP B N 1
ATOM 2933 C CA . ASP B 1 152 ? 11.344 -18.766 -19.172 1 88.25 152 ASP B CA 1
ATOM 2934 C C . ASP B 1 152 ? 11.703 -20.062 -18.438 1 88.25 152 ASP B C 1
ATOM 2936 O O . ASP B 1 152 ? 12.383 -20.922 -18.984 1 88.25 152 ASP B O 1
ATOM 2940 N N . ILE B 1 153 ? 11.445 -20.156 -17.188 1 82.56 153 ILE B N 1
ATOM 2941 C CA . ILE B 1 153 ? 11.492 -21.297 -16.297 1 82.56 153 ILE B CA 1
ATOM 2942 C C . ILE B 1 153 ? 10.102 -21.578 -15.734 1 82.56 153 ILE B C 1
ATOM 2944 O O . ILE B 1 153 ? 9.422 -20.656 -15.25 1 82.56 153 ILE B O 1
ATOM 2948 N N . ALA B 1 154 ? 9.766 -22.844 -15.852 1 76 154 ALA B N 1
ATOM 2949 C CA . ALA B 1 154 ? 8.445 -23.203 -15.336 1 76 154 ALA B CA 1
ATOM 2950 C C . ALA B 1 154 ? 8.359 -22.953 -13.828 1 76 154 ALA B C 1
ATOM 2952 O O . ALA B 1 154 ? 9.312 -23.203 -13.094 1 76 154 ALA B O 1
ATOM 2953 N N . VAL B 1 155 ? 7.141 -22.516 -13.336 1 72.12 155 VAL B N 1
ATOM 2954 C CA . VAL B 1 155 ? 6.879 -22.141 -11.953 1 72.12 155 VAL B CA 1
ATOM 2955 C C . VAL B 1 155 ? 7.219 -23.312 -11.023 1 72.12 155 VAL B C 1
ATOM 2957 O O . VAL B 1 155 ? 7.816 -23.109 -9.961 1 72.12 155 VAL B O 1
ATOM 2960 N N . THR B 1 156 ? 6.953 -24.516 -11.422 1 71.5 156 THR B N 1
ATOM 2961 C CA . THR B 1 156 ? 7.117 -25.719 -10.617 1 71.5 156 THR B CA 1
ATOM 2962 C C . THR B 1 156 ? 8.602 -26.031 -10.406 1 71.5 156 THR B C 1
ATOM 2964 O O . THR B 1 156 ? 8.953 -26.812 -9.523 1 71.5 156 THR B O 1
ATOM 2967 N N . ASN B 1 157 ? 9.43 -25.375 -11.18 1 74.88 157 ASN B N 1
ATOM 2968 C CA . ASN B 1 157 ? 10.859 -25.672 -11.133 1 74.88 157 ASN B CA 1
ATOM 2969 C C . ASN B 1 157 ? 11.641 -24.562 -10.445 1 74.88 157 ASN B C 1
ATOM 2971 O O . ASN B 1 157 ? 12.82 -24.719 -10.141 1 74.88 157 ASN B O 1
ATOM 2975 N N . LEU B 1 158 ? 10.969 -23.531 -10.102 1 73.56 158 LEU B N 1
ATOM 2976 C CA . LEU B 1 158 ? 11.672 -22.328 -9.688 1 73.56 158 LEU B CA 1
ATOM 2977 C C . LEU B 1 158 ? 12.297 -22.516 -8.305 1 73.56 158 LEU B C 1
ATOM 2979 O O . LEU B 1 158 ? 13.336 -21.922 -8.008 1 73.56 158 LEU B O 1
ATOM 2983 N N . ALA B 1 159 ? 11.727 -23.375 -7.496 1 68.75 159 ALA B N 1
ATOM 2984 C CA . ALA B 1 159 ? 12.219 -23.562 -6.133 1 68.75 159 ALA B CA 1
ATOM 2985 C C . ALA B 1 159 ? 13.312 -24.625 -6.086 1 68.75 159 ALA B C 1
ATOM 2987 O O . ALA B 1 159 ? 13.914 -24.859 -5.035 1 68.75 159 ALA B O 1
ATOM 2988 N N . ASN B 1 160 ? 13.523 -25.141 -7.25 1 74.81 160 ASN B N 1
ATOM 2989 C CA . ASN B 1 160 ? 14.57 -26.156 -7.316 1 74.81 160 ASN B CA 1
ATOM 2990 C C . ASN B 1 160 ? 15.961 -25.531 -7.301 1 74.81 160 ASN B C 1
ATOM 2992 O O . ASN B 1 160 ? 16.25 -24.641 -8.086 1 74.81 160 ASN B O 1
ATOM 2996 N N . GLU B 1 161 ? 16.781 -26.031 -6.406 1 76.44 161 GLU B N 1
ATOM 2997 C CA . GLU B 1 161 ? 18.141 -25.516 -6.242 1 76.44 161 GLU B CA 1
ATOM 2998 C C . GLU B 1 161 ? 18.906 -25.562 -7.559 1 76.44 161 GLU B C 1
ATOM 3000 O O . GLU B 1 161 ? 19.734 -24.688 -7.824 1 76.44 161 GLU B O 1
ATOM 3005 N N . GLU B 1 162 ? 18.547 -26.562 -8.352 1 80.44 162 GLU B N 1
ATOM 3006 C CA . GLU B 1 162 ? 19.25 -26.719 -9.617 1 80.44 162 GLU B CA 1
ATOM 3007 C C . GLU B 1 162 ? 18.938 -25.578 -10.578 1 80.44 162 GLU B C 1
ATOM 3009 O O . GLU B 1 162 ? 19.75 -25.234 -11.438 1 80.44 162 GLU B O 1
ATOM 3014 N N . GLU B 1 163 ? 17.812 -24.969 -10.273 1 83.62 163 GLU B N 1
ATOM 3015 C CA . GLU B 1 163 ? 17.391 -23.906 -11.188 1 83.62 163 GLU B CA 1
ATOM 3016 C C . GLU B 1 163 ? 17.859 -22.547 -10.703 1 83.62 163 GLU B C 1
ATOM 3018 O O . GLU B 1 163 ? 17.797 -21.562 -11.445 1 83.62 163 GLU B O 1
ATOM 3023 N N . TYR B 1 164 ? 18.359 -22.469 -9.547 1 88.31 164 TYR B N 1
ATOM 3024 C CA . TYR B 1 164 ? 18.766 -21.188 -8.984 1 88.31 164 TYR B CA 1
ATOM 3025 C C . TYR B 1 164 ? 19.844 -20.531 -9.836 1 88.31 164 TYR B C 1
ATOM 3027 O O . TYR B 1 164 ? 19.844 -19.312 -10.031 1 88.31 164 TYR B O 1
ATOM 3035 N N . SER B 1 165 ? 20.766 -21.359 -10.328 1 88.88 165 SER B N 1
ATOM 3036 C CA . SER B 1 165 ? 21.859 -20.812 -11.141 1 88.88 165 SER B CA 1
ATOM 3037 C C . SER B 1 165 ? 21.312 -20.125 -12.398 1 88.88 165 SER B C 1
ATOM 3039 O O . SER B 1 165 ? 21.859 -19.109 -12.828 1 88.88 165 SER B O 1
ATOM 3041 N N . LYS B 1 166 ? 20.328 -20.656 -12.977 1 89.81 166 LYS B N 1
ATOM 3042 C CA . LYS B 1 166 ? 19.719 -20.078 -14.164 1 89.81 166 LYS B CA 1
ATOM 3043 C C . LYS B 1 166 ? 19.047 -18.75 -13.828 1 89.81 166 LYS B C 1
ATOM 3045 O O . LYS B 1 166 ? 19.156 -17.781 -14.586 1 89.81 166 LYS B O 1
ATOM 3050 N N . ILE B 1 167 ? 18.391 -18.734 -12.688 1 91.31 167 ILE B N 1
ATOM 3051 C CA . ILE B 1 167 ? 17.734 -17.516 -12.227 1 91.31 167 ILE B CA 1
ATOM 3052 C C . ILE B 1 167 ? 18.766 -16.422 -12 1 91.31 167 ILE B C 1
ATOM 3054 O O . ILE B 1 167 ? 18.609 -15.289 -12.469 1 91.31 167 ILE B O 1
ATOM 3058 N N . ARG B 1 168 ? 19.797 -16.797 -11.352 1 93.56 168 ARG B N 1
ATOM 3059 C CA . ARG B 1 168 ? 20.875 -15.852 -11.055 1 93.56 168 ARG B CA 1
ATOM 3060 C C . ARG B 1 168 ? 21.5 -15.312 -12.336 1 93.56 168 ARG B C 1
ATOM 3062 O O . ARG B 1 168 ? 21.781 -14.117 -12.438 1 93.56 168 ARG B O 1
ATOM 3069 N N . GLU B 1 169 ? 21.734 -16.203 -13.258 1 94.38 169 GLU B N 1
ATOM 3070 C CA . GLU B 1 169 ? 22.312 -15.812 -14.531 1 94.38 169 GLU B CA 1
ATOM 3071 C C . GLU B 1 169 ? 21.422 -14.828 -15.273 1 94.38 169 GLU B C 1
ATOM 3073 O O . GLU B 1 169 ? 21.891 -13.82 -15.797 1 94.38 169 GLU B O 1
ATOM 3078 N N . LYS B 1 170 ? 20.219 -15.133 -15.328 1 93.88 170 LYS B N 1
ATOM 3079 C CA . LYS B 1 170 ? 19.266 -14.25 -16 1 93.88 170 LYS B CA 1
ATOM 3080 C C . LYS B 1 170 ? 19.172 -12.906 -15.305 1 93.88 170 LYS B C 1
ATOM 3082 O O . LYS B 1 170 ? 19.203 -11.852 -15.953 1 93.88 170 LYS B O 1
ATOM 3087 N N . ALA B 1 171 ? 19.062 -12.938 -13.961 1 95.25 171 ALA B N 1
ATOM 3088 C CA . ALA B 1 171 ? 19.016 -11.703 -13.18 1 95.25 171 ALA B CA 1
ATOM 3089 C C . ALA B 1 171 ? 20.266 -10.859 -13.43 1 95.25 171 ALA B C 1
ATOM 3091 O O . ALA B 1 171 ? 20.188 -9.633 -13.555 1 95.25 171 ALA B O 1
ATOM 3092 N N . THR B 1 172 ? 21.391 -11.523 -13.562 1 96.81 172 THR B N 1
ATOM 3093 C CA . THR B 1 172 ? 22.641 -10.828 -13.844 1 96.81 172 THR B CA 1
ATOM 3094 C C . THR B 1 172 ? 22.578 -10.133 -15.203 1 96.81 172 THR B C 1
ATOM 3096 O O . THR B 1 172 ? 22.906 -8.953 -15.312 1 96.81 172 THR B O 1
ATOM 3099 N N . HIS B 1 173 ? 22.125 -10.891 -16.156 1 97.25 173 HIS B N 1
ATOM 3100 C CA . HIS B 1 173 ? 22.031 -10.336 -17.5 1 97.25 173 HIS B CA 1
ATOM 3101 C C . HIS B 1 173 ? 21.109 -9.125 -17.531 1 97.25 173 HIS B C 1
ATOM 3103 O O . HIS B 1 173 ? 21.438 -8.094 -18.125 1 97.25 173 HIS B O 1
ATOM 3109 N N . ILE B 1 174 ? 19.984 -9.234 -16.891 1 97.19 174 ILE B N 1
ATOM 3110 C CA . ILE B 1 174 ? 18.984 -8.164 -16.875 1 97.19 174 ILE B CA 1
ATOM 3111 C C . ILE B 1 174 ? 19.562 -6.934 -16.188 1 97.19 174 ILE B C 1
ATOM 3113 O O . ILE B 1 174 ? 19.547 -5.832 -16.75 1 97.19 174 ILE B O 1
ATOM 3117 N N . LEU B 1 175 ? 20.094 -7.062 -14.969 1 97.31 175 LEU B N 1
ATOM 3118 C CA . LEU B 1 175 ? 20.5 -5.953 -14.109 1 97.31 175 LEU B CA 1
ATOM 3119 C C . LEU B 1 175 ? 21.812 -5.336 -14.594 1 97.31 175 LEU B C 1
ATOM 3121 O O . LEU B 1 175 ? 22 -4.125 -14.469 1 97.31 175 LEU B O 1
ATOM 3125 N N . LYS B 1 176 ? 22.625 -6.145 -15.242 1 96.94 176 LYS B N 1
ATOM 3126 C CA . LYS B 1 176 ? 23.953 -5.664 -15.594 1 96.94 176 LYS B CA 1
ATOM 3127 C C . LYS B 1 176 ? 24.047 -5.328 -17.078 1 96.94 176 LYS B C 1
ATOM 3129 O O . LYS B 1 176 ? 25 -4.688 -17.516 1 96.94 176 LYS B O 1
ATOM 3134 N N . THR B 1 177 ? 23.094 -5.77 -17.891 1 97.19 177 THR B N 1
ATOM 3135 C CA . THR B 1 177 ? 23.156 -5.523 -19.328 1 97.19 177 THR B CA 1
ATOM 3136 C C . THR B 1 177 ? 21.875 -4.848 -19.828 1 97.19 177 THR B C 1
ATOM 3138 O O . THR B 1 177 ? 21.891 -3.668 -20.188 1 97.19 177 THR B O 1
ATOM 3141 N N . GLN B 1 178 ? 20.781 -5.527 -19.781 1 97.06 178 GLN B N 1
ATOM 3142 C CA . GLN B 1 178 ? 19.531 -5.055 -20.375 1 97.06 178 GLN B CA 1
ATOM 3143 C C . GLN B 1 178 ? 19.062 -3.766 -19.703 1 97.06 178 GLN B C 1
ATOM 3145 O O . GLN B 1 178 ? 18.672 -2.814 -20.391 1 97.06 178 GLN B O 1
ATOM 3150 N N . TYR B 1 179 ? 19.062 -3.752 -18.297 1 97.38 179 TYR B N 1
ATOM 3151 C CA . TYR B 1 179 ? 18.562 -2.604 -17.547 1 97.38 179 TYR B CA 1
ATOM 3152 C C . TYR B 1 179 ? 19.703 -1.883 -16.828 1 97.38 179 TYR B C 1
ATOM 3154 O O . TYR B 1 179 ? 19.469 -1.198 -15.828 1 97.38 179 TYR B O 1
ATOM 3162 N N . LYS B 1 180 ? 20.891 -1.988 -17.297 1 96 180 LYS B N 1
ATOM 3163 C CA . LYS B 1 180 ? 22.078 -1.45 -16.656 1 96 180 LYS B CA 1
ATOM 3164 C C . LYS B 1 180 ? 21.953 0.054 -16.438 1 96 180 LYS B C 1
ATOM 3166 O O . LYS B 1 180 ? 22.391 0.572 -15.398 1 96 180 LYS B O 1
ATOM 3171 N N . ALA B 1 181 ? 21.328 0.749 -17.328 1 96.44 181 ALA B N 1
ATOM 3172 C CA . ALA B 1 181 ? 21.281 2.207 -17.281 1 96.44 181 ALA B CA 1
ATOM 3173 C C . ALA B 1 181 ? 19.984 2.697 -16.641 1 96.44 181 ALA B C 1
ATOM 3175 O O . ALA B 1 181 ? 19.734 3.902 -16.578 1 96.44 181 ALA B O 1
ATOM 3176 N N . ASP B 1 182 ? 19.141 1.825 -16.125 1 96.06 182 ASP B N 1
ATOM 3177 C CA . ASP B 1 182 ? 17.781 2.184 -15.703 1 96.06 182 ASP B CA 1
ATOM 3178 C C . ASP B 1 182 ? 17.703 2.312 -14.188 1 96.06 182 ASP B C 1
ATOM 3180 O O . ASP B 1 182 ? 16.609 2.523 -13.633 1 96.06 182 ASP B O 1
ATOM 3184 N N . ASN B 1 183 ? 18.766 2.205 -13.414 1 94.31 183 ASN B N 1
ATOM 3185 C CA . ASN B 1 183 ? 18.812 2.42 -11.977 1 94.31 183 ASN B CA 1
ATOM 3186 C C . ASN B 1 183 ? 17.844 1.503 -11.234 1 94.31 183 ASN B C 1
ATOM 3188 O O . ASN B 1 183 ? 17.094 1.957 -10.367 1 94.31 183 ASN B O 1
ATOM 3192 N N . ILE B 1 184 ? 17.781 0.246 -11.695 1 97.94 184 ILE B N 1
ATOM 3193 C CA . ILE B 1 184 ? 16.922 -0.727 -11.023 1 97.94 184 ILE B CA 1
ATOM 3194 C C . ILE B 1 184 ? 17.484 -1.02 -9.633 1 97.94 184 ILE B C 1
ATOM 3196 O O . ILE B 1 184 ? 18.625 -1.435 -9.484 1 97.94 184 ILE B O 1
ATOM 3200 N N . ASP B 1 185 ? 16.656 -0.798 -8.625 1 97.81 185 ASP B N 1
ATOM 3201 C CA . ASP B 1 185 ? 17.109 -1.083 -7.266 1 97.81 185 ASP B CA 1
ATOM 3202 C C . ASP B 1 185 ? 16.094 -1.966 -6.535 1 97.81 185 ASP B C 1
ATOM 3204 O O . ASP B 1 185 ? 16.203 -2.158 -5.32 1 97.81 185 ASP B O 1
ATOM 3208 N N . CYS B 1 186 ? 15.141 -2.523 -7.273 1 98.06 186 CYS B N 1
ATOM 3209 C CA . CYS B 1 186 ? 14.133 -3.398 -6.68 1 98.06 186 CYS B CA 1
ATOM 3210 C C . CYS B 1 186 ? 13.562 -4.355 -7.719 1 98.06 186 CYS B C 1
ATOM 3212 O O . CYS B 1 186 ? 13.156 -3.93 -8.805 1 98.06 186 CYS B O 1
ATOM 3214 N N . VAL B 1 187 ? 13.57 -5.613 -7.457 1 98.38 187 VAL B N 1
ATOM 3215 C CA . VAL B 1 187 ? 12.992 -6.648 -8.312 1 98.38 187 VAL B CA 1
ATOM 3216 C C . VAL B 1 187 ? 11.812 -7.301 -7.602 1 98.38 187 VAL B C 1
ATOM 3218 O O . VAL B 1 187 ? 11.938 -7.77 -6.469 1 98.38 187 VAL B O 1
ATOM 3221 N N . LEU B 1 188 ? 10.68 -7.27 -8.234 1 98.25 188 LEU B N 1
ATOM 3222 C CA . LEU B 1 188 ? 9.469 -7.895 -7.723 1 98.25 188 LEU B CA 1
ATOM 3223 C C . LEU B 1 188 ? 9.352 -9.336 -8.211 1 98.25 188 LEU B C 1
ATOM 3225 O O . LEU B 1 188 ? 9.172 -9.578 -9.414 1 98.25 188 LEU B O 1
ATOM 3229 N N . LEU B 1 189 ? 9.477 -10.273 -7.293 1 95.5 189 LEU B N 1
ATOM 3230 C CA . LEU B 1 189 ? 9.461 -11.68 -7.676 1 95.5 189 LEU B CA 1
ATOM 3231 C C . LEU B 1 189 ? 8.039 -12.133 -8.016 1 95.5 189 LEU B C 1
ATOM 3233 O O . LEU B 1 189 ? 7.184 -12.219 -7.133 1 95.5 189 LEU B O 1
ATOM 3237 N N . GLY B 1 190 ? 7.891 -12.453 -9.312 1 92.12 190 GLY B N 1
ATOM 3238 C CA . GLY B 1 190 ? 6.582 -12.539 -9.945 1 92.12 190 GLY B CA 1
ATOM 3239 C C . GLY B 1 190 ? 5.98 -13.93 -9.898 1 92.12 190 GLY B C 1
ATOM 3240 O O . GLY B 1 190 ? 5.332 -14.359 -10.852 1 92.12 190 GLY B O 1
ATOM 3241 N N . CYS B 1 191 ? 6.176 -14.633 -9.023 1 85.56 191 CYS B N 1
ATOM 3242 C CA . CYS B 1 191 ? 5.441 -15.883 -8.875 1 85.56 191 CYS B CA 1
ATOM 3243 C C . CYS B 1 191 ? 5.629 -16.469 -7.48 1 85.56 191 CYS B C 1
ATOM 3245 O O . CYS B 1 191 ? 6.68 -16.281 -6.863 1 85.56 191 CYS B O 1
ATOM 3247 N N . ALA B 1 192 ? 4.57 -17.141 -7.066 1 81.25 192 ALA B N 1
ATOM 3248 C CA . ALA B 1 192 ? 4.598 -17.75 -5.738 1 81.25 192 ALA B CA 1
ATOM 3249 C C . ALA B 1 192 ? 5.652 -18.859 -5.668 1 81.25 192 ALA B C 1
ATOM 3251 O O . ALA B 1 192 ? 6.152 -19.172 -4.586 1 81.25 192 ALA B O 1
ATOM 3252 N N . GLY B 1 193 ? 5.988 -19.359 -6.797 1 78.94 193 GLY B N 1
ATOM 3253 C CA . GLY B 1 193 ? 6.988 -20.422 -6.867 1 78.94 193 GLY B CA 1
ATOM 3254 C C . GLY B 1 193 ? 8.383 -19.938 -6.52 1 78.94 193 GLY B C 1
ATOM 3255 O O . GLY B 1 193 ? 9.281 -20.734 -6.254 1 78.94 193 GLY B O 1
ATOM 3256 N N . MET B 1 194 ? 8.609 -18.641 -6.512 1 82.56 194 MET B N 1
ATOM 3257 C CA . MET B 1 194 ? 9.906 -18.062 -6.18 1 82.56 194 MET B CA 1
ATOM 3258 C C . MET B 1 194 ? 9.961 -17.641 -4.715 1 82.56 194 MET B C 1
ATOM 3260 O O . MET B 1 194 ? 10.922 -17 -4.277 1 82.56 194 MET B O 1
ATOM 3264 N N . ALA B 1 195 ? 8.93 -18.031 -4.02 1 81.81 195 ALA B N 1
ATOM 3265 C CA . ALA B 1 195 ? 8.867 -17.703 -2.604 1 81.81 195 ALA B CA 1
ATOM 3266 C C . ALA B 1 195 ? 10.102 -18.188 -1.863 1 81.81 195 ALA B C 1
ATOM 3268 O O . ALA B 1 195 ? 10.523 -19.328 -2.041 1 81.81 195 ALA B O 1
ATOM 3269 N N . GLY B 1 196 ? 10.758 -17.25 -1.138 1 84.31 196 GLY B N 1
ATOM 3270 C CA . GLY B 1 196 ? 11.906 -17.609 -0.318 1 84.31 196 GLY B CA 1
ATOM 3271 C C . GLY B 1 196 ? 13.234 -17.328 -0.997 1 84.31 196 GLY B C 1
ATOM 3272 O O . GLY B 1 196 ? 14.289 -17.438 -0.369 1 84.31 196 GLY B O 1
ATOM 3273 N N . LEU B 1 197 ? 13.211 -16.984 -2.25 1 86.94 197 LEU B N 1
ATOM 3274 C CA . LEU B 1 197 ? 14.453 -16.781 -2.992 1 86.94 197 LEU B CA 1
ATOM 3275 C C . LEU B 1 197 ? 15.023 -15.391 -2.754 1 86.94 197 LEU B C 1
ATOM 3277 O O . LEU B 1 197 ? 16.172 -15.117 -3.104 1 86.94 197 LEU B O 1
ATOM 3281 N N . ASN B 1 198 ? 14.227 -14.492 -2.18 1 90.44 198 ASN B N 1
ATOM 3282 C CA . ASN B 1 198 ? 14.578 -13.086 -2.045 1 90.44 198 ASN B CA 1
ATOM 3283 C C . ASN B 1 198 ? 15.883 -12.906 -1.273 1 90.44 198 ASN B C 1
ATOM 3285 O O . ASN B 1 198 ? 16.734 -12.102 -1.661 1 90.44 198 ASN B O 1
ATOM 3289 N N . LYS B 1 199 ? 16.109 -13.688 -0.248 1 88.5 199 LYS B N 1
ATOM 3290 C CA . LYS B 1 199 ? 17.297 -13.539 0.583 1 88.5 199 LYS B CA 1
ATOM 3291 C C . LYS B 1 199 ? 18.562 -13.938 -0.184 1 88.5 199 LYS B C 1
ATOM 3293 O O . LYS B 1 199 ? 19.562 -13.211 -0.162 1 88.5 199 LYS B O 1
ATOM 3298 N N . LYS B 1 200 ? 18.469 -15.102 -0.896 1 89.62 200 LYS B N 1
ATOM 3299 C CA . LYS B 1 200 ? 19.594 -15.57 -1.695 1 89.62 200 LYS B CA 1
ATOM 3300 C C . LYS B 1 200 ? 19.922 -14.578 -2.807 1 89.62 200 LYS B C 1
ATOM 3302 O O . LYS B 1 200 ? 21.094 -14.234 -3.014 1 89.62 200 LYS B O 1
ATOM 3307 N N . LEU B 1 201 ? 18.953 -14.086 -3.428 1 93.56 201 LEU B N 1
ATOM 3308 C CA . LEU B 1 201 ? 19.141 -13.141 -4.527 1 93.56 201 LEU B CA 1
ATOM 3309 C C . LEU B 1 201 ? 19.688 -11.812 -4.02 1 93.56 201 LEU B C 1
ATOM 3311 O O . LEU B 1 201 ? 20.578 -11.227 -4.641 1 93.56 201 LEU B O 1
ATOM 3315 N N . SER B 1 202 ? 19.156 -11.336 -2.912 1 92.31 202 SER B N 1
ATOM 3316 C CA . SER B 1 202 ? 19.625 -10.07 -2.354 1 92.31 202 SER B CA 1
ATOM 3317 C C . SER B 1 202 ? 21.094 -10.156 -1.962 1 92.31 202 SER B C 1
ATOM 3319 O O . SER B 1 202 ? 21.828 -9.172 -2.07 1 92.31 202 SER B O 1
ATOM 3321 N N . SER B 1 203 ? 21.5 -11.289 -1.469 1 93.12 203 SER B N 1
ATOM 3322 C CA . SER B 1 203 ? 22.906 -11.508 -1.135 1 93.12 203 SER B CA 1
ATOM 3323 C C . SER B 1 203 ? 23.781 -11.477 -2.383 1 93.12 203 SER B C 1
ATOM 3325 O O . SER B 1 203 ? 24.891 -10.93 -2.355 1 93.12 203 SER B O 1
ATOM 3327 N N . ASP B 1 204 ? 23.297 -12 -3.465 1 94.81 204 ASP B N 1
ATOM 3328 C CA . ASP B 1 204 ? 24.062 -12.109 -4.707 1 94.81 204 ASP B CA 1
ATOM 3329 C C . ASP B 1 204 ? 24.094 -10.773 -5.445 1 94.81 204 ASP B C 1
ATOM 3331 O O . ASP B 1 204 ? 24.969 -10.547 -6.285 1 94.81 204 ASP B O 1
ATOM 3335 N N . PHE B 1 205 ? 23.141 -9.922 -5.215 1 95.94 205 PHE B N 1
ATOM 3336 C CA . PHE B 1 205 ? 23.031 -8.641 -5.902 1 95.94 205 PHE B CA 1
ATOM 3337 C C . PHE B 1 205 ? 22.938 -7.492 -4.898 1 95.94 205 PHE B C 1
ATOM 3339 O O . PHE B 1 205 ? 21.891 -6.848 -4.781 1 95.94 205 PHE B O 1
ATOM 3346 N N . PRO B 1 206 ? 24.062 -7.18 -4.273 1 94 206 PRO B N 1
ATOM 3347 C CA . PRO B 1 206 ? 24.031 -6.082 -3.303 1 94 206 PRO B CA 1
ATOM 3348 C C . PRO B 1 206 ? 23.516 -4.777 -3.902 1 94 206 PRO B C 1
ATOM 3350 O O . PRO B 1 206 ? 23.828 -4.449 -5.047 1 94 206 PRO B O 1
ATOM 3353 N N . GLY B 1 207 ? 22.625 -4.078 -3.176 1 93.5 207 GLY B N 1
ATOM 3354 C CA . GLY B 1 207 ? 22.078 -2.809 -3.629 1 93.5 207 GLY B CA 1
ATOM 3355 C C . GLY B 1 207 ? 20.75 -2.949 -4.324 1 93.5 207 GLY B C 1
ATOM 3356 O O . GLY B 1 207 ? 20.094 -1.95 -4.641 1 93.5 207 GLY B O 1
ATOM 3357 N N . VAL B 1 208 ? 20.359 -4.191 -4.617 1 96.62 208 VAL B N 1
ATOM 3358 C CA . VAL B 1 208 ? 19.062 -4.457 -5.234 1 96.62 208 VAL B CA 1
ATOM 3359 C C . VAL B 1 208 ? 18.188 -5.254 -4.27 1 96.62 208 VAL B C 1
ATOM 3361 O O . VAL B 1 208 ? 18.609 -6.277 -3.729 1 96.62 208 VAL B O 1
ATOM 3364 N N . LEU B 1 209 ? 17.062 -4.762 -4.004 1 96.5 209 LEU B N 1
ATOM 3365 C CA . LEU B 1 209 ? 16.094 -5.504 -3.201 1 96.5 209 LEU B CA 1
ATOM 3366 C C . LEU B 1 209 ? 15.336 -6.504 -4.059 1 96.5 209 LEU B C 1
ATOM 3368 O O . LEU B 1 209 ? 14.977 -6.199 -5.199 1 96.5 209 LEU B O 1
ATOM 3372 N N . PHE B 1 210 ? 15.133 -7.684 -3.576 1 96.75 210 PHE B N 1
ATOM 3373 C CA . PHE B 1 210 ? 14.242 -8.688 -4.156 1 96.75 210 PHE B CA 1
ATOM 3374 C C . PHE B 1 210 ? 13.055 -8.953 -3.238 1 96.75 210 PHE B C 1
ATOM 3376 O O . PHE B 1 210 ? 13.227 -9.359 -2.09 1 96.75 210 PHE B O 1
ATOM 3383 N N . ILE B 1 211 ? 11.875 -8.766 -3.725 1 96.75 211 ILE B N 1
ATOM 3384 C CA . ILE B 1 211 ? 10.688 -8.742 -2.873 1 96.75 211 ILE B CA 1
ATOM 3385 C C . ILE B 1 211 ? 9.914 -10.047 -3.029 1 96.75 211 ILE B C 1
ATOM 3387 O O . ILE B 1 211 ? 9.414 -10.359 -4.117 1 96.75 211 ILE B O 1
ATOM 3391 N N . ASP B 1 212 ? 9.852 -10.773 -1.963 1 95.44 212 ASP B N 1
ATOM 3392 C CA . ASP B 1 212 ? 8.992 -11.945 -1.929 1 95.44 212 ASP B CA 1
ATOM 3393 C C . ASP B 1 212 ? 7.516 -11.539 -1.918 1 95.44 212 ASP B C 1
ATOM 3395 O O . ASP B 1 212 ? 7.059 -10.859 -0.996 1 95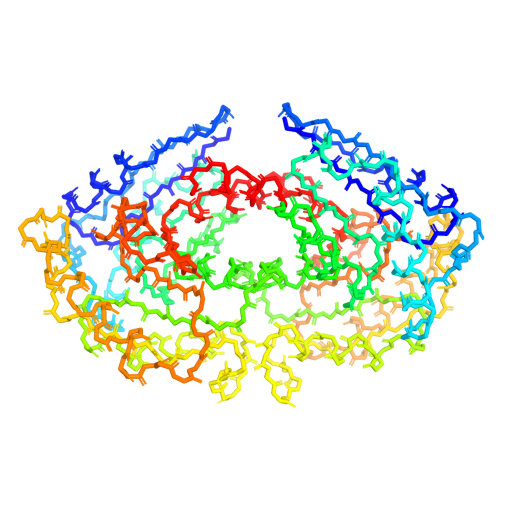.44 212 ASP B O 1
ATOM 3399 N N . SER B 1 213 ? 6.828 -12 -2.898 1 96.12 213 SER B N 1
ATOM 3400 C CA . SER B 1 213 ? 5.465 -11.539 -3.127 1 96.12 213 SER B CA 1
ATOM 3401 C C . SER B 1 213 ? 4.523 -12.031 -2.033 1 96.12 213 SER B C 1
ATOM 3403 O O . SER B 1 213 ? 3.639 -11.289 -1.593 1 96.12 213 SER B O 1
ATOM 3405 N N . VAL B 1 214 ? 4.688 -13.203 -1.521 1 95.62 214 VAL B N 1
ATOM 3406 C CA . VAL B 1 214 ? 3.795 -13.789 -0.529 1 95.62 214 VAL B CA 1
ATOM 3407 C C . VAL B 1 214 ? 4.07 -13.172 0.842 1 95.62 214 VAL B C 1
ATOM 3409 O O . VAL B 1 214 ? 3.139 -12.836 1.576 1 95.62 214 VAL B O 1
ATOM 3412 N N . GLU B 1 215 ? 5.293 -12.977 1.193 1 95.56 215 GLU B N 1
ATOM 3413 C CA . GLU B 1 215 ? 5.668 -12.391 2.475 1 95.56 215 GLU B CA 1
ATOM 3414 C C . GLU B 1 215 ? 5.133 -10.969 2.604 1 95.56 215 GLU B C 1
ATOM 3416 O O . GLU B 1 215 ? 4.543 -10.609 3.627 1 95.56 215 GLU B O 1
ATOM 3421 N N . ILE B 1 216 ? 5.352 -10.156 1.543 1 97.06 216 ILE B N 1
ATOM 3422 C CA . ILE B 1 216 ? 4.918 -8.766 1.629 1 97.06 216 ILE B CA 1
ATOM 3423 C C . ILE B 1 216 ? 3.393 -8.695 1.656 1 97.06 216 ILE B C 1
ATOM 3425 O O . ILE B 1 216 ? 2.814 -7.84 2.328 1 97.06 216 ILE B O 1
ATOM 3429 N N . ALA B 1 217 ? 2.758 -9.586 0.903 1 97.75 217 ALA B N 1
ATOM 3430 C CA . ALA B 1 217 ? 1.297 -9.641 0.926 1 97.75 217 ALA B CA 1
ATOM 3431 C C . ALA B 1 217 ? 0.779 -9.906 2.336 1 97.75 217 ALA B C 1
ATOM 3433 O O . ALA B 1 217 ? -0.167 -9.25 2.789 1 97.75 217 ALA B O 1
ATOM 3434 N N . LEU B 1 218 ? 1.386 -10.859 3.031 1 97.5 218 LEU B N 1
ATOM 3435 C CA . LEU B 1 218 ? 0.966 -11.195 4.391 1 97.5 218 LEU B CA 1
ATOM 3436 C C . LEU B 1 218 ? 1.095 -9.984 5.309 1 97.5 218 LEU B C 1
ATOM 3438 O O . LEU B 1 218 ? 0.147 -9.633 6.016 1 97.5 218 LEU B O 1
ATOM 3442 N N . GLU B 1 219 ? 2.223 -9.336 5.254 1 97.62 219 GLU B N 1
ATOM 3443 C CA . GLU B 1 219 ? 2.488 -8.211 6.148 1 97.62 219 GLU B CA 1
ATOM 3444 C C . GLU B 1 219 ? 1.521 -7.059 5.891 1 97.62 219 GLU B C 1
ATOM 3446 O O . GLU B 1 219 ? 0.982 -6.473 6.832 1 97.62 219 GLU B O 1
ATOM 3451 N N . LEU B 1 220 ? 1.286 -6.734 4.641 1 98.5 220 LEU B N 1
ATOM 3452 C CA . LEU B 1 220 ? 0.38 -5.641 4.316 1 98.5 220 LEU B CA 1
ATOM 3453 C C . LEU B 1 220 ? -1.06 -6.004 4.668 1 98.5 220 LEU B C 1
ATOM 3455 O O . LEU B 1 220 ? -1.802 -5.172 5.195 1 98.5 220 LEU B O 1
ATOM 3459 N N . LEU B 1 221 ? -1.451 -7.262 4.395 1 98.69 221 LEU B N 1
ATOM 3460 C CA . LEU B 1 221 ? -2.822 -7.676 4.676 1 98.69 221 LEU B CA 1
ATOM 3461 C C . LEU B 1 221 ? -3.117 -7.602 6.172 1 98.69 221 LEU B C 1
ATOM 3463 O O . LEU B 1 221 ? -4.219 -7.223 6.57 1 98.69 221 LEU B O 1
ATOM 3467 N N . ILE B 1 222 ? -2.189 -7.996 7.008 1 98.12 222 ILE B N 1
ATOM 3468 C CA . ILE B 1 222 ? -2.363 -7.938 8.453 1 98.12 222 ILE B CA 1
ATOM 3469 C C . ILE B 1 222 ? -2.742 -6.516 8.875 1 98.12 222 ILE B C 1
ATOM 3471 O O . ILE B 1 222 ? -3.668 -6.32 9.664 1 98.12 222 ILE B O 1
ATOM 3475 N N . GLY B 1 223 ? -2.004 -5.535 8.312 1 97.62 223 GLY B N 1
ATOM 3476 C CA . GLY B 1 223 ? -2.326 -4.145 8.594 1 97.62 223 GLY B CA 1
ATOM 3477 C C . GLY B 1 223 ? -3.707 -3.742 8.109 1 97.62 223 GLY B C 1
ATOM 3478 O O . GLY B 1 223 ? -4.434 -3.033 8.805 1 97.62 223 GLY B O 1
ATOM 3479 N N . LEU B 1 224 ? -4.062 -4.195 6.918 1 98.31 224 LEU B N 1
ATOM 3480 C CA . LEU B 1 224 ? -5.359 -3.865 6.34 1 98.31 224 LEU B CA 1
ATOM 3481 C C . LEU B 1 224 ? -6.492 -4.488 7.148 1 98.31 224 LEU B C 1
ATOM 3483 O O . LEU B 1 224 ? -7.551 -3.877 7.312 1 98.31 224 LEU B O 1
ATOM 3487 N N . VAL B 1 225 ? -6.297 -5.715 7.656 1 98.06 225 VAL B N 1
ATOM 3488 C CA . VAL B 1 225 ? -7.297 -6.391 8.477 1 98.06 225 VAL B CA 1
ATOM 3489 C C . VAL B 1 225 ? -7.496 -5.633 9.789 1 98.06 225 VAL B C 1
ATOM 3491 O O . VAL B 1 225 ? -8.625 -5.371 10.195 1 98.06 225 VAL B O 1
ATOM 3494 N N . ARG B 1 226 ? -6.434 -5.242 10.469 1 96.31 226 ARG B N 1
ATOM 3495 C CA . ARG B 1 226 ? -6.551 -4.473 11.703 1 96.31 226 ARG B CA 1
ATOM 3496 C C . ARG B 1 226 ? -7.266 -3.148 11.453 1 96.31 226 ARG B C 1
ATOM 3498 O O . ARG B 1 226 ? -8.109 -2.738 12.25 1 96.31 226 ARG B O 1
ATOM 3505 N N . PHE B 1 227 ? -6.891 -2.527 10.367 1 96 227 PHE B N 1
ATOM 3506 C CA . PHE B 1 227 ? -7.5 -1.251 10.016 1 96 227 PHE B CA 1
ATOM 3507 C C . PHE B 1 227 ? -9 -1.407 9.812 1 96 227 PHE B C 1
ATOM 3509 O O . PHE B 1 227 ? -9.789 -0.569 10.266 1 96 227 PHE B O 1
ATOM 3516 N N . SER B 1 228 ? -9.375 -2.465 9.117 1 93.81 228 SER B N 1
ATOM 3517 C CA . SER B 1 228 ? -10.781 -2.707 8.789 1 93.81 228 SER B CA 1
ATOM 3518 C C . SER B 1 228 ? -11.602 -2.99 10.039 1 93.81 228 SER B C 1
ATOM 3520 O O . SER B 1 228 ? -12.805 -2.74 10.07 1 93.81 228 SER B O 1
ATOM 3522 N N . ASN B 1 229 ? -10.969 -3.49 11.102 1 88.06 229 ASN B N 1
ATOM 3523 C CA . ASN B 1 229 ? -11.648 -3.783 12.359 1 88.06 229 ASN B CA 1
ATOM 3524 C C . ASN B 1 229 ? -11.984 -2.508 13.125 1 88.06 229 ASN B C 1
ATOM 3526 O O . ASN B 1 229 ? -12.844 -2.514 14 1 88.06 229 ASN B O 1
ATOM 3530 N N . HIS B 1 230 ? -11.281 -1.404 12.797 1 76.38 230 HIS B N 1
ATOM 3531 C CA . HIS B 1 230 ? -11.477 -0.143 13.5 1 76.38 230 HIS B CA 1
ATOM 3532 C C . HIS B 1 230 ? -12.359 0.80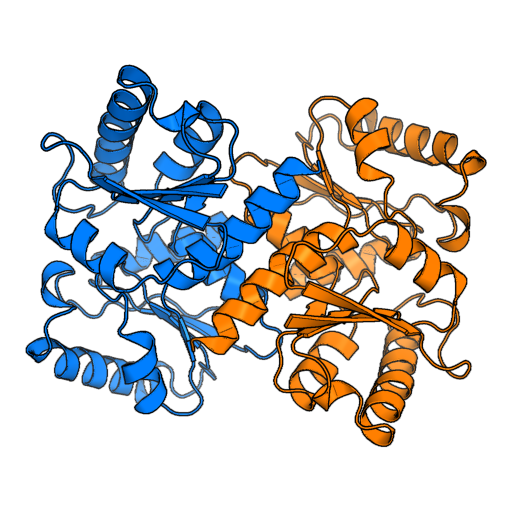7 12.695 1 76.38 230 HIS B C 1
ATOM 3534 O O . HIS B 1 230 ? -12.727 1.881 13.18 1 76.38 230 HIS B O 1
ATOM 3540 N N . THR B 1 231 ? -12.641 0.476 11.461 1 67.81 231 THR B N 1
ATOM 3541 C CA . THR B 1 231 ? -13.391 1.383 10.602 1 67.81 231 THR B CA 1
ATOM 3542 C C . THR B 1 231 ? -14.844 0.925 10.469 1 67.81 231 THR B C 1
ATOM 3544 O O . THR B 1 231 ? -15.125 -0.275 10.492 1 67.81 231 THR B O 1
#

pLDDT: mean 94.16, std 6.26, range [67.81, 98.88]

Nearest PDB structures (foldseek):
  3qvk-assembly1_A  TM=8.476E-01  e=7.529E-14  Klebsiella pneumoniae subsp. pneumoniae MGH 78578
  2zsk-assembly1_B  TM=7.051E-01  e=2.969E-07  Pyrococcus horikoshii OT3
  3ojc-assembly1_A  TM=5.711E-01  e=3.359E-07  Yersinia pestis CO92
  2oho-assembly1_A  TM=7.083E-01  e=8.856E-06  Streptococcus pyogenes M1 GAS
  3out-assembly1_A  TM=6.709E-01  e=3.238E-05  Francisella tularensis subsp. tularensis

InterPro domains:
  IPR015942 Asp/Glu/hydantoin racemase [PF01177] (3-220)
  IPR052186 Hydantoin racemase-like [PTHR28047] (1-228)
  IPR053714 Isomerization and Racemization Enzyme Superfamily [G3DSA:3.40.50.12500] (1-231)

Sequence (462 aa):
MKILLVNPNSSEKVSHNMRSVLTPPQGVELQIYTAPDSAPREITGVETSKKSESVVLEDIKSRNIAASYDGFIVCCYSDHPLIKSLAALSGKPVIGIMQATLLYALSNPNLQKSFILTSTSGWEPILDQGIIDFLGVDEFPTKKFQRTIGLDIAVTNLANEEEYSKIREKATHILKTQYKADNIDCVLLGCAGMAGLNKKLSSDFPGVLFIDSVEIALELLIGLVRFSNHTMKILLVNPNSSEKVSHNMRSVLTPPQGVELQIYTAPDSAPREITGVETSKKSESVVLEDIKSRNIAASYDGFIVCCYSDHPLIKSLAALSGKPVIGIMQATLLYALSNPNLQKSFILTSTSGWEPILDQGIIDFLGVDEFPTKKFQRTIGLDIAVTNLANEEEYSKIREKATHILKTQYKADNIDCVLLGCAGMAGLNKKLSSDFPGVLFIDSVEIALELLIGLVRFSNHT

Radius of gyration: 21.72 Å; Cα contacts (8 Å, |Δi|>4): 932; chains: 2; bounding box: 48×58×43 Å

Secondary structure (DSSP, 8-state):
-EEEEEE-SS-HHHHHHHHHT--PPTT-EEEEEE--TTS-SS--SHHHHHHHHHHHHHHHHHTT-GGG-SEEEE-SSS--THHHHHHHHH-S-EEEHHHHHHHHHHH-TT--EEEEEES-GGGHHHHHHHHHHHHT-SS--TTTBPPPEE----GGGTT-HHHHHHHHHHHHHIIIIITTTTTEEEEEE-SGGGTT-HHHHHHHSTT-EEE-HHHHHHHHHHHHHHHHHH-/-EEEEEE-SS-HHHHHHHHHT--PPTT-EEEEEE--TTS-SS--SHHHHHHHHHHHHHHHHHTT-GGG-SEEEE-SSS--THHHHHHHHH-S-EEEHHHHHHHHHHH-TT--EEEEEES-GGGHHHHHHHHHHHHT-SS--TTTBPPPEE----GGGTT-HHHHHHHHHHHHHIIIIITTTTTEEEEEE-SGGGTT-HHHHHHHSTT-EEE-HHHHHHHHHHHHHHHHHH-

Organism: Candida parapsilosis (strain CDC 317 / ATCC MYA-4646) (NCBI:txid578454)

Foldseek 3Di:
DEEEEEELAQAVLLQVLLVVLDDDDPPYHYYYHHFDPQQHNDDLDDVSLVSSLVRRLVVCVVVVVLQVGQEYEYFALAPRPNQVVSCVVNVHHYYYLNLLLVVVLVVDPPFFEEEEEEAAPSCQVRRQVRCCVSVVHDDRPLRHYDTYDHLPHDLSCQLPPVCVVSVLVVVCCCCVPVCVPSRAAEYEYRHSSNAPCQVVNCVVPPRHGYDRSSHSSSVVSVVVSVVVVVD/DEEEEEELAQAVLLQVLLVVLDDDDPPYHYYYHHFDPQQHNDDLDDVSLVSSLVRRLVVCVVVVVLQVGQEYEYFALAPRPNQVVSCVVNVHYYYYLNLLLVCVLVVDPPFFEEEEEEAAPSCQVRRQVRCCVSVVHDDRPLRHYDTYDHLPHDLSCQLPPVCVVSVLVVVCCCCVPVCVPSRAQEYEYRHSSNAPCQVVNCVVPPRHGYDRSSHSSSVVSVVVSVVVVVD